Protein AF-0000000080297383 (afdb_homodimer)

Nearest PDB structures (foldseek):
  6weu-assembly1_AbA  TM=7.890E-01  e=1.190E-01  Homo sapiens
  6wet-assembly1_AaA  TM=6.024E-01  e=5.264E-02  Homo sapiens
  6weu-assembly2_BbB  TM=6.174E-01  e=9.857E-02  Homo sapiens
  6wet-assembly2_BaB  TM=4.798E-01  e=9.258E-02  Homo sapiens
  2otg-assembly1_A  TM=3.253E-01  e=1.558E+00  Placopecten magellanicus

Structure (mmCIF, N/CA/C/O backbone):
data_AF-0000000080297383-model_v1
#
loop_
_entity.id
_entity.type
_entity.pdbx_description
1 polymer 'ATPase membrane sector associated protein'
#
loop_
_atom_site.group_PDB
_atom_site.id
_atom_site.type_symbol
_atom_site.label_atom_id
_atom_site.label_alt_id
_atom_site.label_comp_id
_atom_site.label_asym_id
_atom_site.label_entity_id
_atom_site.label_seq_id
_atom_site.pdbx_PDB_ins_code
_atom_site.Cartn_x
_atom_site.Cartn_y
_atom_site.Cartn_z
_atom_site.occupancy
_atom_site.B_iso_or_equiv
_atom_site.auth_seq_id
_atom_site.auth_comp_id
_atom_site.auth_asym_id
_atom_site.auth_atom_id
_atom_site.pdbx_PDB_model_num
ATOM 1 N N . MET A 1 1 ? -43.438 30.156 -37.156 1 32.41 1 MET A N 1
ATOM 2 C CA . MET A 1 1 ? -42.219 29.359 -36.938 1 32.41 1 MET A CA 1
ATOM 3 C C . MET A 1 1 ? -41.5 29.781 -35.688 1 32.41 1 MET A C 1
ATOM 5 O O . MET A 1 1 ? -40.625 30.656 -35.719 1 32.41 1 MET A O 1
ATOM 9 N N . LEU A 1 2 ? -42.188 30.109 -34.625 1 42.78 2 LEU A N 1
ATOM 10 C CA . LEU A 1 2 ? -41.688 30.438 -33.281 1 42.78 2 LEU A CA 1
ATOM 11 C C . LEU A 1 2 ? -40.906 29.266 -32.719 1 42.78 2 LEU A C 1
ATOM 13 O O . LEU A 1 2 ? -41.438 28.203 -32.406 1 42.78 2 LEU A O 1
ATOM 17 N N . GLY A 1 3 ? -39.594 28.984 -33.156 1 38.22 3 GLY A N 1
ATOM 18 C CA . GLY A 1 3 ? -38.625 28.016 -32.656 1 38.22 3 GLY A CA 1
ATOM 19 C C . GLY A 1 3 ? -38.5 28.016 -31.156 1 38.22 3 GLY A C 1
ATOM 20 O O . GLY A 1 3 ? -38.406 29.062 -30.531 1 38.22 3 GLY A O 1
ATOM 21 N N . ASN A 1 4 ? -39.062 26.953 -30.406 1 46.25 4 ASN A N 1
ATOM 22 C CA . ASN A 1 4 ? -38.906 26.609 -29 1 46.25 4 ASN A CA 1
ATOM 23 C C . ASN A 1 4 ? -37.438 26.672 -28.562 1 46.25 4 ASN A C 1
ATOM 25 O O . ASN A 1 4 ? -36.594 25.906 -29.047 1 46.25 4 ASN A O 1
ATOM 29 N N . LEU A 1 5 ? -36.906 27.797 -28.219 1 41.12 5 LEU A N 1
ATOM 30 C CA . LEU A 1 5 ? -35.656 27.938 -27.5 1 41.12 5 LEU A CA 1
ATOM 31 C C . LEU A 1 5 ? -35.656 27.078 -26.234 1 41.12 5 LEU A C 1
ATOM 33 O O . LEU A 1 5 ? -36.375 27.375 -25.281 1 41.12 5 LEU A O 1
ATOM 37 N N . VAL A 1 6 ? -35.594 25.781 -26.297 1 45.5 6 VAL A N 1
ATOM 38 C CA . VAL A 1 6 ? -35.281 24.953 -25.125 1 45.5 6 VAL A CA 1
ATOM 39 C C . VAL A 1 6 ? -34.094 25.547 -24.391 1 45.5 6 VAL A C 1
ATOM 41 O O . VAL A 1 6 ? -33 25.609 -24.953 1 45.5 6 VAL A O 1
ATOM 44 N N . LEU A 1 7 ? -34.281 26.484 -23.531 1 41.5 7 LEU A N 1
ATOM 45 C CA . LEU A 1 7 ? -33.281 26.922 -22.562 1 41.5 7 LEU A CA 1
ATOM 46 C C . LEU A 1 7 ? -32.75 25.734 -21.781 1 41.5 7 LEU A C 1
ATOM 48 O O . LEU A 1 7 ? -33.5 25.094 -21.016 1 41.5 7 LEU A O 1
ATOM 52 N N . PHE A 1 8 ? -31.922 24.938 -22.375 1 44.31 8 PHE A N 1
ATOM 53 C CA . PHE A 1 8 ? -31.109 24.031 -21.578 1 44.31 8 PHE A CA 1
ATOM 54 C C . PHE A 1 8 ? -30.5 24.734 -20.375 1 44.31 8 PHE A C 1
ATOM 56 O O . PHE A 1 8 ? -29.609 25.578 -20.531 1 44.31 8 PHE A O 1
ATOM 63 N N . LEU A 1 9 ? -31.297 24.953 -19.344 1 41.25 9 LEU A N 1
ATOM 64 C CA . LEU A 1 9 ? -30.719 25.297 -18.047 1 41.25 9 LEU A CA 1
ATOM 65 C C . LEU A 1 9 ? -29.578 24.359 -17.688 1 41.25 9 LEU A C 1
ATOM 67 O O . LEU A 1 9 ? -29.797 23.172 -17.438 1 41.25 9 LEU A O 1
ATOM 71 N N . ILE A 1 10 ? -28.469 24.531 -18.281 1 43.69 10 ILE A N 1
ATOM 72 C CA . ILE A 1 10 ? -27.25 23.938 -17.75 1 43.69 10 ILE A CA 1
ATOM 73 C C . ILE A 1 10 ? -27.203 24.125 -16.234 1 43.69 10 ILE A C 1
ATOM 75 O O . ILE A 1 10 ? -27.156 25.25 -15.734 1 43.69 10 ILE A O 1
ATOM 79 N N . TRP A 1 11 ? -27.938 23.312 -15.438 1 42.53 11 TRP A N 1
ATOM 80 C CA . TRP A 1 11 ? -27.641 23.219 -14.016 1 42.53 11 TRP A CA 1
ATOM 81 C C . TRP A 1 11 ? -26.141 23.188 -13.766 1 42.53 11 TRP A C 1
ATOM 83 O O . TRP A 1 11 ? -25.484 22.188 -14.062 1 42.53 11 TRP A O 1
ATOM 93 N N . ILE A 1 12 ? -25.484 24.266 -14.008 1 42.78 12 ILE A N 1
ATOM 94 C CA . ILE A 1 12 ? -24.156 24.375 -13.422 1 42.78 12 ILE A CA 1
ATOM 95 C C . ILE A 1 12 ? -24.203 24 -11.938 1 42.78 12 ILE A C 1
ATOM 97 O O . ILE A 1 12 ? -24.75 24.766 -11.133 1 42.78 12 ILE A O 1
ATOM 101 N N . THR A 1 13 ? -24.5 22.812 -11.547 1 41.59 13 THR A N 1
ATOM 102 C CA . THR A 1 13 ? -24.156 22.484 -10.164 1 41.59 13 THR A CA 1
ATOM 103 C C . THR A 1 13 ? -22.812 23.109 -9.773 1 41.59 13 THR A C 1
ATOM 105 O O . THR A 1 13 ? -21.781 22.719 -10.305 1 41.59 13 THR A O 1
ATOM 108 N N . THR A 1 14 ? -22.766 24.328 -9.617 1 44.47 14 THR A N 1
ATOM 109 C CA . THR A 1 14 ? -21.594 24.922 -8.984 1 44.47 14 THR A CA 1
ATOM 110 C C . THR A 1 14 ? -21.109 24.078 -7.816 1 44.47 14 THR A C 1
ATOM 112 O O . THR A 1 14 ? -21.812 23.922 -6.816 1 44.47 14 THR A O 1
ATOM 115 N N . THR A 1 15 ? -20.688 22.922 -8 1 50.75 15 THR A N 1
ATOM 116 C CA . THR A 1 15 ? -20.016 22.234 -6.891 1 50.75 15 THR A CA 1
ATOM 117 C C . THR A 1 15 ? -19.172 23.219 -6.082 1 50.75 15 THR A C 1
ATOM 119 O O . THR A 1 15 ? -18.234 23.812 -6.605 1 50.75 15 THR A O 1
ATOM 122 N N . ASN A 1 16 ? -19.828 23.906 -5.207 1 56.91 16 ASN A N 1
ATOM 123 C CA . ASN A 1 16 ? -19.234 24.891 -4.324 1 56.91 16 ASN A CA 1
ATOM 124 C C . ASN A 1 16 ? -17.969 24.359 -3.656 1 56.91 16 ASN A C 1
ATOM 126 O O . ASN A 1 16 ? -18.016 23.328 -2.982 1 56.91 16 ASN A O 1
ATOM 130 N N . ALA A 1 17 ? -16.844 24.641 -4.133 1 67.81 17 ALA A N 1
ATOM 131 C CA . ALA A 1 17 ? -15.539 24.375 -3.555 1 67.81 17 ALA A CA 1
ATOM 132 C C . ALA A 1 17 ? -15.492 24.797 -2.088 1 67.81 17 ALA A C 1
ATOM 134 O O . ALA A 1 17 ? -15.891 25.922 -1.741 1 67.81 17 ALA A O 1
ATOM 135 N N . PHE A 1 18 ? -15.32 23.766 -1.169 1 85.25 18 PHE A N 1
ATOM 136 C CA . PHE A 1 18 ? -15.195 23.984 0.266 1 85.25 18 PHE A CA 1
ATOM 137 C C . PHE A 1 18 ? -13.75 24.281 0.646 1 85.25 18 PHE A C 1
ATOM 139 O O . PHE A 1 18 ? -13.477 24.719 1.767 1 85.25 18 PHE A O 1
ATOM 146 N N . GLY A 1 19 ? -12.891 24.062 -0.398 1 94.31 19 GLY A N 1
ATOM 147 C CA . GLY A 1 19 ? -11.492 24.328 -0.09 1 94.31 19 GLY A CA 1
ATOM 148 C C . GLY A 1 19 ? -10.539 23.844 -1.177 1 94.31 19 GLY A C 1
ATOM 149 O O . GLY A 1 19 ? -10.953 23.656 -2.324 1 94.31 19 GLY A O 1
ATOM 150 N N . GLU A 1 20 ? -9.32 23.906 -0.839 1 95.69 20 GLU A N 1
ATOM 151 C CA . GLU A 1 20 ? -8.281 23.469 -1.774 1 95.69 20 GLU A CA 1
ATOM 152 C C . GLU A 1 20 ? -7.332 22.469 -1.126 1 95.69 20 GLU A C 1
ATOM 154 O O . GLU A 1 20 ? -7.047 22.562 0.069 1 95.69 20 GLU A O 1
ATOM 159 N N . PHE A 1 21 ? -6.996 21.516 -1.92 1 97.19 21 PHE A N 1
ATOM 160 C CA . PHE A 1 21 ? -5.98 20.516 -1.601 1 97.19 21 PHE A CA 1
ATOM 161 C C . PHE A 1 21 ? -4.75 20.703 -2.484 1 97.19 21 PHE A C 1
ATOM 163 O O . PHE A 1 21 ? -4.836 20.562 -3.707 1 97.19 21 PHE A O 1
ATOM 170 N N . VAL A 1 22 ? -3.619 20.984 -1.828 1 98 22 VAL A N 1
ATOM 171 C CA . VAL A 1 22 ? -2.453 21.375 -2.607 1 98 22 VAL A CA 1
ATOM 172 C C . VAL A 1 22 ? -1.284 20.438 -2.307 1 98 22 VAL A C 1
ATOM 174 O O . VAL A 1 22 ? -0.984 20.172 -1.142 1 98 22 VAL A O 1
ATOM 177 N N . ILE A 1 23 ? -0.689 19.906 -3.395 1 98.19 23 ILE A N 1
ATOM 178 C CA . ILE A 1 23 ? 0.544 19.141 -3.264 1 98.19 23 ILE A CA 1
ATOM 179 C C . ILE A 1 23 ? 1.744 20.094 -3.266 1 98.19 23 ILE A C 1
ATOM 181 O O . ILE A 1 23 ? 2.098 20.656 -4.305 1 98.19 23 ILE A O 1
ATOM 185 N N . LEU A 1 24 ? 2.367 20.266 -2.127 1 97.38 24 LEU A N 1
ATOM 186 C CA . LEU A 1 24 ? 3.514 21.156 -2.029 1 97.38 24 LEU A CA 1
ATOM 187 C C . LEU A 1 24 ? 4.797 20.453 -2.457 1 97.38 24 LEU A C 1
ATOM 189 O O . LEU A 1 24 ? 5.645 21.047 -3.125 1 97.38 24 LEU A O 1
ATOM 193 N N . ASN A 1 25 ? 4.902 19.25 -2.086 1 96.62 25 ASN A N 1
ATOM 194 C CA . ASN A 1 25 ? 6.012 18.391 -2.49 1 96.62 25 ASN A CA 1
ATOM 195 C C . ASN A 1 25 ? 5.59 16.922 -2.564 1 96.62 25 ASN A C 1
ATOM 197 O O . ASN A 1 25 ? 4.785 16.469 -1.75 1 96.62 25 ASN A O 1
ATOM 201 N N . SER A 1 26 ? 6.047 16.25 -3.518 1 96.38 26 SER A N 1
ATOM 202 C CA . SER A 1 26 ? 5.805 14.82 -3.68 1 96.38 26 SER A CA 1
ATOM 203 C C . SER A 1 26 ? 7.059 14.094 -4.152 1 96.38 26 SER A C 1
ATOM 205 O O . SER A 1 26 ? 7.738 14.555 -5.07 1 96.38 26 SER A O 1
ATOM 207 N N . PRO A 1 27 ? 7.414 13.016 -3.527 1 95.5 27 PRO A N 1
ATOM 208 C CA . PRO A 1 27 ? 8.547 12.234 -4.031 1 95.5 27 PRO A CA 1
ATOM 209 C C . PRO A 1 27 ? 8.273 11.625 -5.406 1 95.5 27 PRO A C 1
ATOM 211 O O . PRO A 1 27 ? 7.141 11.641 -5.883 1 95.5 27 PRO A O 1
ATOM 214 N N . LYS A 1 28 ? 9.312 11.109 -5.992 1 94.06 28 LYS A N 1
ATOM 215 C CA . LYS A 1 28 ? 9.219 10.547 -7.336 1 94.06 28 LYS A CA 1
ATOM 216 C C . LYS A 1 28 ? 8.359 9.289 -7.344 1 94.06 28 LYS A C 1
ATOM 218 O O . LYS A 1 28 ? 7.852 8.883 -8.391 1 94.06 28 LYS A O 1
ATOM 223 N N . SER A 1 29 ? 8.203 8.641 -6.215 1 94.81 29 SER A N 1
ATOM 224 C CA . SER A 1 29 ? 7.453 7.395 -6.102 1 94.81 29 SER A CA 1
ATOM 225 C C . SER A 1 29 ? 5.953 7.633 -6.234 1 94.81 29 SER A C 1
ATOM 227 O O . SER A 1 29 ? 5.191 6.699 -6.477 1 94.81 29 SER A O 1
ATOM 229 N N . LEU A 1 30 ? 5.562 8.844 -6.043 1 97.5 30 LEU A N 1
ATOM 230 C CA . LEU A 1 30 ? 4.152 9.203 -6.129 1 97.5 30 LEU A CA 1
ATOM 231 C C . LEU A 1 30 ? 3.902 10.148 -7.297 1 97.5 30 LEU A C 1
ATOM 233 O O . LEU A 1 30 ? 4.762 10.977 -7.629 1 97.5 30 LEU A O 1
ATOM 237 N N . ASN A 1 31 ? 2.773 9.977 -7.891 1 97.38 31 ASN A N 1
ATOM 238 C CA . ASN A 1 31 ? 2.361 10.859 -8.977 1 97.38 31 ASN A CA 1
ATOM 239 C C . ASN A 1 31 ? 0.923 11.336 -8.805 1 97.38 31 ASN A C 1
ATOM 241 O O . ASN A 1 31 ? 0.005 10.516 -8.688 1 97.38 31 ASN A O 1
ATOM 245 N N . PHE A 1 32 ? 0.791 12.648 -8.703 1 97.81 32 PHE A N 1
ATOM 246 C CA . PHE A 1 32 ? -0.527 13.266 -8.609 1 97.81 32 PHE A CA 1
ATOM 247 C C . PHE A 1 32 ? -0.941 13.859 -9.953 1 97.81 32 PHE A C 1
ATOM 249 O O . PHE A 1 32 ? -0.311 14.797 -10.438 1 97.81 32 PHE A O 1
ATOM 256 N N . THR A 1 33 ? -1.979 13.258 -10.469 1 96.38 33 THR A N 1
ATOM 257 C CA . THR A 1 33 ? -2.389 13.641 -11.82 1 96.38 33 THR A CA 1
ATOM 258 C C . THR A 1 33 ? -3.879 13.961 -11.859 1 96.38 33 THR A C 1
ATOM 260 O O . THR A 1 33 ? -4.574 13.836 -10.852 1 96.38 33 THR A O 1
ATOM 263 N N . GLY A 1 34 ? -4.305 14.523 -12.977 1 95.56 34 GLY A N 1
ATOM 264 C CA . GLY A 1 34 ? -5.723 14.789 -13.133 1 95.56 34 GLY A CA 1
ATOM 265 C C . GLY A 1 34 ? -6.168 16.078 -12.461 1 95.56 34 GLY A C 1
ATOM 266 O O . GLY A 1 34 ? -5.336 16.859 -12.008 1 95.56 34 GLY A O 1
ATOM 267 N N . ALA A 1 35 ? -7.508 16.312 -12.484 1 94.94 35 ALA A N 1
ATOM 268 C CA . ALA A 1 35 ? -8.062 17.531 -11.93 1 94.94 35 ALA A CA 1
ATOM 269 C C . ALA A 1 35 ? -9.344 17.266 -11.148 1 94.94 35 ALA A C 1
ATOM 271 O O . ALA A 1 35 ? -10.023 18.203 -10.711 1 94.94 35 ALA A O 1
ATOM 272 N N . GLU A 1 36 ? -9.578 15.984 -10.969 1 95.88 36 GLU A N 1
ATOM 273 C CA . GLU A 1 36 ? -10.789 15.633 -10.242 1 95.88 36 GLU A CA 1
ATOM 274 C C . GLU A 1 36 ? -10.734 16.125 -8.797 1 95.88 36 GLU A C 1
ATOM 276 O O . GLU A 1 36 ? -9.695 16 -8.141 1 95.88 36 GLU A O 1
ATOM 281 N N . PRO A 1 37 ? -11.82 16.672 -8.328 1 96.5 37 PRO A N 1
ATOM 282 C CA . PRO A 1 37 ? -11.844 17.094 -6.926 1 96.5 37 PRO A CA 1
ATOM 283 C C . PRO A 1 37 ? -11.672 15.938 -5.949 1 96.5 37 PRO A C 1
ATOM 285 O O . PRO A 1 37 ? -11.953 14.789 -6.301 1 96.5 37 PRO A O 1
ATOM 288 N N . ILE A 1 38 ? -11.141 16.234 -4.84 1 96.75 38 ILE A N 1
ATOM 289 C CA . ILE A 1 38 ? -10.984 15.227 -3.797 1 96.75 38 ILE A CA 1
ATOM 290 C C . ILE A 1 38 ? -12.031 15.445 -2.707 1 96.75 38 ILE A C 1
ATOM 292 O O . ILE A 1 38 ? -12.305 16.594 -2.324 1 96.75 38 ILE A O 1
ATOM 296 N N . SER A 1 39 ? -12.617 14.352 -2.277 1 95.38 39 SER A N 1
ATOM 297 C CA . SER A 1 39 ? -13.531 14.414 -1.142 1 95.38 39 SER A CA 1
ATOM 298 C C . SER A 1 39 ? -12.773 14.469 0.18 1 95.38 39 SER A C 1
ATOM 300 O O . SER A 1 39 ? -11.766 13.781 0.351 1 95.38 39 SER A O 1
ATOM 302 N N . SER A 1 40 ? -13.297 15.258 1.137 1 95.5 40 SER A N 1
ATOM 303 C CA . SER A 1 40 ? -12.672 15.352 2.453 1 95.5 40 SER A CA 1
ATOM 304 C C . SER A 1 40 ? -12.648 14 3.154 1 95.5 40 SER A C 1
ATOM 306 O O . SER A 1 40 ? -11.766 13.734 3.975 1 95.5 40 SER A O 1
ATOM 308 N N . GLU A 1 41 ? -13.516 13.125 2.801 1 93.56 41 GLU A N 1
ATOM 309 C CA . GLU A 1 41 ? -13.586 11.789 3.387 1 93.56 41 GLU A CA 1
ATOM 310 C C . GLU A 1 41 ? -12.453 10.906 2.875 1 93.56 41 GLU A C 1
ATOM 312 O O . GLU A 1 41 ? -12.031 9.969 3.559 1 93.56 41 GLU A O 1
ATOM 317 N N . ASP A 1 42 ? -11.922 11.227 1.706 1 94.94 42 ASP A N 1
ATOM 318 C CA . ASP A 1 42 ? -10.914 10.391 1.057 1 94.94 42 ASP A CA 1
ATOM 319 C C . ASP A 1 42 ? -9.5 10.836 1.419 1 94.94 42 ASP A C 1
ATOM 321 O O . ASP A 1 42 ? -8.531 10.125 1.144 1 94.94 42 ASP A O 1
ATOM 325 N N . LEU A 1 43 ? -9.391 11.953 2.104 1 95.62 43 LEU A N 1
ATOM 326 C CA . LEU A 1 43 ? -8.086 12.539 2.383 1 95.62 43 LEU A CA 1
ATOM 327 C C . LEU A 1 43 ? -7.238 11.602 3.229 1 95.62 43 LEU A C 1
ATOM 329 O O . LEU A 1 43 ? -6.043 11.43 2.967 1 95.62 43 LEU A O 1
ATOM 333 N N . GLY A 1 44 ? -7.871 11.062 4.219 1 95.56 44 GLY A N 1
ATOM 334 C CA . GLY A 1 44 ? -7.141 10.141 5.078 1 95.56 44 GLY A CA 1
ATOM 335 C C . GLY A 1 44 ? -6.578 8.945 4.336 1 95.56 44 GLY A C 1
ATOM 336 O O . GLY A 1 44 ? -5.426 8.57 4.543 1 95.56 44 GLY A O 1
ATOM 337 N N . ASP A 1 45 ? -7.375 8.398 3.434 1 94.62 45 ASP A N 1
ATOM 338 C CA . ASP A 1 45 ? -6.957 7.234 2.654 1 94.62 45 ASP A CA 1
ATOM 339 C C . ASP A 1 45 ? -5.809 7.59 1.714 1 94.62 45 ASP A C 1
ATOM 341 O O . ASP A 1 45 ? -4.914 6.773 1.481 1 94.62 45 ASP A O 1
ATOM 345 N N . VAL A 1 46 ? -5.871 8.781 1.188 1 96.5 46 VAL A N 1
ATOM 346 C CA . VAL A 1 46 ? -4.805 9.242 0.305 1 96.5 46 VAL A CA 1
ATOM 347 C C . VAL A 1 46 ? -3.486 9.297 1.072 1 96.5 46 VAL A C 1
ATOM 349 O O . VAL A 1 46 ? -2.459 8.812 0.585 1 96.5 46 VAL A O 1
ATOM 352 N N . ILE A 1 47 ? -3.541 9.789 2.27 1 96.56 47 ILE A N 1
ATOM 353 C CA . ILE A 1 47 ? -2.344 9.898 3.098 1 96.56 47 ILE A CA 1
ATOM 354 C C . ILE A 1 47 ? -1.871 8.5 3.504 1 96.56 47 ILE A C 1
ATOM 356 O O . ILE A 1 47 ? -0.686 8.18 3.389 1 96.56 47 ILE A O 1
ATOM 360 N N . TYR A 1 48 ? -2.781 7.703 3.857 1 93.38 48 TYR A N 1
ATOM 361 C CA . TYR A 1 48 ? -2.457 6.355 4.312 1 93.38 48 TYR A CA 1
ATOM 362 C C . TYR A 1 48 ? -1.85 5.531 3.186 1 93.38 48 TYR A C 1
ATOM 364 O O . TYR A 1 48 ? -0.854 4.832 3.387 1 93.38 48 TYR A O 1
ATOM 372 N N . ALA A 1 49 ? -2.418 5.605 2.02 1 93.19 49 ALA A N 1
ATOM 373 C CA . ALA A 1 49 ? -1.903 4.902 0.846 1 93.19 49 ALA A CA 1
ATOM 374 C C . ALA A 1 49 ? -0.52 5.422 0.462 1 93.19 49 ALA A C 1
ATOM 376 O O . ALA A 1 49 ? 0.353 4.645 0.066 1 93.19 49 ALA A O 1
ATOM 377 N N . SER A 1 50 ? -0.29 6.688 0.615 1 95.75 50 SER A N 1
ATOM 378 C CA . SER A 1 50 ? 0.982 7.305 0.25 1 95.75 50 SER A CA 1
ATOM 379 C C . SER A 1 50 ? 2.113 6.809 1.146 1 95.75 50 SER A C 1
ATOM 381 O O . SER A 1 50 ? 3.279 6.828 0.749 1 95.75 50 SER A O 1
ATOM 383 N N . LEU A 1 51 ? 1.712 6.367 2.303 1 93.62 51 LEU A N 1
ATOM 384 C CA . LEU A 1 51 ? 2.689 5.848 3.252 1 93.62 51 LEU A CA 1
ATOM 385 C C . LEU A 1 51 ? 2.881 4.344 3.068 1 93.62 51 LEU 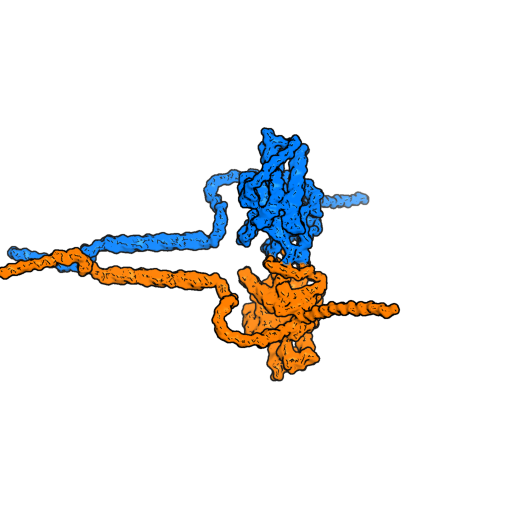A C 1
ATOM 387 O O . LEU A 1 51 ? 3.658 3.721 3.793 1 93.62 51 LEU A O 1
ATOM 391 N N . GLY A 1 52 ? 2.107 3.75 2.152 1 88.44 52 GLY A N 1
ATOM 392 C CA . GLY A 1 52 ? 2.281 2.346 1.821 1 88.44 52 GLY A CA 1
ATOM 393 C C . GLY A 1 52 ? 1.411 1.425 2.654 1 88.44 52 GLY A C 1
ATOM 394 O O . GLY A 1 52 ? 1.697 0.232 2.775 1 88.44 52 GLY A O 1
ATOM 395 N N . ASN A 1 53 ? 0.43 1.983 3.189 1 85.94 53 ASN A N 1
ATOM 396 C CA . ASN A 1 53 ? -0.429 1.177 4.051 1 85.94 53 ASN A CA 1
ATOM 397 C C . ASN A 1 53 ? -1.653 0.664 3.295 1 85.94 53 ASN A C 1
ATOM 399 O O . ASN A 1 53 ? -2.078 1.27 2.311 1 85.94 53 ASN A O 1
ATOM 403 N N . GLY A 1 54 ? -2.123 -0.447 3.777 1 79.44 54 GLY A N 1
ATOM 404 C CA . GLY A 1 54 ? -3.332 -1.011 3.197 1 79.44 54 GLY A CA 1
ATOM 405 C C . GLY A 1 54 ? -4.586 -0.239 3.564 1 79.44 54 GLY A C 1
ATOM 406 O O . GLY A 1 54 ? -4.695 0.289 4.672 1 79.44 54 GLY A O 1
ATOM 407 N N . LEU A 1 55 ? -5.441 -0.226 2.543 1 83.56 55 LEU A N 1
ATOM 408 C CA . LEU A 1 55 ? -6.676 0.521 2.748 1 83.56 55 LEU A CA 1
ATOM 409 C C . LEU A 1 55 ? -7.844 -0.423 3.02 1 83.56 55 LEU A C 1
ATOM 411 O O . LEU A 1 55 ? -7.883 -1.534 2.488 1 83.56 55 LEU A O 1
ATOM 415 N N . SER A 1 56 ? -8.68 -0.041 3.963 1 70.38 56 SER A N 1
ATOM 416 C CA . SER A 1 56 ? -9.891 -0.804 4.242 1 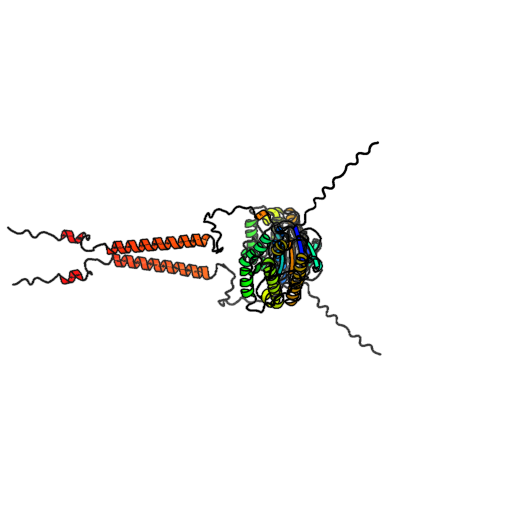70.38 56 SER A CA 1
ATOM 417 C C . SER A 1 56 ? -11.125 -0.095 3.701 1 70.38 56 SER A C 1
ATOM 419 O O . SER A 1 56 ? -12.219 -0.672 3.672 1 70.38 56 SER A O 1
ATOM 421 N N . GLY A 1 57 ? -10.922 1.055 3.135 1 68.56 57 GLY A N 1
ATOM 422 C CA . GLY A 1 57 ? -12.086 1.868 2.803 1 68.56 57 GLY A CA 1
ATOM 423 C C . GLY A 1 57 ? -12.43 1.837 1.325 1 68.56 57 GLY A C 1
ATOM 424 O O . GLY A 1 57 ? -11.891 1.022 0.573 1 68.56 57 GLY A O 1
ATOM 425 N N . ASP A 1 58 ? -13.477 2.59 0.982 1 79.12 58 ASP A N 1
ATOM 426 C CA . ASP A 1 58 ? -14.031 2.646 -0.367 1 79.12 58 ASP A CA 1
ATOM 427 C C . ASP A 1 58 ? -13.625 3.939 -1.073 1 79.12 58 ASP A C 1
ATOM 429 O O . ASP A 1 58 ? -14.32 4.406 -1.974 1 79.12 58 ASP A O 1
ATOM 433 N N . ALA A 1 59 ? -12.492 4.438 -0.557 1 86.06 59 ALA A N 1
ATOM 434 C CA . ALA A 1 59 ? -12.047 5.68 -1.183 1 86.06 59 ALA A CA 1
ATOM 435 C C . ALA A 1 59 ? -11.844 5.496 -2.684 1 86.06 59 ALA A C 1
ATOM 437 O O . ALA A 1 59 ? -11.422 4.426 -3.133 1 86.06 59 ALA A O 1
ATOM 438 N N . LYS A 1 60 ? -12.344 6.535 -3.414 1 85.38 60 LYS A N 1
ATOM 439 C CA . LYS A 1 60 ? -12.164 6.543 -4.863 1 85.38 60 LYS A CA 1
ATOM 440 C C . LYS A 1 60 ? -11.609 7.887 -5.34 1 85.38 60 LYS A C 1
ATOM 442 O O . LYS A 1 60 ? -12.258 8.922 -5.176 1 85.38 60 LYS A O 1
ATOM 447 N N . TRP A 1 61 ? -10.406 8.094 -5.523 1 94.12 61 TRP A N 1
ATOM 448 C CA . TRP A 1 61 ? -9.789 9.297 -6.078 1 94.12 61 TRP A CA 1
ATOM 449 C C . TRP A 1 61 ? -8.727 8.938 -7.113 1 94.12 61 TRP A C 1
ATOM 451 O O . TRP A 1 61 ? -7.68 8.391 -6.77 1 94.12 61 TRP A O 1
ATOM 461 N N . PRO A 1 62 ? -8.984 9.195 -8.328 1 94.25 62 PRO A N 1
ATOM 462 C CA . PRO A 1 62 ? -8.148 8.664 -9.414 1 94.25 62 PRO A CA 1
ATOM 463 C C . PRO A 1 62 ? -6.859 9.461 -9.602 1 94.25 62 PRO A C 1
ATOM 465 O O . PRO A 1 62 ? -6.051 9.125 -10.477 1 94.25 62 PRO A O 1
ATOM 468 N N . CYS A 1 63 ? -6.613 10.445 -8.773 1 97.19 63 CYS A N 1
ATOM 469 C CA . CYS A 1 63 ? -5.531 11.375 -9.094 1 97.19 63 CYS A CA 1
ATOM 470 C C . CYS A 1 63 ? -4.234 10.953 -8.414 1 97.19 63 CYS A C 1
ATOM 472 O O . CYS A 1 63 ? -3.184 11.562 -8.641 1 97.19 63 CYS A O 1
ATOM 474 N N . LEU A 1 64 ? -4.242 9.898 -7.602 1 97.44 64 LEU A N 1
ATOM 475 C CA . LEU A 1 64 ? -3.027 9.398 -6.973 1 97.44 64 LEU A CA 1
ATOM 476 C C . LEU A 1 64 ? -2.562 8.102 -7.637 1 97.44 64 LEU A C 1
ATOM 478 O O . LEU A 1 64 ? -3.309 7.125 -7.691 1 97.44 64 LEU A O 1
ATOM 482 N N . ASN A 1 65 ? -1.349 8.109 -8.125 1 97 65 ASN A N 1
ATOM 483 C CA . ASN A 1 65 ? -0.661 6.922 -8.625 1 97 65 ASN A CA 1
ATOM 484 C C . ASN A 1 65 ? 0.625 6.652 -7.848 1 97 65 ASN A C 1
ATOM 486 O O . ASN A 1 65 ? 1.365 7.582 -7.523 1 97 65 ASN A O 1
ATOM 490 N N . ILE A 1 66 ? 0.827 5.43 -7.578 1 96.38 66 ILE A N 1
ATOM 491 C CA . ILE A 1 66 ? 2.09 5.031 -6.969 1 96.38 66 ILE A CA 1
ATOM 492 C C . ILE A 1 66 ? 3.014 4.441 -8.031 1 96.38 66 ILE A C 1
ATOM 494 O O . ILE A 1 66 ? 2.789 3.326 -8.508 1 96.38 66 ILE A O 1
ATOM 498 N N . LEU A 1 67 ? 4.043 5.168 -8.352 1 95.88 67 LEU A N 1
ATOM 499 C CA . LEU A 1 67 ? 4.945 4.789 -9.43 1 95.88 67 LEU A CA 1
ATOM 500 C C . LEU A 1 67 ? 5.988 3.791 -8.938 1 95.88 67 LEU A C 1
ATOM 502 O O . LEU A 1 67 ? 6.488 2.975 -9.719 1 95.88 67 LEU A O 1
ATOM 506 N N . ASP A 1 68 ? 6.312 3.928 -7.723 1 93.81 68 ASP A N 1
ATOM 507 C CA . ASP A 1 68 ? 7.281 3.031 -7.102 1 93.81 68 ASP A CA 1
ATOM 508 C C . ASP A 1 68 ? 6.84 2.629 -5.695 1 93.81 68 ASP A C 1
ATOM 510 O O . ASP A 1 68 ? 7.156 3.312 -4.723 1 93.81 68 ASP A O 1
ATOM 514 N N . PRO A 1 69 ? 6.156 1.539 -5.605 1 93.69 69 PRO A N 1
ATOM 515 C CA . PRO A 1 69 ? 5.637 1.118 -4.301 1 93.69 69 PRO A CA 1
ATOM 516 C C . PRO A 1 69 ? 6.738 0.667 -3.346 1 93.69 69 PRO A C 1
ATOM 518 O O . PRO A 1 69 ? 6.48 0.448 -2.158 1 93.69 69 PRO A O 1
ATOM 521 N N . PHE A 1 70 ? 7.984 0.572 -3.787 1 91.75 70 PHE A N 1
ATOM 522 C CA . PHE A 1 70 ? 9.078 0.048 -2.975 1 91.75 70 PHE A CA 1
ATOM 523 C C . PHE A 1 70 ? 9.859 1.183 -2.318 1 91.75 70 PHE A C 1
ATOM 525 O O . PHE A 1 70 ? 10.711 0.942 -1.466 1 91.75 70 PHE A O 1
ATOM 532 N N . ASN A 1 71 ? 9.641 2.383 -2.764 1 90.69 71 ASN A N 1
ATOM 533 C CA . ASN A 1 71 ? 10.328 3.555 -2.236 1 90.69 71 ASN A CA 1
ATOM 534 C C . ASN A 1 71 ? 9.359 4.684 -1.912 1 90.69 71 ASN A C 1
ATOM 536 O O . ASN A 1 71 ? 9.523 5.805 -2.393 1 90.69 71 ASN A O 1
ATOM 540 N N . LEU A 1 72 ? 8.438 4.344 -1.006 1 93 72 LEU A N 1
ATOM 541 C CA . LEU A 1 72 ? 7.418 5.309 -0.615 1 93 72 LEU A CA 1
ATOM 542 C C . LEU A 1 72 ? 7.941 6.246 0.467 1 93 72 LEU A C 1
ATOM 544 O O . LEU A 1 72 ? 8.953 5.961 1.106 1 93 72 LEU A O 1
ATOM 548 N N . PRO A 1 73 ? 7.289 7.426 0.601 1 94.44 73 PRO A N 1
ATOM 549 C CA . PRO A 1 73 ? 7.766 8.367 1.62 1 94.44 73 PRO A CA 1
ATOM 550 C C . PRO A 1 73 ? 7.641 7.809 3.037 1 94.44 73 PRO A C 1
ATOM 552 O O . PRO A 1 73 ? 6.664 7.125 3.352 1 94.44 73 PRO A O 1
ATOM 555 N N . GLU A 1 74 ? 8.609 8.195 3.82 1 92.38 74 GLU A N 1
ATOM 556 C CA . GLU A 1 74 ? 8.602 7.77 5.219 1 92.38 74 GLU A CA 1
ATOM 557 C C . GLU A 1 74 ? 7.82 8.75 6.086 1 92.38 74 GLU A C 1
ATOM 559 O O . GLU A 1 74 ? 7.395 8.406 7.191 1 92.38 74 GLU A O 1
ATOM 564 N N . ASN A 1 75 ? 7.703 9.93 5.57 1 95.88 75 ASN A N 1
ATOM 565 C CA . ASN A 1 75 ? 7.004 10.969 6.309 1 95.88 75 ASN A CA 1
ATOM 566 C C . ASN A 1 75 ? 5.969 11.68 5.438 1 95.88 75 ASN A C 1
ATOM 568 O O . ASN A 1 75 ? 6.184 11.859 4.234 1 95.88 75 ASN A O 1
ATOM 572 N N . VAL A 1 76 ? 4.926 12.039 6.09 1 98.06 76 VAL A N 1
ATOM 573 C CA . VAL A 1 76 ? 3.949 12.93 5.473 1 98.06 76 VAL A CA 1
ATOM 574 C C . VAL A 1 76 ? 3.707 14.141 6.375 1 98.06 76 VAL A C 1
ATOM 576 O O . VAL A 1 76 ? 3.508 13.984 7.582 1 98.06 76 VAL A O 1
ATOM 579 N N . VAL A 1 77 ? 3.797 15.305 5.797 1 98.25 77 VAL A N 1
ATOM 580 C CA . VAL A 1 77 ? 3.527 16.547 6.5 1 98.25 77 VAL A CA 1
ATOM 581 C C . VAL A 1 77 ? 2.283 17.219 5.918 1 98.25 77 VAL A C 1
ATOM 583 O O . VAL A 1 77 ? 2.176 17.391 4.699 1 98.25 77 VAL A O 1
ATOM 586 N N . THR A 1 78 ? 1.35 17.562 6.742 1 98.69 78 THR A N 1
ATOM 587 C CA . THR A 1 78 ? 0.196 18.344 6.312 1 98.69 78 THR A CA 1
ATOM 588 C C . THR A 1 78 ? 0.172 19.703 7.012 1 98.69 78 THR A C 1
ATOM 590 O O . THR A 1 78 ? 0.458 19.797 8.211 1 98.69 78 THR A O 1
ATOM 593 N N . ILE A 1 79 ? -0.028 20.719 6.27 1 98.44 79 ILE A N 1
ATOM 594 C CA . ILE A 1 79 ? -0.257 22.047 6.809 1 98.44 79 ILE A CA 1
ATOM 595 C C . ILE A 1 79 ? -1.62 22.562 6.352 1 98.44 79 ILE A C 1
ATOM 597 O O . ILE A 1 79 ? -1.89 22.656 5.148 1 98.44 79 ILE A O 1
ATOM 601 N N . ARG A 1 80 ? -2.459 22.844 7.328 1 98 80 ARG A N 1
ATOM 602 C CA . ARG A 1 80 ? -3.857 23.141 7.039 1 98 80 ARG A CA 1
ATOM 603 C C . ARG A 1 80 ? -4.246 24.516 7.59 1 98 80 ARG A C 1
ATOM 605 O O . ARG A 1 80 ? -3.857 24.875 8.703 1 98 80 ARG A O 1
ATOM 612 N N . LEU A 1 81 ? -4.973 25.25 6.781 1 97.56 81 LEU A N 1
ATOM 613 C CA . LEU A 1 81 ? -5.562 26.516 7.195 1 97.56 81 LEU A CA 1
ATOM 614 C C . LEU A 1 81 ? -7.086 26.453 7.129 1 97.56 81 LEU A C 1
ATOM 616 O O . LEU A 1 81 ? -7.656 26.188 6.07 1 97.56 81 LEU A O 1
ATOM 620 N N . ASP A 1 82 ? -7.707 26.781 8.227 1 95.94 82 ASP A N 1
ATOM 621 C CA . ASP A 1 82 ? -9.164 26.828 8.289 1 95.94 82 ASP A CA 1
ATOM 622 C C . ASP A 1 82 ? -9.664 28.266 8.227 1 95.94 82 ASP A C 1
ATOM 624 O O . ASP A 1 82 ? -9.047 29.172 8.789 1 95.94 82 ASP A O 1
ATOM 628 N N . GLY A 1 83 ? -10.828 28.453 7.52 1 95 83 GLY A N 1
ATOM 629 C CA . GLY A 1 83 ? -11.484 29.75 7.602 1 95 83 GLY A CA 1
ATOM 630 C C . GLY A 1 83 ? -11.719 30.375 6.246 1 95 83 GLY A C 1
ATOM 631 O O . GLY A 1 83 ? -12.516 31.312 6.125 1 95 83 GLY A O 1
ATOM 632 N N . VAL A 1 84 ? -11.023 29.891 5.266 1 93.31 84 VAL A N 1
ATOM 633 C CA . VAL A 1 84 ? -11.188 30.453 3.926 1 93.31 84 VAL A CA 1
ATOM 634 C C . VAL A 1 84 ? -11.273 29.312 2.904 1 93.31 84 VAL A C 1
ATOM 636 O O . VAL A 1 84 ? -10.859 28.188 3.182 1 93.31 84 VAL A O 1
ATOM 639 N N . THR A 1 85 ? -11.742 29.594 1.726 1 89.69 85 THR A N 1
ATOM 640 C CA . THR A 1 85 ? -11.891 28.578 0.682 1 89.69 85 THR A CA 1
ATOM 641 C C . THR A 1 85 ? -10.672 28.562 -0.235 1 89.69 85 THR A C 1
ATOM 643 O O . THR A 1 85 ? -10.422 27.578 -0.933 1 89.69 85 THR A O 1
ATOM 646 N N . ASN A 1 86 ? -10.039 29.672 -0.283 1 87.44 86 ASN A N 1
ATOM 647 C CA . ASN A 1 86 ? -8.875 29.797 -1.15 1 87.44 86 ASN A CA 1
ATOM 648 C C . ASN A 1 86 ? -7.73 30.531 -0.458 1 87.44 86 ASN A C 1
ATOM 650 O O . ASN A 1 86 ? -7.969 31.375 0.408 1 87.44 86 ASN A O 1
ATOM 654 N N . SER A 1 87 ? -6.598 30.078 -0.785 1 83.81 87 SER A N 1
ATOM 655 C CA . SER A 1 87 ? -5.395 30.719 -0.281 1 83.81 87 SER A CA 1
ATOM 656 C C . SER A 1 87 ? -4.336 30.844 -1.371 1 83.81 87 SER A C 1
ATOM 658 O O . SER A 1 87 ? -4.578 30.484 -2.525 1 83.81 87 SER A O 1
ATOM 660 N N . LYS A 1 88 ? -3.275 31.453 -1.029 1 89.19 88 LYS A N 1
ATOM 661 C CA . LYS A 1 88 ? -2.166 31.625 -1.959 1 89.19 88 LYS A CA 1
ATOM 662 C C . LYS A 1 88 ? -1.29 30.375 -2.02 1 89.19 88 LYS A C 1
ATOM 664 O O . LYS A 1 88 ? -0.222 30.391 -2.635 1 89.19 88 LYS A O 1
ATOM 669 N N . LEU A 1 89 ? -1.855 29.359 -1.479 1 91.69 89 LEU A N 1
ATOM 670 C CA . LEU A 1 89 ? -1.087 28.125 -1.426 1 91.69 89 LEU A CA 1
ATOM 671 C C . LEU A 1 89 ? -0.942 27.516 -2.816 1 91.69 89 LEU A C 1
ATOM 673 O O . LEU A 1 89 ? 0.086 26.906 -3.129 1 91.69 89 LEU A O 1
ATOM 677 N N . SER A 1 90 ? -1.959 27.625 -3.582 1 88.94 90 SER A N 1
ATOM 678 C CA . SER A 1 90 ? -1.975 27.047 -4.918 1 88.94 90 SER A CA 1
ATOM 679 C C . SER A 1 90 ? -0.857 27.625 -5.785 1 88.94 90 SER A C 1
ATOM 681 O O . SER A 1 90 ? -0.378 26.953 -6.707 1 88.94 90 SER A O 1
ATOM 683 N N . ALA A 1 91 ? -0.43 28.766 -5.406 1 89 91 ALA A N 1
ATOM 684 C CA . ALA A 1 91 ? 0.61 29.438 -6.184 1 89 91 ALA A CA 1
ATOM 685 C C . ALA A 1 91 ? 1.984 28.844 -5.891 1 89 91 ALA A C 1
ATOM 687 O O . ALA A 1 91 ? 2.9 28.953 -6.707 1 89 91 ALA A O 1
ATOM 688 N N . ILE A 1 92 ? 2.096 28.203 -4.82 1 89.19 92 ILE A N 1
ATOM 689 C CA . ILE A 1 92 ? 3.416 27.719 -4.438 1 89.19 92 ILE A CA 1
ATOM 690 C C . ILE A 1 92 ? 3.479 26.203 -4.609 1 89.19 92 ILE A C 1
ATOM 692 O O . ILE A 1 92 ? 4.566 25.625 -4.617 1 89.19 92 ILE A O 1
ATOM 696 N N . GLY A 1 93 ? 2.357 25.641 -4.746 1 91.56 93 GLY A N 1
ATOM 697 C CA . GLY A 1 93 ? 2.318 24.188 -4.855 1 91.56 93 GLY A CA 1
ATOM 698 C C . GLY A 1 93 ? 2.586 23.688 -6.262 1 91.56 93 GLY A C 1
ATOM 699 O O . GLY A 1 93 ? 2.559 24.453 -7.219 1 91.56 93 GLY A O 1
ATOM 700 N N . LYS A 1 94 ? 2.896 22.391 -6.309 1 93.5 94 LYS A N 1
ATOM 701 C CA . LYS A 1 94 ? 3.133 21.734 -7.59 1 93.5 94 LYS A CA 1
ATOM 702 C C . LYS A 1 94 ? 1.816 21.422 -8.305 1 93.5 94 LYS A C 1
ATOM 704 O O . LYS A 1 94 ? 1.741 21.484 -9.531 1 93.5 94 LYS A O 1
ATOM 709 N N . LYS A 1 95 ? 0.826 21.094 -7.547 1 95.94 95 LYS A N 1
ATOM 710 C CA . LYS A 1 95 ? -0.5 20.766 -8.055 1 95.94 95 LYS A CA 1
ATOM 711 C C . LYS A 1 95 ? -1.583 21.094 -7.035 1 95.94 95 LYS A C 1
ATOM 713 O O . LYS A 1 95 ? -1.364 20.969 -5.828 1 95.94 95 LYS A O 1
ATOM 718 N N . SER A 1 96 ? -2.742 21.531 -7.543 1 96.38 96 SER A N 1
ATOM 719 C CA . SER A 1 96 ? -3.85 21.875 -6.66 1 96.38 96 SER A CA 1
ATOM 720 C C . SER A 1 96 ? -5.145 21.203 -7.105 1 96.38 96 SER A C 1
ATOM 722 O O . SER A 1 96 ? -5.391 21.047 -8.305 1 96.38 96 SER A O 1
ATOM 724 N N . TYR A 1 97 ? -5.895 20.781 -6.148 1 96.75 97 TYR A N 1
ATOM 725 C CA . TYR A 1 97 ? -7.184 20.141 -6.391 1 96.75 97 TYR A CA 1
ATOM 726 C C . TYR A 1 97 ? -8.289 20.828 -5.602 1 96.75 97 TYR A C 1
ATOM 728 O O . TYR A 1 97 ? -8.031 21.406 -4.535 1 96.75 97 TYR A O 1
ATOM 736 N N . GLN A 1 98 ? -9.453 20.781 -6.188 1 96.06 98 GLN A N 1
ATOM 737 C CA . GLN A 1 98 ? -10.617 21.234 -5.426 1 96.06 98 GLN A CA 1
ATOM 738 C C . GLN A 1 98 ? -10.969 20.25 -4.316 1 96.06 98 GLN A C 1
ATOM 740 O O . GLN A 1 98 ? -10.922 19.031 -4.52 1 96.06 98 GLN A O 1
ATOM 745 N N . LEU A 1 99 ? -11.242 20.797 -3.148 1 96.19 99 LEU A N 1
ATOM 746 C CA . LEU A 1 99 ? -11.617 19.984 -1.993 1 96.19 99 LEU A CA 1
ATOM 747 C C . LEU A 1 99 ? -13.117 20.062 -1.741 1 96.19 99 LEU A C 1
ATOM 749 O O . LEU A 1 99 ? -13.688 21.156 -1.665 1 96.19 99 LEU A O 1
ATOM 753 N N . GLU A 1 100 ? -13.742 18.891 -1.589 1 94.31 100 GLU A N 1
ATOM 754 C CA . GLU A 1 100 ? -15.18 18.828 -1.36 1 94.31 100 GLU A CA 1
ATOM 755 C C . GLU A 1 100 ? -15.492 18.203 -0 1 94.31 100 GLU A C 1
ATOM 757 O O . GLU A 1 100 ? -14.75 17.344 0.482 1 94.31 100 GLU A O 1
ATOM 762 N N . GLY A 1 101 ? -16.531 18.703 0.594 1 91.88 101 GLY A N 1
ATOM 763 C CA . GLY A 1 101 ? -16.984 18.141 1.854 1 91.88 101 GLY A CA 1
ATOM 764 C C . GLY A 1 101 ? -16.375 18.812 3.066 1 91.88 101 GLY A C 1
ATOM 765 O O . GLY A 1 101 ? -15.562 19.734 2.93 1 91.88 101 GLY A O 1
ATOM 766 N N . HIS A 1 102 ? -16.781 18.344 4.359 1 90.69 102 HIS A N 1
ATOM 767 C CA . HIS A 1 102 ? -16.406 19.047 5.586 1 90.69 102 HIS A CA 1
ATOM 768 C C . HIS A 1 102 ? -15.766 18.109 6.59 1 90.69 102 HIS A C 1
ATOM 770 O O . HIS A 1 102 ? -15.711 18.406 7.785 1 90.69 102 HIS A O 1
ATOM 776 N N . ARG A 1 103 ? -15.156 17.047 6.102 1 93.19 103 ARG A N 1
ATOM 777 C CA . ARG A 1 103 ? -14.68 16.031 7.043 1 93.19 103 ARG A CA 1
ATOM 778 C C . ARG A 1 103 ? -13.156 15.984 7.066 1 93.19 103 ARG A C 1
ATOM 780 O O . ARG A 1 103 ? -12.562 14.93 7.297 1 93.19 103 ARG A O 1
ATOM 787 N N . VAL A 1 104 ? -12.531 17.078 6.832 1 96.12 104 VAL A N 1
ATOM 788 C CA . VAL A 1 104 ? -11.07 17.125 6.75 1 96.12 104 VAL A CA 1
ATOM 789 C C . VAL A 1 104 ? -10.469 16.75 8.102 1 96.12 104 VAL A C 1
ATOM 791 O O . VAL A 1 104 ? -9.602 15.867 8.18 1 96.12 104 VAL A O 1
ATOM 794 N N . GLU A 1 105 ? -10.977 17.344 9.125 1 94.75 105 GLU A N 1
ATOM 795 C CA . GLU A 1 105 ? -10.438 17.094 10.461 1 94.75 105 GLU A CA 1
ATOM 796 C C . GLU A 1 105 ? -10.625 15.625 10.867 1 94.75 105 GLU A C 1
ATOM 798 O O . GLU A 1 105 ? -9.703 14.992 11.375 1 94.75 105 GLU A O 1
ATOM 803 N N . ASP A 1 106 ? -11.75 15.133 10.586 1 95.25 106 ASP A N 1
ATOM 804 C CA . ASP A 1 106 ? -12.047 13.742 10.898 1 95.25 106 ASP A CA 1
ATOM 805 C C . ASP A 1 106 ? -11.102 12.797 10.164 1 95.25 106 ASP A C 1
ATOM 807 O O . ASP A 1 106 ? -10.594 11.836 10.742 1 95.25 106 ASP A O 1
ATOM 811 N N . SER A 1 107 ? -10.883 13.117 8.945 1 95.31 107 SER A N 1
ATOM 812 C CA . SER A 1 107 ? -10.0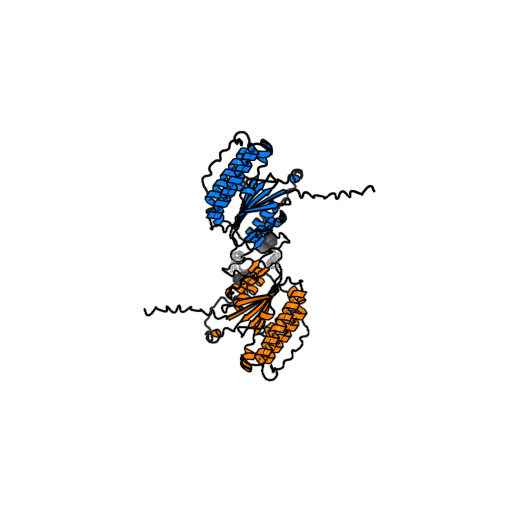39 12.281 8.109 1 95.31 107 SER A CA 1
ATOM 813 C C . SER A 1 107 ? -8.586 12.297 8.586 1 95.31 107 SER A C 1
ATOM 815 O O . SER A 1 107 ? -7.941 11.258 8.68 1 95.31 107 SER A O 1
ATOM 817 N N . LEU A 1 108 ? -8.109 13.445 8.93 1 97.12 108 LEU A N 1
ATOM 818 C CA . LEU A 1 108 ? -6.734 13.57 9.391 1 97.12 108 LEU A CA 1
ATOM 819 C C . LEU A 1 108 ? -6.562 12.93 10.766 1 97.12 108 LEU A C 1
ATOM 821 O O . LEU A 1 108 ? -5.547 12.281 11.031 1 97.12 108 LEU A O 1
ATOM 825 N N . ASN A 1 109 ? -7.559 13.109 11.594 1 95.88 109 ASN A N 1
ATOM 826 C CA . ASN A 1 109 ? -7.523 12.461 12.898 1 95.88 109 ASN A CA 1
ATOM 827 C C . ASN A 1 109 ? -7.547 10.938 12.773 1 95.88 109 ASN A C 1
ATOM 829 O O . ASN A 1 109 ? -6.887 10.234 13.539 1 95.88 109 ASN A O 1
ATOM 833 N N . ALA A 1 110 ? -8.305 10.5 11.844 1 94.62 110 ALA A N 1
ATOM 834 C CA . ALA A 1 110 ? -8.375 9.055 11.609 1 94.62 110 ALA A CA 1
ATOM 835 C C . ALA A 1 110 ? -7.008 8.508 11.211 1 94.62 110 ALA A C 1
ATOM 837 O O . ALA A 1 110 ? -6.625 7.41 11.633 1 94.62 110 ALA A O 1
ATOM 838 N N . VAL A 1 111 ? -6.273 9.242 10.398 1 96.19 111 VAL A N 1
ATOM 839 C CA . VAL A 1 111 ? -4.926 8.836 10.008 1 96.19 111 VAL A CA 1
ATOM 840 C C . VAL A 1 111 ? -4.039 8.742 11.25 1 96.19 111 VAL A C 1
ATOM 842 O O . VAL A 1 111 ? -3.344 7.742 11.445 1 96.19 111 VAL A O 1
ATOM 845 N N . ALA A 1 112 ? -4.109 9.734 12.062 1 96.5 112 ALA A N 1
ATOM 846 C CA . ALA A 1 112 ? -3.305 9.773 13.281 1 96.5 112 ALA A CA 1
ATOM 847 C C . ALA A 1 112 ? -3.633 8.602 14.195 1 96.5 112 ALA A C 1
ATOM 849 O O . ALA A 1 112 ? -2.73 7.922 14.695 1 96.5 112 ALA A O 1
ATOM 850 N N . ASP A 1 113 ? -4.898 8.359 14.328 1 95.81 113 ASP A N 1
ATOM 851 C CA . ASP A 1 113 ? -5.355 7.273 15.188 1 95.81 113 ASP A CA 1
ATOM 852 C C . ASP A 1 113 ? -4.859 5.922 14.68 1 95.81 113 ASP A C 1
ATOM 854 O O . ASP A 1 113 ? -4.383 5.094 15.469 1 95.81 113 ASP A O 1
ATOM 858 N N . GLN A 1 114 ? -4.957 5.742 13.422 1 93.38 114 GLN A N 1
ATOM 859 C CA . GLN A 1 114 ? -4.562 4.473 12.828 1 93.38 114 GLN A CA 1
ATOM 860 C C . GLN A 1 114 ? -3.055 4.258 12.938 1 93.38 114 GLN A C 1
ATOM 862 O O . GLN A 1 114 ? -2.6 3.154 13.25 1 93.38 114 GLN A O 1
ATOM 867 N N . LEU A 1 115 ? -2.311 5.266 12.672 1 95.31 115 LEU A N 1
ATOM 868 C CA . LEU A 1 115 ? -0.86 5.16 12.781 1 95.31 115 LEU A CA 1
ATOM 869 C C . LEU A 1 115 ? -0.438 4.891 14.219 1 95.31 115 LEU A C 1
ATOM 871 O O . LEU A 1 115 ? 0.463 4.086 14.469 1 95.31 115 LEU A O 1
ATOM 875 N N . GLU A 1 116 ? -1.106 5.508 15.125 1 94.69 116 GLU A N 1
ATOM 876 C CA . GLU A 1 116 ? -0.819 5.254 16.531 1 94.69 116 GLU A CA 1
ATOM 877 C C . GLU A 1 116 ? -1.148 3.812 16.906 1 94.69 116 GLU A C 1
ATOM 879 O O . GLU A 1 116 ? -0.397 3.172 17.641 1 94.69 116 GLU A O 1
ATOM 884 N N . ALA A 1 117 ? -2.26 3.357 16.422 1 92.31 117 ALA A N 1
ATOM 885 C CA . ALA A 1 117 ? -2.646 1.969 16.656 1 92.31 117 ALA A CA 1
ATOM 886 C C . ALA A 1 117 ? -1.595 1.005 16.109 1 92.31 117 ALA A C 1
ATOM 888 O O . ALA A 1 117 ? -1.377 -0.068 16.688 1 92.31 117 ALA A O 1
ATOM 889 N N . ASP A 1 118 ? -0.906 1.396 15.07 1 88.31 118 ASP A N 1
ATOM 890 C CA . ASP A 1 118 ? 0.142 0.588 14.453 1 88.31 118 ASP A CA 1
ATOM 891 C C . ASP A 1 118 ? 1.501 0.875 15.094 1 88.31 118 ASP A C 1
ATOM 893 O O . ASP A 1 118 ? 2.537 0.466 14.562 1 88.31 118 ASP A O 1
ATOM 897 N N . ASN A 1 119 ? 1.506 1.669 16.109 1 92.25 119 ASN A N 1
ATOM 898 C CA . ASN A 1 119 ? 2.695 2.041 16.875 1 92.25 119 ASN A CA 1
ATOM 899 C C . ASN A 1 119 ? 3.652 2.885 16.031 1 92.25 119 ASN A C 1
ATOM 901 O O . ASN A 1 119 ? 4.871 2.734 16.141 1 92.25 119 ASN A O 1
ATOM 905 N N . GLU A 1 120 ? 3.092 3.621 15.102 1 93.44 120 GLU A N 1
ATOM 906 C CA . GLU A 1 120 ? 3.852 4.605 14.336 1 93.44 120 GLU A CA 1
ATOM 907 C C . GLU A 1 120 ? 3.713 6 14.945 1 93.44 120 GLU A C 1
ATOM 909 O O . GLU A 1 120 ? 2.605 6.434 15.273 1 93.44 120 GLU A O 1
ATOM 914 N N . PRO A 1 121 ? 4.746 6.703 15.133 1 95.38 121 PRO A N 1
ATOM 915 C CA . PRO A 1 121 ? 4.684 8 15.82 1 95.38 121 PRO A CA 1
ATOM 916 C C . PRO A 1 121 ? 3.996 9.078 14.984 1 95.38 121 PRO A C 1
ATOM 918 O O . PRO A 1 121 ? 4.254 9.188 13.781 1 95.38 121 PRO A O 1
ATOM 921 N N . VAL A 1 122 ? 3.168 9.82 15.703 1 97.31 122 VAL A N 1
ATOM 922 C CA . VAL A 1 122 ? 2.428 10.898 15.055 1 97.31 122 VAL A CA 1
ATOM 923 C C . VAL A 1 122 ? 2.586 12.188 15.859 1 97.31 122 VAL A C 1
ATOM 925 O O . VAL A 1 122 ? 2.631 12.156 17.094 1 97.31 122 VAL A O 1
ATOM 928 N N . CYS A 1 123 ? 2.711 13.266 15.148 1 97.19 123 CYS A N 1
ATOM 929 C CA . CYS A 1 123 ? 2.762 14.594 15.758 1 97.19 123 CYS A CA 1
ATOM 930 C C . CYS A 1 123 ? 1.649 15.484 15.211 1 97.19 123 CYS A C 1
ATOM 932 O O . CYS A 1 123 ? 1.639 15.82 14.031 1 97.19 123 CYS A O 1
ATOM 934 N N . VAL A 1 124 ? 0.751 15.836 16.125 1 96.88 124 VAL A N 1
ATOM 935 C CA . VAL A 1 124 ? -0.37 16.688 15.742 1 96.88 124 VAL A CA 1
ATOM 936 C C . VAL A 1 124 ? -0.271 18.031 16.453 1 96.88 124 VAL A C 1
ATOM 938 O O . VAL A 1 124 ? -0.249 18.094 17.688 1 96.88 124 VAL A O 1
ATOM 941 N N . MET A 1 125 ? -0.211 19.062 15.68 1 97.19 125 MET A N 1
ATOM 942 C CA . MET A 1 125 ? -0.155 20.422 16.203 1 97.19 125 MET A CA 1
ATOM 943 C C . MET A 1 125 ? -1.328 21.25 15.695 1 97.19 125 MET A C 1
ATOM 945 O O . MET A 1 125 ? -1.236 21.875 14.633 1 97.19 125 MET A O 1
ATOM 949 N N . ASN A 1 126 ? -2.311 21.281 16.453 1 96.81 126 ASN A N 1
ATOM 950 C CA . ASN A 1 126 ? -3.488 22.094 16.156 1 96.81 126 ASN A CA 1
ATOM 951 C C . ASN A 1 126 ? -3.484 23.406 16.938 1 96.81 126 ASN A C 1
ATOM 953 O O . ASN A 1 126 ? -3.754 23.406 18.141 1 96.81 126 ASN A O 1
ATOM 957 N N . PHE A 1 127 ? -3.33 24.516 16.297 1 97.31 127 PHE A N 1
ATOM 958 C CA . PHE A 1 127 ? -3.133 25.797 16.969 1 97.31 127 PHE A CA 1
ATOM 959 C C . PHE A 1 127 ? -4.469 26.453 17.281 1 97.31 127 PHE A C 1
ATOM 961 O O . PHE A 1 127 ? -4.512 27.547 17.859 1 97.31 127 PHE A O 1
ATOM 968 N N . GLU A 1 128 ? -5.523 25.797 16.906 1 91.94 128 GLU A N 1
ATOM 969 C CA . GLU A 1 128 ? -6.801 26.234 17.469 1 91.94 128 GLU A CA 1
ATOM 970 C C . GLU A 1 128 ? -6.879 25.953 18.953 1 91.94 128 GLU A C 1
ATOM 972 O O . GLU A 1 128 ? -7.613 26.625 19.688 1 91.94 128 GLU A O 1
ATOM 977 N N . ASN A 1 129 ? -6.258 24.906 19.312 1 92.75 129 ASN A N 1
ATOM 978 C CA . ASN A 1 129 ? -5.941 24.656 20.703 1 92.75 129 ASN A CA 1
ATOM 979 C C . ASN A 1 129 ? -4.48 24.969 21.016 1 92.75 129 ASN A C 1
ATOM 981 O O . ASN A 1 129 ? -3.645 24.062 21.062 1 92.75 129 ASN A O 1
ATOM 985 N N . PHE A 1 130 ? -4.207 26.156 21.328 1 93.56 130 PHE A N 1
ATOM 986 C CA . PHE A 1 130 ? -2.857 26.703 21.359 1 93.56 130 PHE A CA 1
ATOM 987 C C . PHE A 1 130 ? -2.027 26.047 22.453 1 93.56 130 PHE A C 1
ATOM 989 O O . PHE A 1 130 ? -0.875 25.672 22.234 1 93.56 130 PHE A O 1
ATOM 996 N N . GLU A 1 131 ? -2.586 25.875 23.625 1 93.81 131 GLU A N 1
ATOM 997 C CA . GLU A 1 131 ? -1.856 25.297 24.75 1 93.81 131 GLU A CA 1
ATOM 998 C C . GLU A 1 131 ? -1.405 23.875 24.438 1 93.81 131 GLU A C 1
ATOM 1000 O O . GLU A 1 131 ? -0.247 23.516 24.672 1 93.81 131 GLU A O 1
ATOM 1005 N N . GLU A 1 132 ? -2.289 23.156 23.906 1 94.88 132 GLU A N 1
ATOM 1006 C CA . GLU A 1 132 ? -1.959 21.781 23.547 1 94.88 132 GLU A CA 1
ATOM 1007 C C . GLU A 1 132 ? -0.906 21.734 22.453 1 94.88 132 GLU A C 1
ATOM 1009 O O . GLU A 1 132 ? -0.001 20.891 22.484 1 94.88 132 GLU A O 1
ATOM 1014 N N . ALA A 1 133 ? -1.018 22.594 21.469 1 95.94 133 ALA A N 1
ATOM 1015 C CA . ALA A 1 133 ? -0.068 22.656 20.359 1 95.94 133 ALA A CA 1
ATOM 1016 C C . ALA A 1 133 ? 1.341 22.953 20.859 1 95.94 133 ALA A C 1
ATOM 1018 O O . ALA A 1 133 ? 2.312 22.344 20.422 1 95.94 133 ALA A O 1
ATOM 1019 N N . ILE A 1 134 ? 1.406 23.844 21.844 1 94.81 134 ILE A N 1
ATOM 1020 C CA . ILE A 1 134 ? 2.701 24.234 22.391 1 94.81 134 ILE A CA 1
ATOM 1021 C C . ILE A 1 134 ? 3.297 23.078 23.188 1 94.81 134 ILE A C 1
ATOM 1023 O O . ILE A 1 134 ? 4.5 22.828 23.125 1 94.81 134 ILE A O 1
ATOM 1027 N N . GLU A 1 135 ? 2.461 22.438 23.906 1 95.19 135 GLU A N 1
ATOM 1028 C CA . GLU A 1 135 ? 2.922 21.281 24.672 1 95.19 135 GLU A CA 1
ATOM 1029 C C . GLU A 1 135 ? 3.51 20.219 23.734 1 95.19 135 GLU A C 1
ATOM 1031 O O . GLU A 1 135 ? 4.59 19.688 24 1 95.19 135 GLU A O 1
ATOM 1036 N N . ASN A 1 136 ? 2.807 19.938 22.656 1 95.06 136 ASN A N 1
ATOM 1037 C CA . ASN A 1 136 ? 3.289 18.969 21.688 1 95.06 136 ASN A CA 1
ATOM 1038 C C . ASN A 1 136 ? 4.574 19.438 21.016 1 95.06 136 ASN A C 1
ATOM 1040 O O . ASN A 1 136 ? 5.496 18.641 20.797 1 95.06 136 ASN A O 1
ATOM 1044 N N . PHE A 1 137 ? 4.605 20.688 20.719 1 96.44 137 PHE A N 1
ATOM 1045 C CA . PHE A 1 137 ? 5.805 21.281 20.141 1 96.44 137 PHE A CA 1
ATOM 1046 C C . PHE A 1 137 ? 7.012 21.062 21.047 1 96.44 137 PHE A C 1
ATOM 1048 O O . PHE A 1 137 ? 8.055 20.594 20.594 1 96.44 137 PHE A O 1
ATOM 1055 N N . ASN A 1 138 ? 6.805 21.297 22.266 1 95.56 138 ASN A N 1
ATOM 1056 C CA . ASN A 1 138 ? 7.895 21.156 23.219 1 95.56 138 ASN A CA 1
ATOM 1057 C C . ASN A 1 138 ? 8.297 19.688 23.391 1 95.56 138 ASN A C 1
ATOM 1059 O O . ASN A 1 138 ? 9.477 19.375 23.562 1 95.56 138 ASN A O 1
ATOM 1063 N N . ALA A 1 139 ? 7.383 18.859 23.297 1 94.75 139 ALA A N 1
ATOM 1064 C CA . ALA A 1 139 ? 7.641 17.438 23.438 1 94.75 139 ALA A CA 1
ATOM 1065 C C . ALA A 1 139 ? 8.469 16.906 22.266 1 94.75 139 ALA A C 1
ATOM 1067 O O . ALA A 1 139 ? 9.328 16.031 22.453 1 94.75 139 ALA A O 1
ATOM 1068 N N . PHE A 1 140 ? 8.281 17.422 21.078 1 95 140 PHE A N 1
ATOM 1069 C CA . PHE A 1 140 ? 8.914 16.859 19.875 1 95 140 PHE A CA 1
ATOM 1070 C C . PHE A 1 140 ? 10.172 17.641 19.516 1 95 140 PHE A C 1
ATOM 1072 O O . PHE A 1 140 ? 11.156 17.047 19.062 1 95 140 PHE A O 1
ATOM 1079 N N . VAL A 1 141 ? 10.125 18.906 19.672 1 94.5 141 VAL A N 1
ATOM 1080 C CA . VAL A 1 141 ? 11.227 19.75 19.219 1 94.5 141 VAL A CA 1
ATOM 1081 C C . VAL A 1 141 ? 12.156 20.062 20.375 1 94.5 141 VAL A C 1
ATOM 1083 O O . VAL A 1 141 ? 13.375 20.188 20.203 1 94.5 141 VAL A O 1
ATOM 1086 N N . GLY A 1 142 ? 11.57 20.156 21.609 1 91 142 GLY A N 1
ATOM 1087 C CA . GLY A 1 142 ? 12.328 20.578 22.781 1 91 142 GLY A CA 1
ATOM 1088 C C . GLY A 1 142 ? 12.25 22.078 23.016 1 91 142 GLY A C 1
ATOM 1089 O O . GLY A 1 142 ? 11.336 22.75 22.531 1 91 142 GLY A O 1
ATOM 1090 N N . ASN A 1 143 ? 13.164 22.516 23.891 1 89.44 143 ASN A N 1
ATOM 1091 C CA . ASN A 1 143 ? 13.172 23.922 24.266 1 89.44 143 ASN A CA 1
ATOM 1092 C C . ASN A 1 143 ? 14.008 24.75 23.281 1 89.44 143 ASN A C 1
ATOM 1094 O O . ASN A 1 143 ? 15.219 24.859 23.438 1 89.44 143 ASN A O 1
ATOM 1098 N N . VAL A 1 144 ? 13.32 25.25 22.266 1 93.88 144 VAL A N 1
ATOM 1099 C CA . VAL A 1 144 ? 14.008 26.062 21.266 1 93.88 144 VAL A CA 1
ATOM 1100 C C . VAL A 1 144 ? 13.453 27.484 21.281 1 93.88 144 VAL A C 1
ATOM 1102 O O . VAL A 1 144 ? 12.359 27.719 21.797 1 93.88 144 VAL A O 1
ATOM 1105 N N . GLU A 1 145 ? 14.203 28.359 20.766 1 92.56 145 GLU A N 1
ATOM 1106 C CA . GLU A 1 145 ? 13.766 29.75 20.688 1 92.56 145 GLU A CA 1
ATOM 1107 C C . GLU A 1 145 ? 12.727 29.938 19.594 1 92.56 145 GLU A C 1
ATOM 1109 O O . GLU A 1 145 ? 12.883 29.422 18.484 1 92.56 145 GLU A O 1
ATOM 1114 N N . VAL A 1 146 ? 11.641 30.609 19.938 1 96.12 146 VAL A N 1
ATOM 1115 C CA . VAL A 1 146 ? 10.586 30.953 18.984 1 96.12 146 VAL A CA 1
ATOM 1116 C C . VAL A 1 146 ? 10.555 32.469 18.781 1 96.12 146 VAL A C 1
ATOM 1118 O O . VAL A 1 146 ? 10.102 33.219 19.656 1 96.12 146 VAL A O 1
ATOM 1121 N N . ASP A 1 147 ? 10.984 32.875 17.609 1 95.5 147 ASP A N 1
ATOM 1122 C CA . ASP A 1 147 ? 11.047 34.312 17.312 1 95.5 147 ASP A CA 1
ATOM 1123 C C . ASP A 1 147 ? 9.664 34.875 17 1 95.5 147 ASP A C 1
ATOM 1125 O O . ASP A 1 147 ? 8.883 34.219 16.281 1 95.5 147 ASP A O 1
ATOM 1129 N N . SER A 1 148 ? 9.445 36 17.578 1 94.12 148 SER A N 1
ATOM 1130 C CA . SER A 1 148 ? 8.18 36.656 17.266 1 94.12 148 SER A CA 1
ATOM 1131 C C . SER A 1 148 ? 8.125 37.062 15.797 1 94.12 148 SER A C 1
ATOM 1133 O O . SER A 1 148 ? 9.164 37.25 15.156 1 94.12 148 SER A O 1
ATOM 1135 N N . VAL A 1 149 ? 6.91 37.156 15.336 1 96.56 149 VAL A N 1
ATOM 1136 C CA . VAL A 1 149 ? 6.68 37.562 13.953 1 96.56 149 VAL A CA 1
ATOM 1137 C C . VAL A 1 149 ? 6.074 38.969 13.914 1 96.56 149 VAL A C 1
ATOM 1139 O O . VAL A 1 149 ? 5.184 39.281 14.711 1 96.56 149 VAL A O 1
ATOM 1142 N N . SER A 1 150 ? 6.613 39.75 12.977 1 95.12 150 SER A N 1
ATOM 1143 C CA . SER A 1 150 ? 6.102 41.125 12.852 1 95.12 150 SER A CA 1
ATOM 1144 C C . SER A 1 150 ? 4.961 41.188 11.836 1 95.12 150 SER A C 1
ATOM 1146 O O . SER A 1 150 ? 4.855 40.344 10.953 1 95.12 150 SER A O 1
ATOM 1148 N N . SER A 1 151 ? 4.098 42.125 12.07 1 96.62 151 SER A N 1
ATOM 1149 C CA . SER A 1 151 ? 2.971 42.344 11.172 1 96.62 151 SER A CA 1
ATOM 1150 C C . SER A 1 151 ? 2.715 43.844 10.953 1 96.62 151 SER A C 1
ATOM 1152 O O . SER A 1 151 ? 3.189 44.656 11.727 1 96.62 151 SER A O 1
ATOM 1154 N N . ILE A 1 152 ? 2.105 44.156 9.867 1 96.75 152 ILE A N 1
ATOM 1155 C CA . ILE A 1 152 ? 1.782 45.531 9.539 1 96.75 152 ILE A CA 1
ATOM 1156 C C . ILE A 1 152 ? 0.332 45.812 9.914 1 96.75 152 ILE A C 1
ATOM 1158 O O . ILE A 1 152 ? 0.048 46.812 10.586 1 96.75 152 ILE A O 1
ATOM 1162 N N . TYR A 1 153 ? -0.557 44.906 9.594 1 97.19 153 TYR A N 1
ATOM 1163 C CA . TYR A 1 153 ? -1.98 45.188 9.727 1 97.19 153 TYR A CA 1
ATOM 1164 C C . TYR A 1 153 ? -2.604 44.375 10.852 1 97.19 153 TYR A C 1
ATOM 1166 O O . TYR A 1 153 ? -3.676 44.719 11.359 1 97.19 153 TYR A O 1
ATOM 1174 N N . LEU A 1 154 ? -1.991 43.25 11.203 1 97.62 154 LEU A N 1
ATOM 1175 C CA . LEU A 1 154 ? -2.424 42.531 12.398 1 97.62 154 LEU A CA 1
ATOM 1176 C C . LEU A 1 154 ? -1.921 43.219 13.664 1 97.62 154 LEU A C 1
ATOM 1178 O O . LEU A 1 154 ? -0.735 43.531 13.773 1 97.62 154 LEU A O 1
ATOM 1182 N N . LYS A 1 155 ? -2.787 43.438 14.578 1 96.12 155 LYS A N 1
ATOM 1183 C CA . LYS A 1 155 ? -2.461 44.188 15.789 1 96.12 155 LYS A CA 1
ATOM 1184 C C . LYS A 1 155 ? -2.621 43.312 17.031 1 96.12 155 LYS A C 1
ATOM 1186 O O . LYS A 1 155 ? -3.668 43.312 17.688 1 96.12 155 LYS A O 1
ATOM 1191 N N . PRO A 1 156 ? -1.588 42.656 17.422 1 94.56 156 PRO A N 1
ATOM 1192 C CA . PRO A 1 156 ? -1.672 41.719 18.547 1 94.56 156 PRO A CA 1
ATOM 1193 C C . PRO A 1 156 ? -2.035 42.406 19.859 1 94.56 156 PRO A C 1
ATOM 1195 O O . PRO A 1 156 ? -2.584 41.781 20.766 1 94.56 156 PRO A O 1
ATOM 1198 N N . GLN A 1 157 ? -1.775 43.688 20.016 1 93.69 157 GLN A N 1
ATOM 1199 C CA . GLN A 1 157 ? -2.057 44.438 21.25 1 93.69 157 GLN A CA 1
ATOM 1200 C C . GLN A 1 157 ? -3.543 44.75 21.359 1 93.69 157 GLN A C 1
ATOM 1202 O O . GLN A 1 157 ? -4.055 44.969 22.469 1 93.69 157 GLN A O 1
ATOM 1207 N N . LEU A 1 158 ? -4.211 44.781 20.234 1 93.69 158 LEU A N 1
ATOM 1208 C CA . LEU A 1 158 ? -5.605 45.219 20.203 1 93.69 158 LEU A CA 1
ATOM 1209 C C . LEU A 1 158 ? -6.543 44.031 20.094 1 93.69 158 LEU A C 1
ATOM 1211 O O . LEU A 1 158 ? -7.66 44.062 20.625 1 93.69 158 LEU A O 1
ATOM 1215 N N . HIS A 1 159 ? -6.141 43 19.359 1 93.69 159 HIS A N 1
ATOM 1216 C CA . HIS A 1 159 ? -7 41.844 19.078 1 93.69 159 HIS A CA 1
ATOM 1217 C C . HIS A 1 159 ? -6.332 40.531 19.5 1 93.69 159 HIS A C 1
ATOM 1219 O O . HIS A 1 159 ? -5.293 40.156 18.953 1 93.69 159 HIS A O 1
ATOM 1225 N N . ILE A 1 160 ? -6.988 39.781 20.312 1 92.06 160 ILE A N 1
ATOM 1226 C CA . ILE A 1 160 ? -6.465 38.5 20.812 1 92.06 160 ILE A CA 1
ATOM 1227 C C . ILE A 1 160 ? -6.301 37.531 19.656 1 92.06 160 ILE A C 1
ATOM 1229 O O . ILE A 1 160 ? -5.355 36.719 19.641 1 92.06 160 ILE A O 1
ATOM 1233 N N . GLY A 1 161 ? -7.215 37.594 18.734 1 93.88 161 GLY A N 1
ATOM 1234 C CA . GLY A 1 161 ? -7.117 36.75 17.547 1 93.88 161 GLY A CA 1
ATOM 1235 C C . GLY A 1 161 ? -5.848 36.969 16.75 1 93.88 161 GLY A C 1
ATOM 1236 O O . GLY A 1 161 ? -5.234 36.031 16.266 1 93.88 161 GLY A O 1
ATOM 1237 N N . ASP A 1 162 ? -5.461 38.25 16.641 1 97.25 162 ASP A N 1
ATOM 1238 C CA . ASP A 1 162 ? -4.219 38.594 15.961 1 97.25 162 ASP A CA 1
ATOM 1239 C C . ASP A 1 162 ? -3.01 38.031 16.703 1 97.25 162 ASP A C 1
ATOM 1241 O O . ASP A 1 162 ? -2.086 37.5 16.094 1 97.25 162 ASP A O 1
ATOM 1245 N N . LYS A 1 163 ? -3.061 38.219 17.969 1 96.31 163 LYS A N 1
ATOM 1246 C CA . LYS A 1 163 ? -1.96 37.719 18.797 1 96.31 163 LYS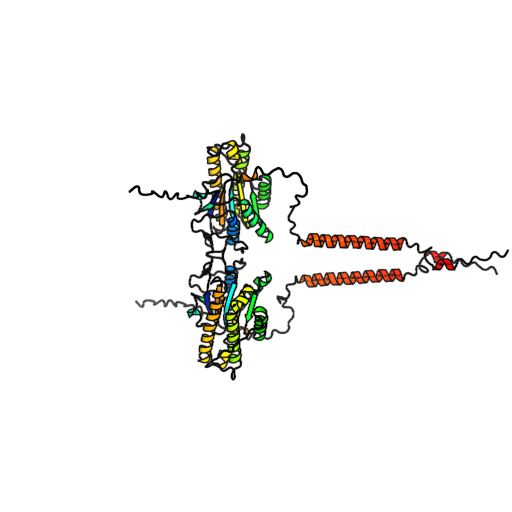 A CA 1
ATOM 1247 C C . LYS A 1 163 ? -1.772 36.219 18.656 1 96.31 163 LYS A C 1
ATOM 1249 O O . LYS A 1 163 ? -0.651 35.75 18.469 1 96.31 163 LYS A O 1
ATOM 1254 N N . GLN A 1 164 ? -2.826 35.5 18.734 1 95.25 164 GLN A N 1
ATOM 1255 C CA . GLN A 1 164 ? -2.775 34.062 18.625 1 95.25 164 GLN A CA 1
ATOM 1256 C C . GLN A 1 164 ? -2.301 33.625 17.234 1 95.25 164 GLN A C 1
ATOM 1258 O O . GLN A 1 164 ? -1.507 32.688 17.109 1 95.25 164 GLN A O 1
ATOM 1263 N N . TYR A 1 165 ? -2.83 34.25 16.25 1 97.69 165 TYR A N 1
ATOM 1264 C CA . TYR A 1 165 ? -2.443 33.906 14.891 1 97.69 165 TYR A CA 1
ATOM 1265 C C . TYR A 1 165 ? -0.95 34.125 14.68 1 97.69 165 TYR A C 1
ATOM 1267 O O . TYR A 1 165 ? -0.257 33.25 14.156 1 97.69 165 TYR A O 1
ATOM 1275 N N . LEU A 1 166 ? -0.451 35.281 15.125 1 98.19 166 LEU A N 1
ATOM 1276 C CA . LEU A 1 166 ? 0.962 35.594 14.969 1 98.19 166 LEU A CA 1
ATOM 1277 C C . LEU A 1 166 ? 1.833 34.625 15.766 1 98.19 166 LEU A C 1
ATOM 1279 O O . LEU A 1 166 ? 2.906 34.219 15.312 1 98.19 166 LEU A O 1
ATOM 1283 N N . SER A 1 167 ? 1.364 34.281 16.906 1 97.38 167 SER A N 1
ATOM 1284 C CA . SER A 1 167 ? 2.088 33.281 17.703 1 97.38 167 SER A CA 1
ATOM 1285 C C . SER A 1 167 ? 2.129 31.938 17 1 97.38 167 SER A C 1
ATOM 1287 O O . SER A 1 167 ? 3.164 31.266 17 1 97.38 167 SER A O 1
ATOM 1289 N N . SER A 1 168 ? 1.024 31.531 16.469 1 98 168 SER A N 1
ATOM 1290 C CA . SER A 1 168 ? 0.978 30.281 15.719 1 98 168 SER A CA 1
ATOM 1291 C C . SER A 1 168 ? 1.986 30.281 14.57 1 98 168 SER A C 1
ATOM 1293 O O . SER A 1 168 ? 2.729 29.312 14.391 1 98 168 SER A O 1
ATOM 1295 N N . ILE A 1 169 ? 2.021 31.359 13.859 1 98.5 169 ILE A N 1
ATOM 1296 C CA . ILE A 1 169 ? 2.953 31.5 12.75 1 98.5 169 ILE A CA 1
ATOM 1297 C C . ILE A 1 169 ? 4.387 31.391 13.258 1 98.5 169 ILE A C 1
ATOM 1299 O O . ILE A 1 169 ? 5.23 30.734 12.633 1 98.5 169 ILE A O 1
ATOM 1303 N N . ALA A 1 170 ? 4.629 32 14.359 1 98.31 170 ALA A N 1
ATOM 1304 C CA . ALA A 1 170 ? 5.961 31.953 14.961 1 98.31 170 ALA A CA 1
ATOM 1305 C C . ALA A 1 170 ? 6.371 30.516 15.281 1 98.31 170 ALA A C 1
ATOM 1307 O O . ALA A 1 170 ? 7.496 30.109 14.992 1 98.31 170 ALA A O 1
ATOM 1308 N N . TYR A 1 171 ? 5.484 29.766 15.852 1 98 171 TYR A N 1
ATOM 1309 C CA . TYR A 1 171 ? 5.777 28.391 16.203 1 98 171 TYR A CA 1
ATOM 1310 C C . TYR A 1 171 ? 5.969 27.531 14.961 1 98 171 TYR A C 1
ATOM 1312 O O . TYR A 1 171 ? 6.836 26.656 14.93 1 98 171 TYR A O 1
ATOM 1320 N N . ILE A 1 172 ? 5.184 27.734 13.961 1 98.38 172 ILE A N 1
ATOM 1321 C CA . ILE A 1 172 ? 5.324 26.969 12.727 1 98.38 172 ILE A CA 1
ATOM 1322 C C . ILE A 1 172 ? 6.656 27.312 12.062 1 98.38 172 ILE A C 1
ATOM 1324 O O . ILE A 1 172 ? 7.316 26.422 11.5 1 98.38 172 ILE A O 1
ATOM 1328 N N . ASN A 1 173 ? 7.043 28.594 12.156 1 98.12 173 ASN A N 1
ATOM 1329 C CA . ASN A 1 173 ? 8.375 28.969 11.688 1 98.12 173 ASN A CA 1
ATOM 1330 C C . ASN A 1 173 ? 9.461 28.188 12.414 1 98.12 173 ASN A C 1
ATOM 1332 O O . ASN A 1 173 ? 10.398 27.688 11.781 1 98.12 173 ASN A O 1
ATOM 1336 N N . ALA A 1 174 ? 9.328 28.125 13.648 1 97.69 174 ALA A N 1
ATOM 1337 C CA . ALA A 1 174 ? 10.289 27.375 14.445 1 97.69 174 ALA A CA 1
ATOM 1338 C C . ALA A 1 174 ? 10.281 25.891 14.07 1 97.69 174 ALA A C 1
ATOM 1340 O O . ALA A 1 174 ? 11.328 25.25 14.047 1 97.69 174 ALA A O 1
ATOM 1341 N N . MET A 1 175 ? 9.148 25.328 13.766 1 97.62 175 MET A N 1
ATOM 1342 C CA . MET A 1 175 ? 9.039 23.953 13.297 1 97.62 175 MET A CA 1
ATOM 1343 C C . MET A 1 175 ? 9.797 23.75 11.992 1 97.62 175 MET A C 1
ATOM 1345 O O . MET A 1 175 ? 10.516 22.766 11.82 1 97.62 175 MET A O 1
ATOM 1349 N N . ALA A 1 176 ? 9.562 24.703 11.117 1 97.44 176 ALA A N 1
ATOM 1350 C CA . ALA A 1 176 ? 10.211 24.625 9.812 1 97.44 176 ALA A CA 1
ATOM 1351 C C . ALA A 1 176 ? 11.727 24.562 9.953 1 97.44 176 ALA A C 1
ATOM 1353 O O . ALA A 1 176 ? 12.391 23.781 9.266 1 97.44 176 ALA A O 1
ATOM 1354 N N . VAL A 1 177 ? 12.258 25.344 10.867 1 95.94 177 VAL A N 1
ATOM 1355 C CA . VAL A 1 177 ? 13.695 25.422 11.102 1 95.94 177 VAL A CA 1
ATOM 1356 C C . VAL A 1 177 ? 14.18 24.109 11.727 1 95.94 177 VAL A C 1
ATOM 1358 O O . VAL A 1 177 ? 15.297 23.656 11.453 1 95.94 177 VAL A O 1
ATOM 1361 N N . ASN A 1 178 ? 13.352 23.469 12.5 1 96.5 178 ASN A N 1
ATOM 1362 C CA . ASN A 1 178 ? 13.719 22.25 13.203 1 96.5 178 ASN A CA 1
ATOM 1363 C C . ASN A 1 178 ? 13.031 21.031 12.594 1 96.5 178 ASN A C 1
ATOM 1365 O O . ASN A 1 178 ? 12.688 20.078 13.312 1 96.5 178 ASN A O 1
ATOM 1369 N N . MET A 1 179 ? 12.812 21.031 11.344 1 96.75 179 MET A N 1
ATOM 1370 C CA . MET A 1 179 ? 12.016 20 10.672 1 96.75 179 MET A CA 1
ATOM 1371 C C . MET A 1 179 ? 12.719 18.656 10.734 1 96.75 179 MET A C 1
ATOM 1373 O O . MET A 1 179 ? 12.062 17.609 10.867 1 96.75 179 MET A O 1
ATOM 1377 N N . ASP A 1 180 ? 13.992 18.703 10.68 1 94.44 180 ASP A N 1
ATOM 1378 C CA . ASP A 1 180 ? 14.758 17.453 10.75 1 94.44 180 ASP A CA 1
ATOM 1379 C C . ASP A 1 180 ? 14.492 16.719 12.062 1 94.44 180 ASP A C 1
ATOM 1381 O O . ASP A 1 180 ? 14.25 15.508 12.062 1 94.44 180 ASP A O 1
ATOM 1385 N N . THR A 1 181 ? 14.523 17.5 13.117 1 94.62 181 THR A N 1
ATOM 1386 C CA . THR A 1 181 ? 14.266 16.938 14.43 1 94.62 181 THR A CA 1
ATOM 1387 C C . THR A 1 181 ? 12.859 16.359 14.508 1 94.62 181 THR A C 1
ATOM 1389 O O . THR A 1 181 ? 12.656 15.273 15.055 1 94.62 181 THR A O 1
ATOM 1392 N N . LEU A 1 182 ? 11.914 17.016 13.953 1 96 182 LEU A N 1
ATOM 1393 C CA . LEU A 1 182 ? 10.516 16.609 13.977 1 96 182 LEU A CA 1
ATOM 1394 C C . LEU A 1 182 ? 10.305 15.336 13.148 1 96 182 LEU A C 1
ATOM 1396 O O . LEU A 1 182 ? 9.719 14.367 13.633 1 96 182 LEU A O 1
ATOM 1400 N N . LEU A 1 183 ? 10.844 15.328 11.945 1 95.94 183 LEU A N 1
ATOM 1401 C CA . LEU A 1 183 ? 10.57 14.242 11.008 1 95.94 183 LEU A CA 1
ATOM 1402 C C . LEU A 1 183 ? 11.336 12.984 11.383 1 95.94 183 LEU A C 1
ATOM 1404 O O . LEU A 1 183 ? 10.977 11.883 10.969 1 95.94 183 LEU A O 1
ATOM 1408 N N . LYS A 1 184 ? 12.359 13.141 12.203 1 94.69 184 LYS A N 1
ATOM 1409 C CA . LYS A 1 184 ? 13.031 11.969 12.758 1 94.69 184 LYS A CA 1
ATOM 1410 C C . LYS A 1 184 ? 12.156 11.273 13.797 1 94.69 184 LYS A C 1
ATOM 1412 O O . LYS A 1 184 ? 12.297 10.07 14.031 1 94.69 184 LYS A O 1
ATOM 1417 N N . LYS A 1 185 ? 11.227 12.023 14.352 1 95.12 185 LYS A N 1
ATOM 1418 C CA . LYS A 1 185 ? 10.477 11.516 15.5 1 95.12 185 LYS A CA 1
ATOM 1419 C C . LYS A 1 185 ? 9.047 11.148 15.109 1 95.12 185 LYS A C 1
ATOM 1421 O O . LYS A 1 185 ? 8.32 10.539 15.891 1 95.12 185 LYS A O 1
ATOM 1426 N N . CYS A 1 186 ? 8.656 11.57 13.883 1 94.81 186 CYS A N 1
ATOM 1427 C CA . CYS A 1 186 ? 7.27 11.25 13.555 1 94.81 186 CYS A CA 1
ATOM 1428 C C . CYS A 1 186 ? 7.133 10.859 12.086 1 94.81 186 CYS A C 1
ATOM 1430 O O . CYS A 1 186 ? 7.855 11.375 11.234 1 94.81 186 CYS A O 1
ATOM 1432 N N . LYS A 1 187 ? 6.219 9.945 11.883 1 95.56 187 LYS A N 1
ATOM 1433 C CA . LYS A 1 187 ? 5.867 9.484 10.539 1 95.56 187 LYS A CA 1
ATOM 1434 C C . LYS A 1 187 ? 4.848 10.414 9.891 1 95.56 187 LYS A C 1
ATOM 1436 O O . LYS A 1 187 ? 4.863 10.609 8.672 1 95.56 187 LYS A O 1
ATOM 1441 N N . PHE A 1 188 ? 3.988 10.953 10.695 1 97.88 188 PHE A N 1
ATOM 1442 C CA . PHE A 1 188 ? 2.934 11.852 10.25 1 97.88 188 PHE A CA 1
ATOM 1443 C C . PHE A 1 188 ? 2.914 13.125 11.078 1 97.88 188 PHE A C 1
ATOM 1445 O O . PHE A 1 188 ? 2.713 13.078 12.297 1 97.88 188 PHE A O 1
ATOM 1452 N N . LEU A 1 189 ? 3.174 14.25 10.453 1 98.06 189 LEU A N 1
ATOM 1453 C CA . LEU A 1 189 ? 3.123 15.57 11.07 1 98.06 189 LEU A CA 1
ATOM 1454 C C . LEU A 1 189 ? 1.94 16.375 10.547 1 98.06 189 LEU A C 1
ATOM 1456 O O . LEU A 1 189 ? 1.89 16.703 9.359 1 98.06 189 LEU A O 1
ATOM 1460 N N . SER A 1 190 ? 1.019 16.672 11.422 1 98.44 190 SER A N 1
ATOM 1461 C CA . SER A 1 190 ? -0.159 17.453 11.047 1 98.44 190 SER A CA 1
ATOM 1462 C C . SER A 1 190 ? -0.166 18.812 11.734 1 98.44 190 SER A C 1
ATOM 1464 O O . SER A 1 190 ? -0.241 18.891 12.961 1 98.44 190 SER A O 1
ATOM 1466 N N . ILE A 1 191 ? -0.072 19.859 10.961 1 98.38 191 ILE A N 1
ATOM 1467 C CA . ILE A 1 191 ? -0.096 21.234 11.453 1 98.38 191 ILE A CA 1
ATOM 1468 C C . ILE A 1 191 ? -1.39 21.922 11.016 1 98.38 191 ILE A C 1
ATOM 1470 O O . ILE A 1 191 ? -1.777 21.828 9.844 1 98.38 191 ILE A O 1
ATOM 1474 N N . SER A 1 192 ? -2.059 22.578 11.945 1 97.88 192 SER A N 1
ATOM 1475 C CA . SER A 1 192 ? -3.271 23.281 11.539 1 97.88 192 SER A CA 1
ATOM 1476 C C . SER A 1 192 ? -3.43 24.609 12.289 1 97.88 192 SER A C 1
ATOM 1478 O O . SER A 1 192 ? -3.012 24.719 13.445 1 97.88 192 SER A O 1
ATOM 1480 N N . LEU A 1 193 ? -3.908 25.562 11.625 1 96.88 193 LEU A N 1
ATOM 1481 C CA . LEU A 1 193 ? -4.273 26.844 12.219 1 96.88 193 LEU A CA 1
ATOM 1482 C C . LEU A 1 193 ? -5.508 27.422 11.547 1 96.88 193 LEU A C 1
ATOM 1484 O O . LEU A 1 193 ? -5.984 26.875 10.547 1 96.88 193 LEU A O 1
ATOM 1488 N N . SER A 1 194 ? -6.082 28.484 12.117 1 96.56 194 SER A N 1
ATOM 1489 C CA . SER A 1 194 ? -7.316 29.078 11.617 1 96.56 194 SER A CA 1
ATOM 1490 C C . SER A 1 194 ? -7.195 30.594 11.531 1 96.56 194 SER A C 1
ATOM 1492 O O . SER A 1 194 ? -6.52 31.219 12.344 1 96.56 194 SER A O 1
ATOM 1494 N N . VAL A 1 195 ? -7.879 31.141 10.531 1 96.25 195 VAL A N 1
ATOM 1495 C CA . VAL A 1 195 ? -7.895 32.594 10.383 1 96.25 195 VAL A CA 1
ATOM 1496 C C . VAL A 1 195 ? -9.25 33.156 10.805 1 96.25 195 VAL A C 1
ATOM 1498 O O . VAL A 1 195 ? -9.531 34.344 10.617 1 96.25 195 VAL A O 1
ATOM 1501 N N . ASP A 1 196 ? -10.055 32.312 11.398 1 94.81 196 ASP A N 1
ATOM 1502 C CA . ASP A 1 196 ? -11.406 32.719 11.789 1 94.81 196 ASP A CA 1
ATOM 1503 C C . ASP A 1 196 ? -11.359 33.875 12.758 1 94.81 196 ASP A C 1
ATOM 1505 O O . ASP A 1 196 ? -12.148 34.844 12.641 1 94.81 196 ASP A O 1
ATOM 1509 N N . SER A 1 197 ? -10.484 33.844 13.742 1 93.75 197 SER A N 1
ATOM 1510 C CA . SER A 1 197 ? -10.383 34.875 14.742 1 93.75 197 SER A CA 1
ATOM 1511 C C . SER A 1 197 ? -9.953 36.219 14.117 1 93.75 197 SER A C 1
ATOM 1513 O O . SER A 1 197 ? -10.398 37.281 14.547 1 93.75 197 SER A O 1
ATOM 1515 N N . VAL A 1 198 ? -9.062 36.156 13.133 1 96.31 198 VAL A N 1
ATOM 1516 C CA . VAL A 1 198 ? -8.641 37.344 12.414 1 96.31 198 VAL A CA 1
ATOM 1517 C C . VAL A 1 198 ? -9.82 37.938 11.625 1 96.31 198 VAL A C 1
ATOM 1519 O O . VAL A 1 198 ? -10.055 39.125 11.641 1 96.31 198 VAL A O 1
ATOM 1522 N N . ALA A 1 199 ? -10.539 37.062 10.977 1 94.69 199 ALA A N 1
ATOM 1523 C CA . ALA A 1 199 ? -11.703 37.469 10.203 1 94.69 199 ALA A CA 1
ATOM 1524 C C . ALA A 1 199 ? -12.742 38.156 11.102 1 94.69 199 ALA A C 1
ATOM 1526 O O . ALA A 1 199 ? -13.391 39.125 10.695 1 94.69 199 ALA A O 1
ATOM 1527 N N . LYS A 1 200 ? -12.938 37.562 12.258 1 92.88 200 LYS A N 1
ATOM 1528 C CA . LYS A 1 200 ? -13.898 38.125 13.203 1 92.88 200 LYS A CA 1
ATOM 1529 C C . LYS A 1 200 ? -13.492 39.531 13.641 1 92.88 200 LYS A C 1
ATOM 1531 O O . LYS A 1 200 ? -14.344 40.406 13.82 1 92.88 200 LYS A O 1
ATOM 1536 N N . GLY A 1 201 ? -12.266 39.781 13.773 1 92.12 201 GLY A N 1
ATOM 1537 C CA . GLY A 1 201 ? -11.766 41.062 14.266 1 92.12 201 GLY A CA 1
ATOM 1538 C C . GLY A 1 201 ? -11.656 42.125 13.172 1 92.12 201 GLY A C 1
ATOM 1539 O O . GLY A 1 201 ? -11.859 43.312 13.422 1 92.12 201 GLY A O 1
ATOM 1540 N N . HIS A 1 202 ? -11.312 41.719 11.953 1 95.81 202 HIS A N 1
ATOM 1541 C CA . HIS A 1 202 ? -10.961 42.688 10.922 1 95.81 202 HIS A CA 1
ATOM 1542 C C . HIS A 1 202 ? -11.891 42.594 9.719 1 95.81 202 HIS A C 1
ATOM 1544 O O . HIS A 1 202 ? -11.945 43.5 8.883 1 95.81 202 HIS A O 1
ATOM 1550 N N . GLY A 1 203 ? -12.641 41.5 9.594 1 93.56 203 GLY A N 1
ATOM 1551 C CA . GLY A 1 203 ? -13.445 41.219 8.414 1 93.56 203 GLY A CA 1
ATOM 1552 C C . GLY A 1 203 ? -12.75 40.312 7.418 1 93.56 203 GLY A C 1
ATOM 1553 O O . GLY A 1 203 ? -11.523 40.312 7.309 1 93.56 203 GLY A O 1
ATOM 1554 N N . GLU A 1 204 ? -13.43 39.625 6.617 1 91.12 204 GLU A N 1
ATOM 1555 C CA . GLU A 1 204 ? -12.93 38.594 5.711 1 91.12 204 GLU A CA 1
ATOM 1556 C C . GLU A 1 204 ? -12.195 39.219 4.523 1 91.12 204 GLU A C 1
ATOM 1558 O O . GLU A 1 204 ? -11.32 38.594 3.928 1 91.12 204 GLU A O 1
ATOM 1563 N N . LYS A 1 205 ? -12.539 40.469 4.172 1 92.56 205 LYS A N 1
ATOM 1564 C CA . LYS A 1 205 ? -11.945 41.125 3.01 1 92.56 205 LYS A CA 1
ATOM 1565 C C . LYS A 1 205 ? -11.008 42.25 3.436 1 92.56 205 LYS A C 1
ATOM 1567 O O . LYS A 1 205 ? -10.695 43.125 2.641 1 92.56 205 LYS A O 1
ATOM 1572 N N . SER A 1 206 ? -10.508 42.219 4.633 1 95.12 206 SER A N 1
ATOM 1573 C CA . SER A 1 206 ? -9.664 43.25 5.188 1 95.12 206 SER A CA 1
ATOM 1574 C C . SER A 1 206 ? -8.211 43.094 4.75 1 95.12 206 SER A C 1
ATOM 1576 O O . SER A 1 206 ? -7.816 42.031 4.285 1 95.12 206 SER A O 1
ATOM 1578 N N . VAL A 1 207 ? -7.477 44.156 4.824 1 96.56 207 VAL A N 1
ATOM 1579 C CA . VAL A 1 207 ? -6.047 44.125 4.539 1 96.56 207 VAL A CA 1
ATOM 1580 C C . VAL A 1 207 ? -5.336 43.25 5.555 1 96.56 207 VAL A C 1
ATOM 1582 O O . VAL A 1 207 ? -4.344 42.594 5.23 1 96.56 207 VAL A O 1
ATOM 1585 N N . ALA A 1 208 ? -5.887 43.188 6.785 1 97.06 208 ALA A N 1
ATOM 1586 C CA . ALA A 1 208 ? -5.348 42.281 7.809 1 97.06 208 ALA A CA 1
ATOM 1587 C C . ALA A 1 208 ? -5.477 40.812 7.383 1 97.06 208 ALA A C 1
ATOM 1589 O O . ALA A 1 208 ? -4.559 40.031 7.59 1 97.06 208 ALA A O 1
ATOM 1590 N N . MET A 1 209 ? -6.613 40.5 6.785 1 96.38 209 MET A N 1
ATOM 1591 C CA . MET A 1 209 ? -6.836 39.156 6.297 1 96.38 209 MET A CA 1
ATOM 1592 C C . MET A 1 209 ? -5.871 38.812 5.168 1 96.38 209 MET A C 1
ATOM 1594 O O . MET A 1 209 ? -5.32 37.719 5.121 1 96.38 209 MET A O 1
ATOM 1598 N N . ILE A 1 210 ? -5.645 39.688 4.289 1 96.38 210 ILE A N 1
ATOM 1599 C CA . ILE A 1 210 ? -4.703 39.5 3.191 1 96.38 210 ILE A CA 1
ATOM 1600 C C . ILE A 1 210 ? -3.307 39.219 3.75 1 96.38 210 ILE A C 1
ATOM 1602 O O . ILE A 1 210 ? -2.613 38.312 3.301 1 96.38 210 ILE A O 1
ATOM 1606 N N . GLU A 1 211 ? -2.906 40.031 4.719 1 97.69 211 GLU A N 1
ATOM 1607 C CA . GLU A 1 211 ? -1.613 39.844 5.367 1 97.69 211 GLU A CA 1
ATOM 1608 C C . GLU A 1 211 ? -1.522 38.469 6.023 1 97.69 211 GLU A C 1
ATOM 1610 O O . GLU A 1 211 ? -0.499 37.812 5.91 1 97.69 211 GLU A O 1
ATOM 1615 N N . ALA A 1 212 ? -2.58 38.062 6.703 1 97.62 212 ALA A N 1
ATOM 1616 C CA . ALA A 1 212 ? -2.613 36.75 7.359 1 97.62 212 ALA A CA 1
ATOM 1617 C C . ALA A 1 212 ? -2.438 35.625 6.344 1 97.62 212 ALA A C 1
ATOM 1619 O O . ALA A 1 212 ? -1.685 34.688 6.582 1 97.62 212 ALA A O 1
ATOM 1620 N N . LEU A 1 213 ? -3.145 35.719 5.246 1 96.69 213 LEU A N 1
ATOM 1621 C CA . LEU A 1 213 ? -3.062 34.688 4.207 1 96.69 213 LEU A CA 1
ATOM 1622 C C . LEU A 1 213 ? -1.674 34.688 3.576 1 96.69 213 LEU A C 1
ATOM 1624 O O . LEU A 1 213 ? -1.15 33.594 3.256 1 96.69 213 LEU A O 1
ATOM 1628 N N . ASP A 1 214 ? -1.06 35.844 3.447 1 96.75 214 ASP A N 1
ATOM 1629 C CA . ASP A 1 214 ? 0.31 35.938 2.949 1 96.75 214 ASP A CA 1
ATOM 1630 C C . ASP A 1 214 ? 1.287 35.281 3.916 1 96.75 214 ASP A C 1
ATOM 1632 O O . ASP A 1 214 ? 2.205 34.562 3.492 1 96.75 214 ASP A O 1
ATOM 1636 N N . MET A 1 215 ? 1.083 35.531 5.156 1 97.44 215 MET A N 1
ATOM 1637 C CA . MET A 1 215 ? 1.928 34.938 6.18 1 97.44 215 MET A CA 1
ATOM 1638 C C . MET A 1 215 ? 1.809 33.406 6.148 1 97.44 215 MET A C 1
ATOM 1640 O O . MET A 1 215 ? 2.807 32.688 6.289 1 97.44 215 MET A O 1
ATOM 1644 N N . PHE A 1 216 ? 0.591 32.906 5.918 1 97.62 216 PHE A N 1
ATOM 1645 C CA . PHE A 1 216 ? 0.376 31.484 5.855 1 97.62 216 PHE A CA 1
ATOM 1646 C C . PHE A 1 216 ? 1.115 30.875 4.668 1 97.62 216 PHE A C 1
ATOM 1648 O O . PHE A 1 216 ? 1.766 29.828 4.801 1 97.62 216 PHE A O 1
ATOM 1655 N N . ALA A 1 217 ? 0.926 31.469 3.531 1 97.38 217 ALA A N 1
ATOM 1656 C CA . ALA A 1 217 ? 1.618 30.969 2.344 1 97.38 217 ALA A CA 1
ATOM 1657 C C . ALA A 1 217 ? 3.129 30.953 2.562 1 97.38 217 ALA A C 1
ATOM 1659 O O . ALA A 1 217 ? 3.799 29.984 2.17 1 97.38 217 ALA A O 1
ATOM 1660 N N . THR A 1 218 ? 3.633 31.969 3.215 1 97.12 218 THR A N 1
ATOM 1661 C CA . THR A 1 218 ? 5.062 32.094 3.475 1 97.12 218 THR A CA 1
ATOM 1662 C C . THR A 1 218 ? 5.527 30.984 4.422 1 97.12 218 THR A C 1
ATOM 1664 O O . THR A 1 218 ? 6.555 30.344 4.18 1 97.12 218 THR A O 1
ATOM 1667 N N . VAL A 1 219 ? 4.781 30.75 5.445 1 97.56 219 VAL A N 1
ATOM 1668 C CA . VAL A 1 219 ? 5.207 29.75 6.418 1 97.56 219 VAL A CA 1
ATOM 1669 C C . VAL A 1 219 ? 5.055 28.359 5.824 1 97.56 219 VAL A C 1
ATOM 1671 O O . VAL A 1 219 ? 5.859 27.453 6.105 1 97.56 219 VAL A O 1
ATOM 1674 N N . ALA A 1 220 ? 4.012 28.125 5.051 1 98.12 220 ALA A N 1
ATOM 1675 C CA . ALA A 1 220 ? 3.861 26.859 4.348 1 98.12 220 ALA A CA 1
ATOM 1676 C C . ALA A 1 220 ? 5.07 26.578 3.457 1 98.12 220 ALA A C 1
ATOM 1678 O O . ALA A 1 220 ? 5.543 25.438 3.387 1 98.12 220 ALA A O 1
ATOM 1679 N N . LYS A 1 221 ? 5.531 27.609 2.783 1 97.56 221 LYS A N 1
ATOM 1680 C CA . LYS A 1 221 ? 6.73 27.484 1.963 1 97.56 221 LYS A CA 1
ATOM 1681 C C . LYS A 1 221 ? 7.938 27.094 2.812 1 97.56 221 LYS A C 1
ATOM 1683 O O . LYS A 1 221 ? 8.734 26.234 2.414 1 97.56 221 LYS A O 1
ATOM 1688 N N . LYS A 1 222 ? 8.062 27.688 3.957 1 97.62 222 LYS A N 1
ATOM 1689 C CA . LYS A 1 222 ? 9.164 27.375 4.859 1 97.62 222 LYS A CA 1
ATOM 1690 C C . LYS A 1 222 ? 9.078 25.922 5.352 1 97.62 222 LYS A C 1
ATOM 1692 O O . LYS A 1 222 ? 10.094 25.234 5.453 1 97.62 222 LYS A O 1
ATOM 1697 N N . VAL A 1 223 ? 7.91 25.5 5.664 1 97.69 223 VAL A N 1
ATOM 1698 C CA . VAL A 1 223 ? 7.68 24.109 6.066 1 97.69 223 VAL A CA 1
ATOM 1699 C C . VAL A 1 223 ? 8.117 23.172 4.953 1 97.69 223 VAL A C 1
ATOM 1701 O O . VAL A 1 223 ? 8.805 22.172 5.203 1 97.69 223 VAL A O 1
ATOM 1704 N N . ASN A 1 224 ? 7.688 23.5 3.752 1 96.75 224 ASN A N 1
ATOM 1705 C CA . ASN A 1 224 ? 8.055 22.688 2.594 1 96.75 224 ASN A CA 1
ATOM 1706 C C . ASN A 1 224 ? 9.57 22.625 2.41 1 96.75 224 ASN A C 1
ATOM 1708 O O . ASN A 1 224 ? 10.133 21.547 2.18 1 96.75 224 ASN A O 1
ATOM 1712 N N . ILE A 1 225 ? 10.227 23.766 2.535 1 96.19 225 ILE A N 1
ATOM 1713 C CA . ILE A 1 225 ? 11.672 23.844 2.396 1 96.19 225 ILE A CA 1
ATOM 1714 C C . ILE A 1 225 ? 12.344 23.016 3.494 1 96.19 225 ILE A C 1
ATOM 1716 O O . ILE A 1 225 ? 13.281 22.266 3.229 1 96.19 225 ILE A O 1
ATOM 1720 N N . GLY A 1 226 ? 11.844 23.156 4.707 1 96.19 226 GLY A N 1
ATOM 1721 C CA . GLY A 1 226 ? 12.367 22.344 5.801 1 96.19 226 GLY A CA 1
ATOM 1722 C C . GLY A 1 226 ? 12.227 20.859 5.559 1 96.19 226 GLY A C 1
ATOM 1723 O O . GLY A 1 226 ? 13.148 20.094 5.836 1 96.19 226 GLY A O 1
ATOM 1724 N N . ALA A 1 227 ? 11.062 20.438 5.039 1 96.19 227 ALA A N 1
ATOM 1725 C CA . ALA A 1 227 ? 10.797 19.016 4.758 1 96.19 227 ALA A CA 1
ATOM 1726 C C . ALA A 1 227 ? 11.695 18.5 3.635 1 96.19 227 ALA A C 1
ATOM 1728 O O . ALA A 1 227 ? 12.164 17.375 3.682 1 96.19 227 ALA A O 1
ATOM 1729 N N . GLU A 1 228 ? 11.898 19.328 2.65 1 93 228 GLU A N 1
ATOM 1730 C CA . GLU A 1 228 ? 12.734 18.953 1.517 1 93 228 GLU A CA 1
ATOM 1731 C C . GLU A 1 228 ? 14.18 18.734 1.949 1 93 228 GLU A C 1
ATOM 1733 O O . GLU A 1 228 ? 14.867 17.844 1.427 1 93 228 GLU A O 1
ATOM 1738 N N . LYS A 1 229 ? 14.633 19.453 2.893 1 91.25 229 LYS A N 1
ATOM 1739 C CA . LYS A 1 229 ? 16 19.359 3.379 1 91.25 229 LYS A CA 1
ATOM 1740 C C . LYS A 1 229 ? 16.234 18.062 4.125 1 91.25 229 LYS A C 1
ATOM 1742 O O . LYS A 1 229 ? 17.328 17.484 4.07 1 91.25 229 LYS A O 1
ATOM 1747 N N . TYR A 1 230 ? 15.43 17.531 4.941 1 87.38 230 TYR A N 1
ATOM 1748 C CA . TYR A 1 230 ? 15.562 16.328 5.754 1 87.38 230 TYR A CA 1
ATOM 1749 C C . TYR A 1 230 ? 15.758 15.094 4.883 1 87.38 230 TYR A C 1
ATOM 1751 O O . TYR A 1 230 ? 16.625 14.266 5.16 1 87.38 230 TYR A O 1
ATOM 1759 N N . ARG A 1 231 ? 15.328 14.734 3.727 1 81.88 231 ARG A N 1
ATOM 1760 C CA . ARG A 1 231 ? 15.43 13.516 2.928 1 81.88 231 ARG A CA 1
ATOM 1761 C C . ARG A 1 231 ? 15.375 13.836 1.438 1 81.88 231 ARG A C 1
ATOM 1763 O O . ARG A 1 231 ? 14.75 13.094 0.667 1 81.88 231 ARG A O 1
ATOM 1770 N N . ASN A 1 232 ? 16.031 14.859 1.21 1 77.5 232 ASN A N 1
ATOM 1771 C CA . ASN A 1 232 ? 16.219 15.203 -0.196 1 77.5 232 ASN A CA 1
ATOM 1772 C C . ASN A 1 232 ? 14.922 15.023 -0.991 1 77.5 232 ASN A C 1
ATOM 1774 O O . ASN A 1 232 ? 14.906 14.336 -2.014 1 77.5 232 ASN A O 1
ATOM 1778 N N . LYS A 1 233 ? 13.82 15.492 -0.609 1 74 233 LYS A N 1
ATOM 1779 C CA . LYS A 1 233 ? 12.547 15.648 -1.315 1 74 233 LYS A CA 1
ATOM 1780 C C . LYS A 1 233 ? 11.75 14.352 -1.309 1 74 233 LYS A C 1
ATOM 1782 O O . LYS A 1 233 ? 10.867 14.156 -2.146 1 74 233 LYS A O 1
ATOM 1787 N N . GLU A 1 234 ? 12.062 13.508 -0.349 1 89.81 234 GLU A N 1
ATOM 1788 C CA . GLU A 1 234 ? 11.344 12.234 -0.287 1 89.81 234 GLU A CA 1
ATOM 1789 C C . GLU A 1 234 ? 10.18 12.305 0.692 1 89.81 234 GLU A C 1
ATOM 1791 O O . GLU A 1 234 ? 9.547 11.289 0.988 1 89.81 234 GLU A O 1
ATOM 1796 N N . THR A 1 235 ? 9.938 13.547 1.087 1 95.62 235 THR A N 1
ATOM 1797 C CA . THR A 1 235 ? 8.82 13.773 1.992 1 95.62 235 THR A CA 1
ATOM 1798 C C . THR A 1 235 ? 7.59 14.266 1.226 1 95.62 235 THR A C 1
ATOM 1800 O O . THR A 1 235 ? 7.707 15.078 0.31 1 95.62 235 THR A O 1
ATOM 1803 N N . LEU A 1 236 ? 6.469 13.664 1.548 1 98 236 LEU A N 1
ATOM 1804 C CA . LEU A 1 236 ? 5.211 14.172 1.001 1 98 236 LEU A CA 1
ATOM 1805 C C . LEU A 1 236 ? 4.68 15.328 1.842 1 98 236 LEU A C 1
ATOM 1807 O O . LEU A 1 236 ? 4.492 15.188 3.053 1 98 236 LEU A O 1
ATOM 1811 N N . VAL A 1 237 ? 4.551 16.516 1.228 1 98.38 237 VAL A N 1
ATOM 1812 C CA . VAL A 1 237 ? 4.047 17.703 1.917 1 98.38 237 VAL A CA 1
ATOM 1813 C C . VAL A 1 237 ? 2.74 18.156 1.273 1 98.38 237 VAL A C 1
ATOM 1815 O O . VAL A 1 237 ? 2.695 18.422 0.072 1 98.38 237 VAL A O 1
ATOM 1818 N N . LEU A 1 238 ? 1.724 18.25 2.146 1 98.56 238 LEU A N 1
ATOM 1819 C CA . LEU A 1 238 ? 0.383 18.562 1.662 1 98.56 238 LEU A CA 1
ATOM 1820 C C . LEU A 1 238 ? -0.151 19.828 2.307 1 98.56 238 LEU A C 1
ATOM 1822 O O . LEU A 1 238 ? 0.015 20.047 3.512 1 98.56 238 LEU A O 1
ATOM 1826 N N . GLY A 1 239 ? -0.702 20.672 1.461 1 98.31 239 GLY A N 1
ATOM 1827 C CA . GLY A 1 239 ? -1.42 21.844 1.934 1 98.31 239 GLY A CA 1
ATOM 1828 C C . GLY A 1 239 ? -2.926 21.719 1.806 1 98.31 239 GLY A C 1
ATOM 1829 O O . GLY A 1 239 ? -3.43 21.25 0.783 1 98.31 239 GLY A O 1
ATOM 1830 N N . ILE A 1 240 ? -3.615 22.125 2.891 1 97.94 240 ILE A N 1
ATOM 1831 C CA . ILE A 1 240 ? -5.074 22.047 2.891 1 97.94 240 ILE A CA 1
ATOM 1832 C C . ILE A 1 240 ? -5.656 23.391 3.344 1 97.94 240 ILE A C 1
ATOM 1834 O O . ILE A 1 240 ? -5.223 23.953 4.352 1 97.94 240 ILE A O 1
ATOM 1838 N N . VAL A 1 241 ? -6.543 23.891 2.549 1 97 241 VAL A N 1
ATOM 1839 C CA . VAL A 1 241 ? -7.277 25.094 2.904 1 97 241 VAL A CA 1
ATOM 1840 C C . VAL A 1 241 ? -8.781 24.844 2.811 1 97 241 VAL A C 1
ATOM 1842 O O . VAL A 1 241 ? -9.258 24.312 1.807 1 97 241 VAL A O 1
ATOM 1845 N N . LYS A 1 242 ? -9.43 25.234 3.861 1 95.06 242 LYS A N 1
ATOM 1846 C CA . LYS A 1 242 ? -10.867 24.984 3.834 1 95.06 242 LYS A CA 1
ATOM 1847 C C . LYS A 1 242 ? -11.609 26.031 4.672 1 95.06 242 LYS A C 1
ATOM 1849 O O . LYS A 1 242 ? -11.047 26.609 5.598 1 95.06 242 LYS A O 1
ATOM 1854 N N . LYS A 1 243 ? -12.875 26.141 4.348 1 91.94 243 LYS A N 1
ATOM 1855 C CA . LYS A 1 243 ? -13.766 26.938 5.18 1 91.94 243 LYS A CA 1
ATOM 1856 C C . LYS A 1 243 ? -14.195 26.172 6.434 1 91.94 243 LYS A C 1
ATOM 1858 O O . LYS A 1 243 ? -14.352 24.953 6.398 1 91.94 243 LYS A O 1
ATOM 1863 N N . THR A 1 244 ? -14.273 26.938 7.512 1 86.44 244 THR A N 1
ATOM 1864 C CA . THR A 1 244 ? -14.719 26.328 8.758 1 86.44 244 THR A CA 1
ATOM 1865 C C . THR A 1 244 ? -16.203 25.953 8.68 1 86.44 244 THR A C 1
ATOM 1867 O O . THR A 1 244 ? -17 26.703 8.109 1 86.44 244 THR A O 1
ATOM 1870 N N . ASP A 1 245 ? -16.547 24.75 8.969 1 71.81 245 ASP A N 1
ATOM 1871 C CA . ASP A 1 245 ? -17.938 24.312 8.977 1 71.81 245 ASP A CA 1
ATOM 1872 C C . ASP A 1 245 ? -18.703 24.922 10.156 1 71.81 245 ASP A C 1
ATOM 1874 O O . ASP A 1 245 ? -18.312 24.734 11.312 1 71.81 245 ASP A O 1
ATOM 1878 N N . ASN A 1 246 ? -19.422 26.078 9.961 1 56.34 246 ASN A N 1
ATOM 1879 C CA . ASN A 1 246 ? -20.234 26.672 11.016 1 56.34 246 ASN A CA 1
ATOM 1880 C C . ASN A 1 246 ? -21.359 25.75 11.453 1 56.34 246 ASN A C 1
ATOM 1882 O O . ASN A 1 246 ? -22.156 26.094 12.336 1 56.34 246 ASN A O 1
ATOM 1886 N N . THR A 1 247 ? -21.719 24.844 10.758 1 46.31 247 THR A N 1
ATOM 1887 C CA . THR A 1 247 ? -22.922 24.125 11.164 1 46.31 247 THR A CA 1
ATOM 1888 C C . THR A 1 247 ? -22.766 23.547 12.562 1 46.31 247 THR A C 1
ATOM 1890 O O . THR A 1 247 ? -23.703 23 13.125 1 46.31 247 THR A O 1
ATOM 1893 N N . ARG A 1 248 ? -21.656 23.531 13.07 1 43.75 248 ARG A N 1
ATOM 1894 C CA . ARG A 1 248 ? -21.672 22.922 14.391 1 43.75 248 ARG A CA 1
ATOM 1895 C C . ARG A 1 248 ? -21.969 23.953 15.469 1 43.75 248 ARG A C 1
ATOM 1897 O O . ARG A 1 248 ? -21.844 23.672 16.672 1 43.75 248 ARG A O 1
ATOM 1904 N N . ALA A 1 249 ? -22.234 25.422 15.203 1 39.47 249 ALA A N 1
ATOM 1905 C CA . ALA A 1 249 ? -22.5 26.219 16.391 1 39.47 249 ALA A CA 1
ATOM 1906 C C . ALA A 1 249 ? -23.734 25.719 17.141 1 39.47 249 ALA A C 1
ATOM 1908 O O . ALA A 1 249 ? -23.828 25.859 18.359 1 39.47 249 ALA A O 1
ATOM 1909 N N . LYS A 1 250 ? -24.938 25.625 16.438 1 33.06 250 LYS A N 1
ATOM 1910 C CA . LYS A 1 250 ? -26.141 25.484 17.25 1 33.06 250 LYS A CA 1
ATOM 1911 C C . LYS A 1 250 ? -26.172 24.125 17.969 1 33.06 250 LYS A C 1
ATOM 1913 O O . LYS A 1 250 ? -27.203 23.719 18.5 1 33.06 250 LYS A O 1
ATOM 1918 N N . ARG A 1 251 ? -25.453 23.328 17.688 1 32.91 251 ARG A N 1
ATOM 1919 C CA . ARG A 1 251 ? -25.766 22.156 18.5 1 32.91 251 ARG A CA 1
ATOM 1920 C C . ARG A 1 251 ? -25.547 22.453 19.984 1 32.91 251 ARG A C 1
ATOM 1922 O O . ARG A 1 251 ? -24.5 22.953 20.375 1 32.91 251 ARG A O 1
ATOM 1929 N N . GLN A 1 252 ? -26.766 22.484 20.719 1 30.17 252 GLN A N 1
ATOM 1930 C CA . GLN A 1 252 ? -27.141 22.625 22.125 1 30.17 252 GLN A CA 1
ATOM 1931 C C . GLN A 1 252 ? -26.016 22.141 23.031 1 30.17 252 GLN A C 1
ATOM 1933 O O . GLN A 1 252 ? -25.297 21.188 22.703 1 30.17 252 GLN A O 1
ATOM 1938 N N . ALA A 1 253 ? -25.719 22.969 24.016 1 30.3 253 ALA A N 1
ATOM 1939 C CA . ALA A 1 253 ? -25.094 22.562 25.281 1 30.3 253 ALA A CA 1
ATOM 1940 C C . ALA A 1 253 ? -25.547 21.172 25.703 1 30.3 253 ALA A C 1
ATOM 1942 O O . ALA A 1 253 ? -26.734 20.953 25.922 1 30.3 253 ALA A O 1
ATOM 1943 N N . PRO A 1 254 ? -25.094 20.109 25.188 1 28.91 254 PRO A N 1
ATOM 1944 C CA . PRO A 1 254 ? -25.594 18.953 25.922 1 28.91 254 PRO A CA 1
ATOM 1945 C C . PRO A 1 254 ? -25.656 19.203 27.438 1 28.91 254 PRO A C 1
ATOM 1947 O O . PRO A 1 254 ? -24.859 19.969 27.969 1 28.91 254 PRO A O 1
ATOM 1950 N N . THR A 1 255 ? -26.812 19.266 27.984 1 27.97 255 THR A N 1
ATOM 1951 C CA . THR A 1 255 ? -26.984 18.938 29.406 1 27.97 255 THR A CA 1
ATOM 1952 C C . THR A 1 255 ? -25.922 17.953 29.859 1 27.97 255 THR A C 1
ATOM 1954 O O . THR A 1 255 ? -25.516 17.062 29.109 1 27.97 255 THR A O 1
ATOM 1957 N N . GLU A 1 256 ? -25.25 18.375 30.969 1 28.73 256 GLU A N 1
ATOM 1958 C CA . GLU A 1 256 ? -24.25 17.688 31.781 1 28.73 256 GLU A CA 1
ATOM 1959 C C . GLU A 1 256 ? -24.516 16.172 31.797 1 28.73 256 GLU A C 1
ATOM 1961 O O . GLU A 1 256 ? -24.578 15.57 32.875 1 28.73 256 GLU A O 1
ATOM 1966 N N . ASP A 1 257 ? -25.5 15.688 31.047 1 27 257 ASP A N 1
ATOM 1967 C CA . ASP A 1 257 ? -25.484 14.312 31.531 1 27 257 ASP A CA 1
ATOM 1968 C C . ASP A 1 257 ? -24.078 13.719 31.453 1 27 257 ASP A C 1
ATOM 1970 O O . ASP A 1 257 ? -23.359 13.945 30.484 1 27 257 ASP A O 1
ATOM 1974 N N . ASP A 1 258 ? -23.5 13.359 32.625 1 24.56 258 ASP A N 1
ATOM 1975 C CA . ASP A 1 258 ? -22.25 12.883 33.188 1 24.56 258 ASP A CA 1
ATOM 1976 C C . ASP A 1 258 ? -21.531 11.938 32.219 1 24.56 258 ASP A C 1
ATOM 1978 O O . ASP A 1 258 ? -20.328 11.727 32.344 1 24.56 258 ASP A O 1
ATOM 1982 N N . LYS A 1 259 ? -22.312 11.07 31.531 1 25.92 259 LYS A N 1
ATOM 1983 C CA . LYS A 1 259 ? -21.547 9.852 31.312 1 25.92 259 LYS A CA 1
ATOM 1984 C C . LYS A 1 259 ? -20.531 10.039 30.172 1 25.92 259 LYS A C 1
ATOM 1986 O O . LYS A 1 259 ? -20.656 9.414 29.109 1 25.92 259 LYS A O 1
ATOM 1991 N N . ASN A 1 260 ? -20.297 11.211 29.719 1 24.25 260 ASN A N 1
ATOM 1992 C CA . ASN A 1 260 ? -19.5 11.234 28.5 1 24.25 260 ASN A CA 1
ATOM 1993 C C . ASN A 1 260 ? -18.172 10.492 28.672 1 24.25 260 ASN A C 1
ATOM 1995 O O . ASN A 1 260 ? -17.203 11.07 29.172 1 24.25 260 ASN A O 1
ATOM 1999 N N . LYS A 1 261 ? -18.281 9.289 28.938 1 25.55 261 LYS A N 1
ATOM 2000 C CA . LYS A 1 261 ? -17.25 8.289 29.188 1 25.55 261 LYS A CA 1
ATOM 2001 C C . LYS A 1 261 ? -16.188 8.297 28.094 1 25.55 261 LYS A C 1
ATOM 2003 O O . LYS A 1 261 ? -15.305 7.434 28.078 1 25.55 261 LYS A O 1
ATOM 2008 N N . TYR A 1 262 ? -16.359 8.969 26.953 1 25.7 262 TYR A N 1
ATOM 2009 C CA . TYR A 1 262 ? -15.43 8.547 25.922 1 25.7 262 TYR A CA 1
ATOM 2010 C C . TYR A 1 262 ? -14.016 9.008 26.234 1 25.7 262 TYR A C 1
ATOM 2012 O O . TYR A 1 262 ? -13.672 10.172 26.031 1 25.7 262 TYR A O 1
ATOM 2020 N N . ASN A 1 263 ? -13.477 8.883 27.375 1 25.72 263 ASN A N 1
ATOM 2021 C CA . ASN A 1 263 ? -12.172 8.773 28.031 1 25.72 263 ASN A CA 1
ATOM 2022 C C . ASN A 1 263 ? -11.109 8.258 27.062 1 25.72 263 ASN A C 1
ATOM 2024 O O . ASN A 1 263 ? -11.438 7.723 26 1 25.72 263 ASN A O 1
ATOM 2028 N N . LEU A 1 264 ? -9.781 8.211 27.484 1 27.16 264 LEU A N 1
ATOM 2029 C CA . LEU A 1 264 ? -8.422 7.734 27.234 1 27.16 264 LEU A CA 1
ATOM 2030 C C . LEU A 1 264 ? -8.445 6.32 26.672 1 27.16 264 LEU A C 1
ATOM 2032 O O . LEU A 1 264 ? -8.828 5.371 27.359 1 27.16 264 LEU A O 1
ATOM 2036 N N . ALA A 1 265 ? -8.656 6.227 25.484 1 29.03 265 ALA A N 1
ATOM 2037 C CA . ALA A 1 265 ? -8.969 4.969 24.812 1 29.03 265 ALA A CA 1
ATOM 2038 C C . ALA A 1 265 ? -7.957 3.887 25.172 1 29.03 265 ALA A C 1
ATOM 2040 O O . ALA A 1 265 ? -6.805 3.928 24.734 1 29.03 265 ALA A O 1
ATOM 2041 N N . GLU A 1 266 ? -7.73 3.678 26.391 1 30.03 266 GLU A N 1
ATOM 2042 C CA . GLU A 1 266 ? -7.004 2.512 26.891 1 30.03 266 GLU A CA 1
ATOM 2043 C C . GLU A 1 266 ? -7.375 1.258 26.109 1 30.03 266 GLU A C 1
ATOM 2045 O O . GLU A 1 266 ? -8.477 0.724 26.25 1 30.03 266 GLU A O 1
ATOM 2050 N N . TYR A 1 267 ? -7.219 1.35 24.938 1 31.86 267 TYR A N 1
ATOM 2051 C CA . TYR A 1 267 ? -7.461 0.2 24.062 1 31.86 267 TYR A CA 1
ATOM 2052 C C . TYR A 1 267 ? -6.953 -1.084 24.719 1 31.86 267 TYR A C 1
ATOM 2054 O O . TYR A 1 267 ? -5.789 -1.452 24.547 1 31.86 267 TYR A O 1
ATOM 2062 N N . TYR A 1 268 ? -6.988 -1.141 25.953 1 31.06 268 TYR A N 1
ATOM 2063 C CA . TYR A 1 268 ? -6.906 -2.443 26.609 1 31.06 268 TYR A CA 1
ATOM 2064 C C . TYR A 1 268 ? -7.844 -3.445 25.938 1 31.06 268 TYR A C 1
ATOM 2066 O O . TYR A 1 268 ? -8.852 -3.062 25.344 1 31.06 268 TYR A O 1
ATOM 2074 N N . SER A 1 269 ? -7.395 -4.5 25.344 1 35.31 269 SER A N 1
ATOM 2075 C CA . SER A 1 269 ? -8.305 -5.531 24.859 1 35.31 269 SER A CA 1
ATOM 2076 C C . SER A 1 269 ? -9.648 -5.461 25.578 1 35.31 269 SER A C 1
ATOM 2078 O O . SER A 1 269 ? -9.703 -5.18 26.781 1 35.31 269 SER A O 1
ATOM 2080 N N . GLU A 1 270 ? -10.586 -4.832 24.953 1 38.91 270 GLU A N 1
ATOM 2081 C CA . GLU A 1 270 ? -11.945 -4.617 25.438 1 38.91 270 GLU A CA 1
ATOM 2082 C C . GLU A 1 270 ? -12.328 -5.645 26.5 1 38.91 270 GLU A C 1
ATOM 2084 O O . GLU A 1 270 ? -13.078 -5.332 27.422 1 38.91 270 GLU A O 1
ATOM 2089 N N . ASP A 1 271 ? -11.867 -6.711 26.25 1 39.94 271 ASP A N 1
ATOM 2090 C CA . ASP A 1 271 ? -12.117 -7.816 27.172 1 39.94 271 ASP A CA 1
ATOM 2091 C C . ASP A 1 271 ? -11.234 -7.703 28.406 1 39.94 271 ASP A C 1
ATOM 2093 O O . ASP A 1 271 ? -11.344 -8.516 29.328 1 39.94 271 ASP A O 1
ATOM 2097 N N . TYR A 1 272 ? -10.32 -6.715 28.281 1 44.41 272 TYR A N 1
ATOM 2098 C CA . TYR A 1 272 ? -9.406 -6.527 29.391 1 44.41 272 TYR A CA 1
ATOM 2099 C C . TYR A 1 272 ? -10.141 -5.965 30.609 1 44.41 272 TYR A C 1
ATOM 2101 O O . TYR A 1 272 ? -9.977 -6.465 31.719 1 44.41 272 TYR A O 1
ATOM 2109 N N . PRO A 1 273 ? -10.828 -4.891 30.281 1 46.38 273 PRO A N 1
ATOM 2110 C CA . PRO A 1 273 ? -11.594 -4.465 31.453 1 46.38 273 PRO A CA 1
ATOM 2111 C C . PRO A 1 273 ? -12.594 -5.52 31.922 1 46.38 273 PRO A C 1
ATOM 2113 O O . PRO A 1 273 ? -12.797 -5.699 33.125 1 46.38 273 PRO A O 1
ATOM 2116 N N . VAL A 1 274 ? -13.188 -6.184 30.984 1 51.31 274 VAL A N 1
ATOM 2117 C CA . VAL A 1 274 ? -14.07 -7.309 31.281 1 51.31 274 VAL A CA 1
ATOM 2118 C C . VAL A 1 274 ? -13.258 -8.453 31.891 1 51.31 274 VAL A C 1
ATOM 2120 O O . VAL A 1 274 ? -13.664 -9.039 32.906 1 51.31 274 VAL A O 1
ATOM 2123 N N . ILE A 1 275 ? -12.102 -8.727 31.266 1 50.91 275 ILE A N 1
ATOM 2124 C CA . ILE A 1 275 ? -11.188 -9.742 31.781 1 50.91 275 ILE A CA 1
ATOM 2125 C C . ILE A 1 275 ? -10.586 -9.273 33.094 1 50.91 275 ILE A C 1
ATOM 2127 O O . ILE A 1 275 ? -10.484 -10.047 34.062 1 50.91 275 ILE A O 1
ATOM 2131 N N . PHE A 1 276 ? -10.227 -8.055 33.188 1 58.53 276 PHE A N 1
ATOM 2132 C CA . PHE A 1 276 ? -9.75 -7.465 34.438 1 58.53 276 PHE A CA 1
ATOM 2133 C C . PHE A 1 276 ? -10.859 -7.445 35.5 1 58.53 276 PHE A C 1
ATOM 2135 O O . PHE A 1 276 ? -10.641 -7.816 36.656 1 58.53 276 PHE A O 1
ATOM 2142 N N . ASN A 1 277 ? -11.977 -6.98 35.094 1 62.03 277 ASN A N 1
ATOM 2143 C CA . ASN A 1 277 ? -13.141 -6.973 35.969 1 62.03 277 ASN A CA 1
ATOM 2144 C C . ASN A 1 277 ? -13.523 -8.383 36.406 1 62.03 277 ASN A C 1
ATOM 2146 O O . ASN A 1 277 ? -13.859 -8.617 37.562 1 62.03 277 ASN A O 1
ATOM 2150 N N . ILE A 1 278 ? -13.398 -9.305 35.5 1 62.12 278 ILE A N 1
ATOM 2151 C CA . ILE A 1 278 ? -13.664 -10.703 35.812 1 62.12 278 ILE A CA 1
ATOM 2152 C C . ILE A 1 278 ? -12.586 -11.234 36.75 1 62.12 278 ILE A C 1
ATOM 2154 O O . ILE A 1 278 ? -12.898 -11.883 37.75 1 62.12 278 ILE A O 1
ATOM 2158 N N . ILE A 1 279 ? -11.32 -10.883 36.469 1 63.5 279 ILE A N 1
ATOM 2159 C CA . ILE A 1 279 ? -10.219 -11.312 37.312 1 63.5 279 ILE A CA 1
ATOM 2160 C C . ILE A 1 279 ? -10.297 -10.586 38.656 1 63.5 279 ILE A C 1
ATOM 2162 O O . ILE A 1 279 ? -10.117 -11.195 39.719 1 63.5 279 ILE A O 1
ATOM 2166 N N . LEU A 1 280 ? -10.57 -9.375 38.656 1 69.81 280 LEU A N 1
ATOM 2167 C CA . LEU A 1 280 ? -10.703 -8.578 39.875 1 69.81 280 LEU A CA 1
ATOM 2168 C C . LEU A 1 280 ? -11.828 -9.109 40.75 1 69.81 280 LEU A C 1
ATOM 2170 O O . LEU A 1 280 ? -11.625 -9.383 41.938 1 69.81 280 LEU A O 1
ATOM 2174 N N . TRP A 1 281 ? -12.992 -9.359 40.219 1 71.81 281 TRP A N 1
ATOM 2175 C CA . TRP A 1 281 ? -14.133 -9.812 41 1 71.81 281 TRP A CA 1
ATOM 2176 C C . TRP A 1 281 ? -13.961 -11.273 41.406 1 71.81 281 TRP A C 1
ATOM 2178 O O . TRP A 1 281 ? -14.359 -11.656 42.531 1 71.81 281 TRP A O 1
ATOM 2188 N N . LEU A 1 282 ? -13.227 -12.016 40.594 1 72.5 282 LEU A N 1
ATOM 2189 C CA . LEU A 1 282 ? -12.867 -13.383 40.969 1 72.5 282 LEU A CA 1
ATOM 2190 C C . LEU A 1 282 ? -11.891 -13.375 42.125 1 72.5 282 LEU A C 1
ATOM 2192 O O . LEU A 1 282 ? -12.047 -14.156 43.094 1 72.5 282 LEU A O 1
ATOM 2196 N N . MET A 1 283 ? -10.914 -12.445 42.125 1 70.44 283 MET A N 1
ATOM 2197 C CA . MET A 1 283 ? -9.953 -12.305 43.219 1 70.44 283 MET A CA 1
ATOM 2198 C C . MET A 1 283 ? -10.641 -11.781 44.469 1 70.44 283 MET A C 1
ATOM 2200 O O . MET A 1 283 ? -10.359 -12.242 45.594 1 70.44 283 MET A O 1
ATOM 2204 N N . VAL A 1 284 ? -11.516 -10.891 44.375 1 72 284 VAL A N 1
ATOM 2205 C CA . VAL A 1 284 ? -12.266 -10.336 45.5 1 72 284 VAL A CA 1
ATOM 2206 C C . VAL A 1 284 ? -13.164 -11.406 46.094 1 72 284 VAL A C 1
ATOM 2208 O O . VAL A 1 284 ? -13.195 -11.586 47.312 1 72 284 VAL A O 1
ATOM 2211 N N . THR A 1 285 ? -13.891 -12.148 45.25 1 73.88 285 THR A N 1
ATOM 2212 C CA . THR A 1 285 ? -14.734 -13.234 45.75 1 73.88 285 THR A CA 1
ATOM 2213 C C . THR A 1 285 ? -13.898 -14.312 46.438 1 73.88 285 THR A C 1
ATOM 2215 O O . THR A 1 285 ? -14.281 -14.844 47.469 1 73.88 285 THR A O 1
ATOM 2218 N N . PHE A 1 286 ? -12.727 -14.578 45.844 1 73.25 286 PHE A N 1
ATOM 2219 C CA . PHE A 1 286 ? -11.805 -15.547 46.438 1 73.25 286 PHE A CA 1
ATOM 2220 C C . PHE A 1 286 ? -11.25 -15.039 47.75 1 73.25 286 PHE A C 1
ATOM 2222 O O . PHE A 1 286 ? -11.117 -15.797 48.719 1 73.25 286 PHE A O 1
ATOM 2229 N N . GLY A 1 287 ? -10.922 -13.789 47.844 1 72.25 287 GLY A N 1
ATOM 2230 C CA . GLY A 1 287 ? -10.5 -13.164 49.062 1 72.25 287 GLY A CA 1
ATOM 2231 C C . GLY A 1 287 ? -11.539 -13.258 50.188 1 72.25 287 GLY A C 1
ATOM 2232 O O . GLY A 1 287 ? -11.227 -13.625 51.312 1 72.25 287 GLY A O 1
ATOM 2233 N N . PHE A 1 288 ? -12.789 -13.023 49.875 1 74.81 288 PHE A N 1
ATOM 2234 C CA . PHE A 1 288 ? -13.867 -13.094 50.844 1 74.81 288 PHE A CA 1
ATOM 2235 C C . PHE A 1 288 ? -14.141 -14.539 51.25 1 74.81 288 PHE A C 1
ATOM 2237 O O . PHE A 1 288 ? -14.414 -14.82 52.438 1 74.81 288 PHE A O 1
ATOM 2244 N N . SER A 1 289 ? -14.031 -15.398 50.281 1 72.38 289 SER A N 1
ATOM 2245 C CA . SER A 1 289 ? -14.188 -16.812 50.594 1 72.38 289 SER A CA 1
ATOM 2246 C C . SER A 1 289 ? -13.102 -17.281 51.562 1 72.38 289 SER A C 1
ATOM 2248 O O . SER A 1 289 ? -13.383 -18 52.531 1 72.38 289 SER A O 1
ATOM 2250 N N . LEU A 1 290 ? -11.883 -16.797 51.375 1 73.06 290 LEU A N 1
ATOM 2251 C CA . LEU A 1 290 ? -10.766 -17.109 52.25 1 73.06 290 LEU A CA 1
ATOM 2252 C C . LEU A 1 290 ? -10.969 -16.484 53.625 1 73.06 290 LEU A C 1
ATOM 2254 O O . LEU A 1 290 ? -10.711 -17.109 54.656 1 73.06 290 LEU A O 1
ATOM 2258 N N . LEU A 1 291 ? -11.43 -15.352 53.719 1 73.56 291 LEU A N 1
ATOM 2259 C CA . LEU A 1 291 ? -11.703 -14.68 55 1 73.56 291 LEU A CA 1
ATOM 2260 C C . LEU A 1 291 ? -12.836 -15.375 55.75 1 73.56 291 LEU A C 1
ATOM 2262 O O . LEU A 1 291 ? -12.758 -15.555 56.969 1 73.56 291 LEU A O 1
ATOM 2266 N N . ALA A 1 292 ? -13.812 -15.82 55.125 1 73.25 292 ALA A N 1
ATOM 2267 C CA . ALA A 1 292 ? -14.93 -16.531 55.719 1 73.25 292 ALA A CA 1
ATOM 2268 C C . ALA A 1 292 ? -14.469 -17.875 56.312 1 73.25 292 ALA A C 1
ATOM 2270 O O . ALA A 1 292 ? -14.867 -18.266 57.406 1 73.25 292 ALA A O 1
ATOM 2271 N N . ILE A 1 293 ? -13.656 -18.5 55.562 1 69.31 293 ILE A N 1
ATOM 2272 C CA . ILE A 1 293 ? -13.133 -19.781 56.031 1 69.31 293 ILE A CA 1
ATOM 2273 C C . ILE A 1 293 ? -12.266 -19.562 57.25 1 69.31 293 ILE A C 1
ATOM 2275 O O . ILE A 1 293 ? -12.391 -20.297 58.25 1 69.31 293 ILE A O 1
ATOM 2279 N N . CYS A 1 294 ? -11.477 -18.547 57.25 1 68.44 294 CYS A N 1
ATOM 2280 C CA . CYS A 1 294 ? -10.648 -18.219 58.406 1 68.44 294 CYS A CA 1
ATOM 2281 C C . CYS A 1 294 ? -11.508 -17.844 59.625 1 68.44 294 CYS A C 1
ATOM 2283 O O . CYS A 1 294 ? -11.234 -18.297 60.75 1 68.44 294 CYS A O 1
ATOM 2285 N N . TYR A 1 295 ? -12.492 -17.125 59.531 1 66.12 295 TYR A N 1
ATOM 2286 C CA . TYR A 1 295 ? -13.375 -16.734 60.625 1 66.12 295 TYR A CA 1
ATOM 2287 C C . TYR A 1 295 ? -14.172 -17.938 61.125 1 66.12 295 TYR A C 1
ATOM 2289 O O . TYR A 1 295 ? -14.344 -18.094 62.344 1 66.12 295 TYR A O 1
ATOM 2297 N N . ALA A 1 296 ? -14.633 -18.688 60.219 1 66.06 296 ALA A N 1
ATOM 2298 C CA . ALA A 1 296 ? -15.367 -19.891 60.625 1 66.06 296 ALA A CA 1
ATOM 2299 C C . ALA A 1 296 ? -14.484 -20.828 61.438 1 66.06 296 ALA A C 1
ATOM 2301 O O . ALA A 1 296 ? -14.922 -21.359 62.469 1 66.06 296 ALA A O 1
ATOM 2302 N N . ILE A 1 297 ? -13.312 -20.906 61.031 1 63.03 297 ILE A N 1
ATOM 2303 C CA . ILE A 1 297 ? -12.398 -21.766 61.75 1 63.03 297 ILE A CA 1
ATOM 2304 C C . ILE A 1 297 ? -12.016 -21.109 63.094 1 63.03 297 ILE A C 1
ATOM 2306 O O . ILE A 1 297 ? -11.922 -21.781 64.125 1 63.03 297 ILE A O 1
ATOM 2310 N N . GLY A 1 298 ? -11.789 -19.828 63 1 62.41 298 GLY A N 1
ATOM 2311 C CA . GLY A 1 298 ? -11.453 -19.094 64.25 1 62.41 298 GLY A CA 1
ATOM 2312 C C . GLY A 1 298 ? -12.578 -19.078 65.25 1 62.41 298 GLY A C 1
ATOM 2313 O O . GLY A 1 298 ? -12.336 -19.016 66.438 1 62.41 298 GLY A O 1
ATOM 2314 N N . SER A 1 299 ? -13.781 -19.047 64.812 1 55.59 299 SER A N 1
ATOM 2315 C CA . SER A 1 299 ? -14.93 -19 65.75 1 55.59 299 SER A CA 1
ATOM 2316 C C . SER A 1 299 ? -15.328 -20.391 66.188 1 55.59 299 SER A C 1
ATOM 2318 O O . SER A 1 299 ? -16.25 -20.547 67 1 55.59 299 SER A O 1
ATOM 2320 N N . MET A 1 300 ? -14.844 -21.344 65.5 1 49.28 300 MET A N 1
ATOM 2321 C CA . MET A 1 300 ? -15.055 -22.672 66.062 1 49.28 300 MET A CA 1
ATOM 2322 C C . MET A 1 300 ? -14.336 -22.828 67.375 1 49.28 300 MET A C 1
ATOM 2324 O O . MET A 1 300 ? -13.117 -22.641 67.438 1 49.28 300 MET A O 1
ATOM 2328 N N . ASP A 1 301 ? -14.914 -22.281 68.438 1 47.16 301 ASP A N 1
ATOM 2329 C CA . ASP A 1 301 ? -14.484 -22.562 69.812 1 47.16 301 ASP A CA 1
ATOM 2330 C C . ASP A 1 301 ? -14.227 -24.062 70 1 47.16 301 ASP A C 1
ATOM 2332 O O . ASP A 1 301 ? -15.125 -24.875 69.812 1 47.16 301 ASP A O 1
ATOM 2336 N N . PRO A 1 302 ? -13.039 -24.547 69.812 1 46.75 302 PRO A N 1
ATOM 2337 C CA . PRO A 1 302 ? -12.805 -25.984 70 1 46.75 302 PRO A CA 1
ATOM 2338 C C . PRO A 1 302 ? -13.5 -26.547 71.25 1 46.75 302 PRO A C 1
ATOM 2340 O O . PRO A 1 302 ? -13.586 -27.766 71.438 1 46.75 302 PRO A O 1
ATOM 2343 N N . GLY A 1 303 ? -13.672 -25.719 72.375 1 42.09 303 GLY A N 1
ATOM 2344 C CA . GLY A 1 303 ? -14.188 -26.266 73.625 1 42.09 303 GLY A CA 1
ATOM 2345 C C . GLY A 1 303 ? -15.57 -26.875 73.5 1 42.09 303 GLY A C 1
ATOM 2346 O O . GLY A 1 303 ? -15.82 -27.984 73.938 1 42.09 303 GLY A O 1
ATOM 2347 N N . ARG A 1 304 ? -16.5 -25.969 73.25 1 42.94 304 ARG A N 1
ATOM 2348 C CA . ARG A 1 304 ? -17.891 -26.328 73.562 1 42.94 304 ARG A CA 1
ATOM 2349 C C . ARG A 1 304 ? -18.422 -27.266 72.5 1 42.94 304 ARG A C 1
ATOM 2351 O O . ARG A 1 304 ? -19.312 -28.078 72.75 1 42.94 304 ARG A O 1
ATOM 2358 N N . ASP A 1 305 ? -18.172 -26.922 71.25 1 42.47 305 ASP A N 1
ATOM 2359 C CA . ASP A 1 305 ? -18.984 -27.625 70.25 1 42.47 305 ASP A CA 1
ATOM 2360 C C . ASP A 1 305 ? -18.359 -28.969 69.875 1 42.47 305 ASP A C 1
ATOM 2362 O O . ASP A 1 305 ? -18.781 -29.609 68.938 1 42.47 305 ASP A O 1
ATOM 2366 N N . SER A 1 306 ? -17.188 -29.203 70.5 1 38.28 306 SER A N 1
ATOM 2367 C CA . SER A 1 306 ? -16.734 -30.578 70.25 1 38.28 306 SER A CA 1
ATOM 2368 C C . SER A 1 306 ? -17.594 -31.578 71 1 38.28 306 SER A C 1
ATOM 2370 O O . SER A 1 306 ? -17.906 -31.375 72.188 1 38.28 306 SER A O 1
ATOM 2372 N N . ILE A 1 307 ? -18.547 -32.25 70.375 1 40.31 307 ILE A N 1
ATOM 2373 C CA . ILE A 1 307 ? -19.422 -33.281 70.875 1 40.31 307 ILE A CA 1
ATOM 2374 C C . ILE A 1 307 ? -18.734 -34.094 72 1 40.31 307 ILE A C 1
ATOM 2376 O O . ILE A 1 307 ? -19.391 -34.781 72.75 1 40.31 307 ILE A O 1
ATOM 2380 N N . ILE A 1 308 ? -17.406 -34.094 71.875 1 38.06 308 ILE A N 1
ATOM 2381 C CA . ILE A 1 308 ? -16.797 -35.094 72.75 1 38.06 308 ILE A CA 1
ATOM 2382 C C . ILE A 1 308 ? -16.906 -34.688 74.188 1 38.06 308 ILE A C 1
ATOM 2384 O O . ILE A 1 308 ? -16.984 -35.531 75.125 1 38.06 308 ILE A O 1
ATOM 2388 N N . TYR A 1 309 ? -16.891 -33.312 74.5 1 37.81 309 TYR A N 1
ATOM 2389 C CA . TYR A 1 309 ? -16.828 -33 75.938 1 37.81 309 TYR A CA 1
ATOM 2390 C C . TYR A 1 309 ? -18.188 -33.188 76.625 1 37.81 309 TYR A C 1
ATOM 2392 O O . TYR A 1 309 ? -18.297 -33.156 77.812 1 37.81 309 TYR A O 1
ATOM 2400 N N . ARG A 1 310 ? -19.266 -33.344 75.938 1 39.72 310 ARG A N 1
ATOM 2401 C CA . ARG A 1 310 ? -20.547 -33.469 76.625 1 39.72 310 ARG A CA 1
ATOM 2402 C C . ARG A 1 310 ? -20.641 -34.781 77.375 1 39.72 310 ARG A C 1
ATOM 2404 O O . ARG A 1 310 ? -21.531 -34.969 78.188 1 39.72 310 ARG A O 1
ATOM 2411 N N . MET A 1 311 ? -19.938 -35.875 76.812 1 36.94 311 MET A N 1
ATOM 2412 C CA . MET A 1 311 ? -20.297 -37.125 77.438 1 36.94 311 MET A CA 1
ATOM 2413 C C . MET A 1 311 ? -19.672 -37.25 78.812 1 36.94 311 MET A C 1
ATOM 2415 O O . MET A 1 311 ? -19.984 -38.156 79.562 1 36.94 311 MET A O 1
ATOM 2419 N N . THR A 1 312 ? -18.578 -36.5 79 1 36.81 312 THR A N 1
ATOM 2420 C CA . THR A 1 312 ? -17.859 -36.938 80.188 1 36.81 312 THR A CA 1
ATOM 2421 C C . THR A 1 312 ? -18.391 -36.219 81.438 1 36.81 312 THR A C 1
ATOM 2423 O O . THR A 1 312 ? -17.828 -36.375 82.5 1 36.81 312 THR A O 1
ATOM 2426 N N . SER A 1 313 ? -19.391 -35.312 81.312 1 36.81 313 SER A N 1
ATOM 2427 C CA . SER A 1 313 ? -19.812 -34.75 82.562 1 36.81 313 SER A CA 1
ATOM 2428 C C . SER A 1 313 ? -20.703 -35.688 83.375 1 36.81 313 SER A C 1
ATOM 2430 O O . SER A 1 313 ? -21.906 -35.75 83.125 1 36.81 313 SER A O 1
ATOM 2432 N N . THR A 1 314 ? -20.359 -37 83.375 1 36.16 314 THR A N 1
ATOM 2433 C CA . THR A 1 314 ? -21.156 -37.812 84.312 1 36.16 314 THR A CA 1
ATOM 2434 C C . THR A 1 314 ? -21.125 -37.219 85.688 1 36.16 314 THR A C 1
ATOM 2436 O O . THR A 1 314 ? -20.047 -36.906 86.188 1 36.16 314 THR A O 1
ATOM 2439 N N . ARG A 1 315 ? -22.125 -36.625 86.188 1 37.09 315 ARG A N 1
ATOM 2440 C CA . ARG A 1 315 ? -22.469 -36.156 87.5 1 37.09 315 ARG A CA 1
ATOM 2441 C C . ARG A 1 315 ? -22.141 -37.219 88.562 1 37.09 315 ARG A C 1
ATOM 2443 O O . ARG A 1 315 ? -22.578 -38.375 88.438 1 37.09 315 ARG A O 1
ATOM 2450 N N . MET A 1 316 ? -21 -37.156 89.188 1 32.88 316 MET A N 1
ATOM 2451 C CA . MET A 1 316 ? -20.797 -37.938 90.438 1 32.88 316 MET A CA 1
ATOM 2452 C C . MET A 1 316 ? -21.984 -37.781 91.375 1 32.88 316 MET A C 1
ATOM 2454 O O . MET A 1 316 ? -22.406 -36.656 91.688 1 32.88 316 MET A O 1
ATOM 2458 N N . LYS A 1 317 ? -22.844 -38.719 91.438 1 34.94 317 LYS A N 1
ATOM 2459 C CA . LYS A 1 317 ? -23.953 -38.906 92.375 1 34.94 317 LYS A CA 1
ATOM 2460 C C . LYS A 1 317 ? -23.516 -38.625 93.812 1 34.94 317 LYS A C 1
ATOM 2462 O O . LYS A 1 317 ? -22.562 -39.219 94.312 1 34.94 317 LYS A O 1
ATOM 2467 N N . LYS A 1 318 ? -23.75 -37.406 94.188 1 32.12 318 LYS A N 1
ATOM 2468 C CA . LYS A 1 318 ? -23.672 -37.094 95.625 1 32.12 318 LYS A CA 1
ATOM 2469 C C . LYS A 1 318 ? -24.453 -38.125 96.438 1 32.12 318 LYS A C 1
ATOM 2471 O O . LYS A 1 318 ? -25.641 -38.312 96.188 1 32.12 318 LYS A O 1
ATOM 2476 N N . ASP A 1 319 ? -23.953 -39.281 96.875 1 35.84 319 ASP A N 1
ATOM 2477 C CA . ASP A 1 319 ? -24.5 -40.156 97.938 1 35.84 319 ASP A CA 1
ATOM 2478 C C . ASP A 1 319 ? -24.969 -39.344 99.125 1 35.84 319 ASP A C 1
ATOM 2480 O O . ASP A 1 319 ? -24.188 -38.625 99.75 1 35.84 319 ASP A O 1
ATOM 2484 N N . ASN A 1 320 ? -26.094 -38.594 98.938 1 30.91 320 ASN A N 1
ATOM 2485 C CA . ASN A 1 320 ? -26.828 -38.562 100.188 1 30.91 320 ASN A CA 1
ATOM 2486 C C . ASN A 1 320 ? -27.328 -39.969 100.625 1 30.91 320 ASN A C 1
ATOM 2488 O O . ASN A 1 320 ? -27.797 -40.719 99.75 1 30.91 320 ASN A O 1
ATOM 2492 N N . MET B 1 1 ? 51.906 1.837 -38.5 1 31.83 1 MET B N 1
ATOM 2493 C CA . MET B 1 1 ? 50.562 2.303 -38.188 1 31.83 1 MET B CA 1
ATOM 2494 C C . MET B 1 1 ? 49.656 1.137 -37.781 1 31.83 1 MET B C 1
ATOM 2496 O O . MET B 1 1 ? 48.594 0.93 -38.406 1 31.83 1 MET B O 1
ATOM 2500 N N . LEU B 1 2 ? 50.156 0.045 -37.25 1 43.34 2 LEU B N 1
ATOM 2501 C CA . LEU B 1 2 ? 49.438 -1.066 -36.656 1 43.34 2 LEU B CA 1
ATOM 2502 C C . LEU B 1 2 ? 48.469 -0.575 -35.562 1 43.34 2 LEU B C 1
ATOM 2504 O O . LEU B 1 2 ? 48.906 -0.079 -34.531 1 43.34 2 LEU B O 1
ATOM 2508 N N . GLY B 1 3 ? 47.25 0.019 -35.906 1 37.34 3 GLY B N 1
ATOM 2509 C CA . GLY B 1 3 ? 46.156 0.434 -35.062 1 37.34 3 GLY B CA 1
ATOM 2510 C C . GLY B 1 3 ? 45.75 -0.617 -34.031 1 37.34 3 GLY B C 1
ATOM 2511 O O . GLY B 1 3 ? 45.656 -1.804 -34.344 1 37.34 3 GLY B O 1
ATOM 2512 N N . ASN B 1 4 ? 46.062 -0.435 -32.688 1 46.91 4 ASN B N 1
ATOM 2513 C CA . ASN B 1 4 ? 45.625 -1.155 -31.469 1 46.91 4 ASN B CA 1
ATOM 2514 C C . ASN B 1 4 ? 44.125 -1.434 -31.484 1 46.91 4 ASN B C 1
ATOM 2516 O O . ASN B 1 4 ? 43.344 -0.504 -31.438 1 46.91 4 ASN B O 1
ATOM 2520 N N . LEU B 1 5 ? 43.656 -2.396 -32.188 1 41.06 5 LEU B N 1
ATOM 2521 C CA . LEU B 1 5 ? 42.312 -2.908 -32.031 1 41.06 5 LEU B CA 1
ATOM 2522 C C . LEU B 1 5 ? 42.031 -3.238 -30.562 1 41.06 5 LEU B C 1
ATOM 2524 O O . LEU B 1 5 ? 42.594 -4.176 -30.016 1 41.06 5 LEU B O 1
ATOM 2528 N N . VAL B 1 6 ? 41.906 -2.293 -29.656 1 45.25 6 VAL B N 1
ATOM 2529 C CA . VAL B 1 6 ? 41.312 -2.529 -28.344 1 45.25 6 VAL B CA 1
ATOM 2530 C C . VAL B 1 6 ? 40.062 -3.381 -28.484 1 45.25 6 VAL B C 1
ATOM 2532 O O . VAL B 1 6 ? 39.094 -2.955 -29.094 1 45.25 6 VAL B O 1
ATOM 2535 N N . LEU B 1 7 ? 40.188 -4.652 -28.578 1 41.66 7 LEU B N 1
ATOM 2536 C CA . LEU B 1 7 ? 39.062 -5.57 -28.406 1 41.66 7 LEU B CA 1
ATOM 2537 C C . LEU B 1 7 ? 38.312 -5.277 -27.109 1 41.66 7 LEU B C 1
ATOM 2539 O O . LEU B 1 7 ? 38.875 -5.457 -26.016 1 41.66 7 LEU B O 1
ATOM 2543 N N . PHE B 1 8 ? 37.531 -4.254 -27.094 1 44.12 8 PHE B N 1
ATOM 2544 C CA . PHE B 1 8 ? 36.531 -4.133 -26.031 1 44.12 8 PHE B CA 1
ATOM 2545 C C . PHE B 1 8 ? 35.812 -5.453 -25.828 1 44.12 8 PHE B C 1
ATOM 2547 O O . PHE B 1 8 ? 35.031 -5.883 -26.688 1 44.12 8 PHE B O 1
ATOM 2554 N N . LEU B 1 9 ? 36.438 -6.367 -25.141 1 41.28 9 LEU B N 1
ATOM 2555 C CA . LEU B 1 9 ? 35.688 -7.5 -24.609 1 41.28 9 LEU B CA 1
ATOM 2556 C C . LEU B 1 9 ? 34.406 -7.027 -23.906 1 41.28 9 LEU B C 1
ATOM 2558 O O . LEU B 1 9 ? 34.469 -6.387 -22.859 1 41.28 9 LEU B O 1
ATOM 2562 N N . ILE B 1 10 ? 33.438 -6.664 -24.656 1 43.34 10 ILE B N 1
ATOM 2563 C CA . ILE B 1 10 ? 32.125 -6.555 -24.078 1 43.34 10 ILE B CA 1
ATOM 2564 C C . ILE B 1 10 ? 31.828 -7.766 -23.203 1 43.34 10 ILE B C 1
ATOM 2566 O O . ILE B 1 10 ? 31.766 -8.898 -23.688 1 43.34 10 ILE B O 1
ATOM 2570 N N . TRP B 1 11 ? 32.344 -7.801 -21.953 1 42.47 11 TRP B N 1
ATOM 2571 C CA . TRP B 1 11 ? 31.781 -8.734 -20.984 1 42.47 11 TRP B CA 1
ATOM 2572 C C . TRP B 1 11 ? 30.266 -8.789 -21.078 1 42.47 11 TRP B C 1
ATOM 2574 O O . TRP B 1 11 ? 29.578 -7.84 -20.688 1 42.47 11 TRP B O 1
ATOM 2584 N N . ILE B 1 12 ? 29.781 -9.328 -22.141 1 43 12 ILE B N 1
ATOM 2585 C CA . ILE B 1 12 ? 28.375 -9.734 -22.078 1 43 12 ILE B CA 1
ATOM 2586 C C . ILE B 1 12 ? 28.141 -10.547 -20.797 1 43 12 ILE B C 1
ATOM 2588 O O . ILE B 1 12 ? 28.609 -11.68 -20.688 1 43 12 ILE B O 1
ATOM 2592 N N . THR B 1 13 ? 28.266 -10.008 -19.641 1 41.12 13 THR B N 1
ATOM 2593 C CA . THR B 1 13 ? 27.656 -10.75 -18.531 1 41.12 13 THR B CA 1
ATOM 2594 C C . THR B 1 13 ? 26.328 -11.375 -18.953 1 41.12 13 THR B C 1
ATOM 2596 O O . THR B 1 13 ? 25.375 -10.656 -19.25 1 41.12 13 THR B O 1
ATOM 2599 N N . THR B 1 14 ? 26.375 -12.336 -19.734 1 44.09 14 THR B N 1
ATOM 2600 C CA . THR B 1 14 ? 25.172 -13.125 -19.953 1 44.09 14 THR B CA 1
ATOM 2601 C C . THR B 1 14 ? 24.422 -13.336 -18.656 1 44.09 14 THR B C 1
ATOM 2603 O O . THR B 1 14 ? 24.906 -14.016 -17.75 1 44.09 14 THR B O 1
ATOM 2606 N N . THR B 1 15 ? 23.938 -12.375 -18.031 1 50.78 15 THR B N 1
ATOM 2607 C CA . THR B 1 15 ? 23.047 -12.641 -16.906 1 50.78 15 THR B CA 1
ATOM 2608 C C . THR B 1 15 ? 22.156 -13.844 -17.203 1 50.78 15 THR B C 1
ATOM 2610 O O . THR B 1 15 ? 21.359 -13.812 -18.156 1 50.78 15 THR B O 1
ATOM 2613 N N . ASN B 1 16 ? 22.703 -14.992 -16.984 1 57.09 16 ASN B N 1
ATOM 2614 C CA . ASN B 1 16 ? 22.016 -16.266 -17.188 1 57.09 16 ASN B CA 1
ATOM 2615 C C . ASN B 1 16 ? 20.625 -16.266 -16.578 1 57.09 16 ASN B C 1
ATOM 2617 O O . ASN B 1 16 ? 20.453 -16.016 -15.391 1 57.09 16 ASN B O 1
ATOM 2621 N N . ALA B 1 17 ? 19.625 -16.062 -17.312 1 68.25 17 ALA B N 1
ATOM 2622 C CA . ALA B 1 17 ? 18.219 -16.188 -16.969 1 68.25 17 ALA B CA 1
ATOM 2623 C C . ALA B 1 17 ? 17.938 -17.516 -16.281 1 68.25 17 ALA B C 1
ATOM 2625 O O . ALA B 1 17 ? 18.344 -18.562 -16.766 1 68.25 17 ALA B O 1
ATOM 2626 N N . PHE B 1 18 ? 17.516 -17.438 -14.953 1 85.19 18 PHE B N 1
ATOM 2627 C CA . PHE B 1 18 ? 17.156 -18.594 -14.156 1 85.19 18 PHE B CA 1
ATOM 2628 C C . PHE B 1 18 ? 15.688 -18.969 -14.375 1 85.19 18 PHE B C 1
ATOM 2630 O O . PHE B 1 18 ? 15.25 -20.047 -13.977 1 85.19 18 PHE B O 1
ATOM 2637 N N . GLY B 1 19 ? 15.023 -18 -15.086 1 94.31 19 GLY B N 1
ATOM 2638 C CA . GLY B 1 19 ? 13.617 -18.297 -15.312 1 94.31 19 GLY 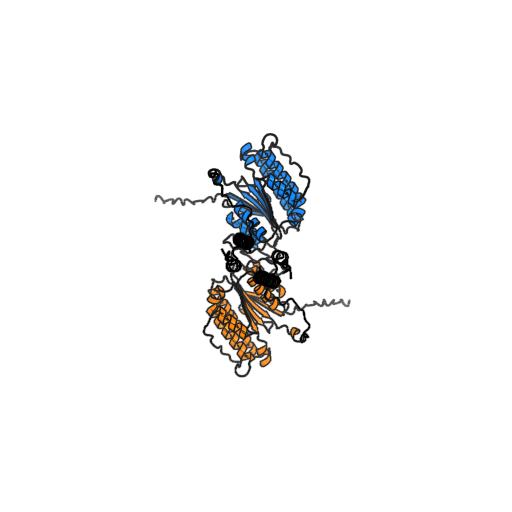B CA 1
ATOM 2639 C C . GLY B 1 19 ? 12.852 -17.125 -15.898 1 94.31 19 GLY B C 1
ATOM 2640 O O . GLY B 1 19 ? 13.445 -16.203 -16.453 1 94.31 19 GLY B O 1
ATOM 2641 N N . GLU B 1 20 ? 11.602 -17.312 -15.93 1 95.69 20 GLU B N 1
ATOM 2642 C CA . GLU B 1 20 ? 10.719 -16.281 -16.453 1 95.69 20 GLU B CA 1
ATOM 2643 C C . GLU B 1 20 ? 9.594 -15.961 -15.477 1 95.69 20 GLU B C 1
ATOM 2645 O O . GLU B 1 20 ? 9.102 -16.844 -14.789 1 95.69 20 GLU B O 1
ATOM 2650 N N . PHE B 1 21 ? 9.328 -14.703 -15.398 1 97.25 21 PHE B N 1
ATOM 2651 C CA . PHE B 1 21 ? 8.195 -14.148 -14.664 1 97.25 21 PHE B CA 1
ATOM 2652 C C . PHE B 1 21 ? 7.168 -13.555 -15.617 1 97.25 21 PHE B C 1
ATOM 2654 O O . PHE B 1 21 ? 7.465 -12.609 -16.344 1 97.25 21 PHE B O 1
ATOM 2661 N N . VAL B 1 22 ? 5.965 -14.133 -15.578 1 98 22 VAL B N 1
ATOM 2662 C CA . VAL B 1 22 ? 4.992 -13.766 -16.609 1 98 22 VAL B CA 1
ATOM 2663 C C . VAL B 1 22 ? 3.721 -13.234 -15.953 1 98 22 VAL B C 1
ATOM 2665 O O . VAL B 1 22 ? 3.191 -13.844 -15.023 1 98 22 VAL B O 1
ATOM 2668 N N . ILE B 1 23 ? 3.299 -12.039 -16.422 1 98.19 23 ILE B N 1
ATOM 2669 C CA . ILE B 1 23 ? 2.006 -11.5 -16.016 1 98.19 23 ILE B CA 1
ATOM 2670 C C . ILE B 1 23 ? 0.905 -12.07 -16.906 1 98.19 23 ILE B C 1
ATOM 2672 O O . ILE B 1 23 ? 0.788 -11.695 -18.078 1 98.19 23 ILE B O 1
ATOM 2676 N N . LEU B 1 24 ? 0.103 -12.945 -16.375 1 97.44 24 LEU B N 1
ATOM 2677 C CA . LEU B 1 24 ? -0.968 -13.555 -17.141 1 97.44 24 LEU B CA 1
ATOM 2678 C C . LEU B 1 24 ? -2.199 -12.656 -17.172 1 97.44 24 LEU B C 1
ATOM 2680 O O . LEU B 1 24 ? -2.859 -12.531 -18.203 1 97.44 24 LEU B O 1
ATOM 2684 N N . ASN B 1 25 ? -2.467 -12.078 -16.094 1 96.69 25 ASN B N 1
ATOM 2685 C CA . ASN B 1 25 ? -3.545 -11.102 -15.961 1 96.69 25 ASN B CA 1
ATOM 2686 C C . ASN B 1 25 ? -3.232 -10.055 -14.891 1 96.69 25 ASN B C 1
ATOM 2688 O O . ASN B 1 25 ? -2.641 -10.375 -13.859 1 96.69 25 ASN B O 1
ATOM 2692 N N . SER B 1 26 ? -3.553 -8.852 -15.156 1 96.38 26 SER B N 1
ATOM 2693 C CA . SER B 1 26 ? -3.396 -7.754 -14.203 1 96.38 26 SER B CA 1
ATOM 2694 C C . SER B 1 26 ? -4.594 -6.816 -14.242 1 96.38 26 SER B C 1
ATOM 2696 O O . SER B 1 26 ? -5.059 -6.438 -15.32 1 96.38 26 SER B O 1
ATOM 2698 N N . PRO B 1 27 ? -5.148 -6.488 -13.117 1 95.56 27 PRO B N 1
ATOM 2699 C CA . PRO B 1 27 ? -6.227 -5.496 -13.109 1 95.56 27 PRO B CA 1
ATOM 2700 C C . PRO B 1 27 ? -5.762 -4.117 -13.57 1 95.56 27 PRO B C 1
ATOM 2702 O O . PRO B 1 27 ? -4.559 -3.881 -13.703 1 95.56 27 PRO B O 1
ATOM 2705 N N . LYS B 1 28 ? -6.707 -3.26 -13.789 1 94.12 28 LYS B N 1
ATOM 2706 C CA . LYS B 1 28 ? -6.414 -1.92 -14.297 1 94.12 28 LYS B CA 1
ATOM 2707 C C . LYS B 1 28 ? -5.668 -1.094 -13.25 1 94.12 28 LYS B C 1
ATOM 2709 O O . LYS B 1 28 ? -5.008 -0.106 -13.586 1 94.12 28 LYS B O 1
ATOM 2714 N N . SER B 1 29 ? -5.773 -1.451 -11.992 1 94.81 29 SER B N 1
ATOM 2715 C CA . SER B 1 29 ? -5.156 -0.712 -10.898 1 94.81 29 SER B CA 1
ATOM 2716 C C . SER B 1 29 ? -3.645 -0.903 -10.883 1 94.81 29 SER B C 1
ATOM 2718 O O . SER B 1 29 ? -2.924 -0.134 -10.242 1 94.81 29 SER B O 1
ATOM 2720 N N . LEU B 1 30 ? -3.205 -1.918 -11.539 1 97.5 30 LEU B N 1
ATOM 2721 C CA . LEU B 1 30 ? -1.777 -2.215 -11.594 1 97.5 30 LEU B CA 1
ATOM 2722 C C . LEU B 1 30 ? -1.247 -2.074 -13.016 1 97.5 30 LEU B C 1
ATOM 2724 O O . LEU B 1 30 ? -1.966 -2.344 -13.977 1 97.5 30 LEU B O 1
ATOM 2728 N N . ASN B 1 31 ? -0.045 -1.617 -13.086 1 97.44 31 ASN B N 1
ATOM 2729 C CA . ASN B 1 31 ? 0.626 -1.493 -14.375 1 97.44 31 ASN B CA 1
ATOM 2730 C C . ASN B 1 31 ? 2.041 -2.064 -14.328 1 97.44 31 ASN B C 1
ATOM 2732 O O . ASN B 1 31 ? 2.855 -1.649 -13.5 1 97.44 31 ASN B O 1
ATOM 2736 N N . PHE B 1 32 ? 2.256 -3.068 -15.172 1 97.81 32 PHE B N 1
ATOM 2737 C CA . PHE B 1 32 ? 3.578 -3.668 -15.305 1 97.81 32 PHE B CA 1
ATOM 2738 C C . PHE B 1 32 ? 4.273 -3.164 -16.562 1 97.81 32 PHE B C 1
ATOM 2740 O O . PHE B 1 32 ? 3.822 -3.428 -17.672 1 97.81 32 PHE B O 1
ATOM 2747 N N . THR B 1 33 ? 5.344 -2.441 -16.297 1 96.44 33 THR B N 1
ATOM 2748 C CA . THR B 1 33 ? 6.02 -1.786 -17.422 1 96.44 33 THR B CA 1
ATOM 2749 C C . THR B 1 33 ? 7.512 -2.098 -17.406 1 96.44 33 THR B C 1
ATOM 2751 O O . THR B 1 33 ? 8 -2.773 -16.5 1 96.44 33 THR B O 1
ATOM 2754 N N . GLY B 1 34 ? 8.172 -1.726 -18.469 1 95.69 34 GLY B N 1
ATOM 2755 C CA . GLY B 1 34 ? 9.617 -1.912 -18.516 1 95.69 34 GLY B CA 1
ATOM 2756 C C . GLY B 1 34 ? 10.023 -3.326 -18.891 1 95.69 34 GLY B C 1
ATOM 2757 O O . GLY B 1 34 ? 9.188 -4.137 -19.281 1 95.69 34 GLY B O 1
ATOM 2758 N N . ALA B 1 35 ? 11.367 -3.588 -18.828 1 95.06 35 ALA B N 1
ATOM 2759 C CA . ALA B 1 35 ? 11.898 -4.891 -19.219 1 95.06 35 ALA B CA 1
ATOM 2760 C C . ALA B 1 35 ? 12.984 -5.352 -18.266 1 95.06 35 ALA B C 1
ATOM 2762 O O . ALA B 1 35 ? 13.641 -6.371 -18.5 1 95.06 35 ALA B O 1
ATOM 2763 N N . GLU B 1 36 ? 13.086 -4.59 -17.188 1 95.88 36 GLU B N 1
ATOM 2764 C CA . GLU B 1 36 ? 14.117 -4.953 -16.219 1 95.88 36 GLU B CA 1
ATOM 2765 C C . GLU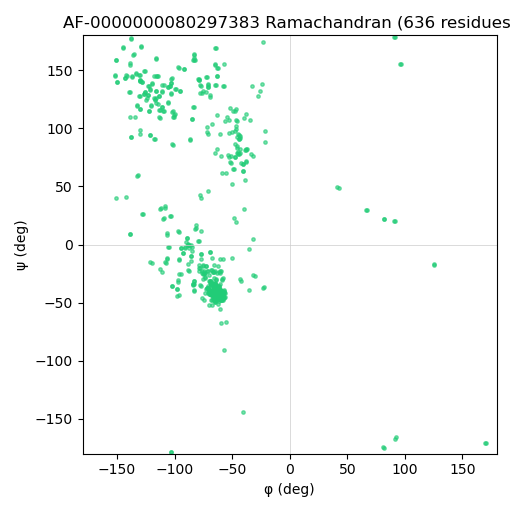 B 1 36 ? 13.836 -6.316 -15.594 1 95.88 36 GLU B C 1
ATOM 2767 O O . GLU B 1 36 ? 12.688 -6.617 -15.25 1 95.88 36 GLU B O 1
ATOM 2772 N N . PRO B 1 37 ? 14.852 -7.113 -15.461 1 96.5 37 PRO B N 1
ATOM 2773 C CA . PRO B 1 37 ? 14.648 -8.406 -14.812 1 96.5 37 PRO B CA 1
ATOM 2774 C C . PRO B 1 37 ? 14.219 -8.273 -13.352 1 96.5 37 PRO B C 1
ATOM 2776 O O . PRO B 1 37 ? 14.469 -7.242 -12.727 1 96.5 37 PRO B O 1
ATOM 2779 N N . ILE B 1 38 ? 13.508 -9.227 -12.891 1 96.75 38 ILE B N 1
ATOM 2780 C CA . ILE B 1 38 ? 13.094 -9.25 -11.492 1 96.75 38 ILE B CA 1
ATOM 2781 C C . ILE B 1 38 ? 13.938 -10.258 -10.719 1 96.75 38 ILE B C 1
ATOM 2783 O O . ILE B 1 38 ? 14.227 -11.344 -11.219 1 96.75 38 ILE B O 1
ATOM 2787 N N . SER B 1 39 ? 14.352 -9.836 -9.547 1 95.38 39 SER B N 1
ATOM 2788 C CA . SER B 1 39 ? 15.047 -10.75 -8.641 1 95.38 39 SER B CA 1
ATOM 2789 C C . SER B 1 39 ? 14.062 -11.664 -7.918 1 95.38 39 SER B C 1
ATOM 2791 O O . SER B 1 39 ? 12.992 -11.227 -7.5 1 95.38 39 SER B O 1
ATOM 2793 N N . SER B 1 40 ? 14.461 -12.938 -7.734 1 95.5 40 SER B N 1
ATOM 2794 C CA . SER B 1 40 ? 13.617 -13.891 -7.02 1 95.5 40 SER B CA 1
ATOM 2795 C C . SER B 1 40 ? 13.352 -13.438 -5.586 1 95.5 40 SER B C 1
ATOM 2797 O O . SER B 1 40 ? 12.32 -13.766 -5.004 1 95.5 40 SER B O 1
ATOM 2799 N N . GLU B 1 41 ? 14.203 -12.648 -5.043 1 93.62 41 GLU B N 1
ATOM 2800 C CA . GLU B 1 41 ? 14.062 -12.125 -3.686 1 93.62 41 GLU B CA 1
ATOM 2801 C C . GLU B 1 41 ? 12.977 -11.062 -3.617 1 93.62 41 GLU B C 1
ATOM 2803 O O . GLU B 1 41 ? 12.367 -10.844 -2.562 1 93.62 41 GLU B O 1
ATOM 2808 N N . ASP B 1 42 ? 12.695 -10.406 -4.738 1 94.94 42 ASP B N 1
ATOM 2809 C CA . ASP B 1 42 ? 11.766 -9.281 -4.77 1 94.94 42 ASP B CA 1
ATOM 2810 C C . ASP B 1 42 ? 10.352 -9.75 -5.098 1 94.94 42 ASP B C 1
ATOM 2812 O O . ASP B 1 42 ? 9.391 -8.984 -4.961 1 94.94 42 ASP B O 1
ATOM 2816 N N . LEU B 1 43 ? 10.203 -11 -5.445 1 95.69 43 LEU B N 1
ATOM 2817 C CA . LEU B 1 43 ? 8.914 -11.516 -5.914 1 95.69 43 LEU B CA 1
ATOM 2818 C C . LEU B 1 43 ? 7.855 -11.391 -4.828 1 95.69 43 LEU B C 1
ATOM 2820 O O . LEU B 1 43 ? 6.719 -11 -5.105 1 95.69 43 LEU B O 1
ATOM 2824 N N . GLY B 1 44 ? 8.25 -11.773 -3.662 1 95.5 44 GLY B N 1
ATOM 2825 C CA . GLY B 1 44 ? 7.305 -11.688 -2.559 1 95.5 44 GLY B CA 1
ATOM 2826 C C . GLY B 1 44 ? 6.797 -10.273 -2.318 1 95.5 44 GLY B C 1
ATOM 2827 O O . GLY B 1 44 ? 5.602 -10.062 -2.119 1 95.5 44 GLY B O 1
ATOM 2828 N N . ASP B 1 45 ? 7.707 -9.312 -2.391 1 94.56 45 ASP B N 1
ATOM 2829 C CA . ASP B 1 45 ? 7.352 -7.914 -2.176 1 94.56 45 ASP B CA 1
ATOM 2830 C C . ASP B 1 45 ? 6.426 -7.406 -3.277 1 94.56 45 ASP B C 1
ATOM 2832 O O . ASP B 1 45 ? 5.531 -6.602 -3.02 1 94.56 45 ASP B O 1
ATOM 2836 N N . VAL B 1 46 ? 6.676 -7.875 -4.469 1 96.56 46 VAL B N 1
ATOM 2837 C CA . VAL B 1 46 ? 5.828 -7.488 -5.594 1 96.56 46 VAL B CA 1
ATOM 2838 C C . VAL B 1 46 ? 4.398 -7.965 -5.344 1 96.56 46 VAL B C 1
ATOM 2840 O O . VAL B 1 46 ? 3.443 -7.203 -5.523 1 96.56 46 VAL B O 1
ATOM 2843 N N . ILE B 1 47 ? 4.266 -9.156 -4.871 1 96.56 47 ILE B N 1
ATOM 2844 C CA . ILE B 1 47 ? 2.949 -9.719 -4.602 1 96.56 47 ILE B CA 1
ATOM 2845 C C . ILE B 1 47 ? 2.307 -8.992 -3.422 1 96.56 47 ILE B C 1
ATOM 2847 O O . ILE B 1 47 ? 1.143 -8.594 -3.492 1 96.56 47 ILE B O 1
ATOM 2851 N N . TYR B 1 48 ? 3.078 -8.758 -2.441 1 93.31 48 TYR B N 1
ATOM 2852 C CA . TYR B 1 48 ? 2.572 -8.109 -1.239 1 93.31 48 TYR B CA 1
ATOM 2853 C C . TYR B 1 48 ? 2.119 -6.684 -1.539 1 93.31 48 TYR B C 1
ATOM 2855 O O . TYR B 1 48 ? 1.049 -6.258 -1.096 1 93.31 48 TYR B O 1
ATOM 2863 N N . ALA B 1 49 ? 2.896 -5.953 -2.281 1 93.19 49 ALA B N 1
ATOM 2864 C CA . ALA B 1 49 ? 2.551 -4.59 -2.68 1 93.19 49 ALA B CA 1
ATOM 2865 C C . ALA B 1 49 ? 1.304 -4.574 -3.559 1 93.19 49 ALA B C 1
ATOM 2867 O O . ALA B 1 49 ? 0.46 -3.686 -3.436 1 93.19 49 ALA B O 1
ATOM 2868 N N . SER B 1 50 ? 1.154 -5.566 -4.395 1 95.75 50 SER B N 1
ATOM 2869 C CA . SER B 1 50 ? 0.02 -5.641 -5.312 1 95.75 50 SER B CA 1
ATOM 2870 C C . SER B 1 50 ? -1.289 -5.84 -4.555 1 95.75 50 SER B C 1
ATOM 2872 O O . SER B 1 50 ? -2.359 -5.477 -5.047 1 95.75 50 SER B O 1
ATOM 2874 N N . LEU B 1 51 ? -1.146 -6.375 -3.389 1 93.62 51 LEU B N 1
ATOM 2875 C CA . LEU B 1 51 ? -2.318 -6.609 -2.553 1 93.62 51 LEU B CA 1
ATOM 2876 C C . LEU B 1 51 ? -2.586 -5.414 -1.645 1 93.62 51 LEU B C 1
ATOM 2878 O O . LEU B 1 51 ? -3.525 -5.434 -0.846 1 93.62 51 LEU B O 1
ATOM 2882 N N . GLY B 1 52 ? -1.712 -4.402 -1.714 1 88.5 52 GLY B N 1
ATOM 2883 C CA . GLY B 1 52 ? -1.929 -3.174 -0.971 1 88.5 52 GLY B CA 1
ATOM 2884 C C . GLY B 1 52 ? -1.301 -3.191 0.41 1 88.5 52 GLY B C 1
ATOM 2885 O O . GLY B 1 52 ? -1.699 -2.424 1.288 1 88.5 52 GLY B O 1
ATOM 2886 N N . ASN B 1 53 ? -0.393 -4.039 0.562 1 86.31 53 ASN B N 1
ATOM 2887 C CA . ASN B 1 53 ? 0.234 -4.156 1.874 1 86.31 53 ASN B CA 1
ATOM 2888 C C . ASN B 1 53 ? 1.532 -3.355 1.947 1 86.31 53 ASN B C 1
ATOM 2890 O O . ASN B 1 53 ? 2.178 -3.117 0.925 1 86.31 53 ASN B O 1
ATOM 2894 N N . GLY B 1 54 ? 1.807 -2.947 3.143 1 79.69 54 GLY B N 1
ATOM 2895 C CA . GLY B 1 54 ? 3.055 -2.238 3.369 1 79.69 54 GLY B CA 1
ATOM 2896 C C . GLY B 1 54 ? 4.273 -3.137 3.301 1 79.69 54 GLY B C 1
ATOM 2897 O O . GLY B 1 54 ? 4.219 -4.301 3.709 1 79.69 54 GLY B O 1
ATOM 2898 N N . LEU B 1 55 ? 5.297 -2.488 2.76 1 83.88 55 LEU B N 1
ATOM 2899 C CA . LEU B 1 55 ? 6.531 -3.254 2.6 1 83.88 55 LEU B CA 1
ATOM 2900 C C . LEU B 1 55 ? 7.551 -2.871 3.666 1 83.88 55 LEU B C 1
ATOM 2902 O O . LEU B 1 55 ? 7.602 -1.716 4.098 1 83.88 55 LEU B O 1
ATOM 2906 N N . SER B 1 56 ? 8.234 -3.863 4.195 1 70.5 56 SER B N 1
ATOM 2907 C CA . SER B 1 56 ? 9.312 -3.613 5.148 1 70.5 56 SER B CA 1
ATOM 2908 C C . SER B 1 56 ? 10.68 -3.82 4.508 1 70.5 56 SER B C 1
ATOM 2910 O O . SER B 1 56 ? 11.703 -3.471 5.094 1 70.5 56 SER B O 1
ATOM 2912 N N . GLY B 1 57 ? 10.672 -4.215 3.277 1 68.62 57 GLY B N 1
ATOM 2913 C CA . GLY B 1 57 ? 11.938 -4.637 2.695 1 68.62 57 GLY B CA 1
ATOM 2914 C C . GLY B 1 57 ? 12.539 -3.598 1.771 1 68.62 57 GLY B C 1
ATOM 2915 O O . GLY B 1 57 ? 12.086 -2.453 1.73 1 68.62 57 GLY B O 1
ATOM 2916 N N . ASP B 1 58 ? 13.688 -3.961 1.199 1 79.44 58 ASP B N 1
ATOM 2917 C CA . ASP B 1 58 ? 14.484 -3.092 0.336 1 79.44 58 ASP B CA 1
ATOM 2918 C C . ASP B 1 58 ? 14.312 -3.471 -1.134 1 79.44 58 ASP B C 1
ATOM 2920 O O . ASP B 1 58 ? 15.195 -3.223 -1.952 1 79.44 58 ASP B O 1
ATOM 2924 N N . ALA B 1 59 ? 13.148 -4.086 -1.347 1 86.44 59 ALA B N 1
ATOM 2925 C CA . ALA B 1 59 ? 12.914 -4.488 -2.732 1 86.44 59 ALA B CA 1
ATOM 2926 C C . ALA B 1 59 ? 12.977 -3.283 -3.668 1 86.44 59 ALA B C 1
ATOM 2928 O O . ALA B 1 59 ? 12.57 -2.18 -3.297 1 86.44 59 ALA B O 1
ATOM 2929 N N . LYS B 1 60 ? 13.688 -3.545 -4.812 1 85.56 60 LYS B N 1
ATOM 2930 C CA . LYS B 1 60 ? 13.773 -2.521 -5.848 1 85.56 60 LYS B CA 1
ATOM 2931 C C . LYS B 1 60 ? 13.422 -3.094 -7.219 1 85.56 60 LYS B C 1
ATOM 2933 O O . LYS B 1 60 ? 14.094 -4.008 -7.703 1 85.56 60 LYS B O 1
ATOM 2938 N N . TRP B 1 61 ? 12.289 -2.963 -7.73 1 94.25 61 TRP B N 1
ATOM 2939 C CA . TRP B 1 61 ? 11.891 -3.371 -9.07 1 94.25 61 TRP B CA 1
ATOM 2940 C C . TRP B 1 61 ? 11 -2.312 -9.719 1 94.25 61 TRP B C 1
ATOM 2942 O O . TRP B 1 61 ? 9.867 -2.098 -9.289 1 94.25 61 TRP B O 1
ATOM 2952 N N . PRO B 1 62 ? 11.5 -1.651 -10.68 1 94.31 62 PRO B N 1
ATOM 2953 C CA . PRO B 1 62 ? 10.836 -0.452 -11.195 1 94.31 62 PRO B CA 1
ATOM 2954 C C . PRO B 1 62 ? 9.672 -0.777 -12.125 1 94.31 62 PRO B C 1
ATOM 2956 O O . PRO B 1 62 ? 9 0.131 -12.625 1 94.31 62 PRO B O 1
ATOM 2959 N N . CYS B 1 63 ? 9.352 -2.041 -12.305 1 97.25 63 CYS B N 1
ATOM 2960 C CA . CYS B 1 63 ? 8.422 -2.383 -13.375 1 97.25 63 CYS B CA 1
ATOM 2961 C C . CYS B 1 63 ? 6.992 -2.469 -12.852 1 97.25 63 CYS B C 1
ATOM 2963 O O . CYS B 1 63 ? 6.051 -2.652 -13.625 1 97.25 63 CYS B O 1
ATOM 2965 N N . LEU B 1 64 ? 6.77 -2.301 -11.555 1 97.5 64 LEU B N 1
ATOM 2966 C CA . LEU B 1 64 ? 5.426 -2.303 -10.984 1 97.5 64 LEU B CA 1
ATOM 2967 C C . LEU B 1 64 ? 4.988 -0.89 -10.609 1 97.5 64 LEU B C 1
ATOM 2969 O O . LEU B 1 64 ? 5.656 -0.22 -9.82 1 97.5 64 LEU B O 1
ATOM 2973 N N . ASN B 1 65 ? 3.895 -0.45 -11.164 1 97 65 ASN B N 1
ATOM 2974 C CA . ASN B 1 65 ? 3.221 0.788 -10.789 1 97 65 ASN B CA 1
ATOM 2975 C C . ASN B 1 65 ? 1.797 0.526 -10.305 1 97 65 ASN B C 1
ATOM 2977 O O . ASN B 1 65 ? 1.085 -0.302 -10.883 1 97 65 ASN B O 1
ATOM 2981 N N . ILE B 1 66 ? 1.447 1.205 -9.297 1 96.31 66 ILE B N 1
ATOM 2982 C CA . ILE B 1 66 ? 0.067 1.148 -8.836 1 96.31 66 ILE B CA 1
ATOM 2983 C C . ILE B 1 66 ? -0.689 2.387 -9.305 1 96.31 66 ILE B C 1
ATOM 2985 O O . ILE B 1 66 ? -0.471 3.488 -8.797 1 96.31 66 ILE B O 1
ATOM 2989 N N . LEU B 1 67 ? -1.572 2.191 -10.219 1 95.88 67 LEU B N 1
ATOM 2990 C CA . LEU B 1 67 ? -2.287 3.293 -10.852 1 95.88 67 LEU B CA 1
ATOM 2991 C C . LEU B 1 67 ? -3.482 3.725 -10.008 1 95.88 67 LEU B C 1
ATOM 2993 O O . LEU B 1 67 ? -3.893 4.887 -10.055 1 95.88 67 LEU B O 1
ATOM 2997 N N . ASP B 1 68 ? -4.012 2.785 -9.344 1 93.88 68 ASP B N 1
ATOM 2998 C CA . ASP B 1 68 ? -5.148 3.049 -8.461 1 93.88 68 ASP B CA 1
ATOM 2999 C C . ASP B 1 68 ? -5.004 2.301 -7.141 1 93.88 68 ASP B C 1
ATOM 3001 O O . ASP B 1 68 ? -5.449 1.156 -7.016 1 93.88 68 ASP B O 1
ATOM 3005 N N . PRO B 1 69 ? -4.434 2.943 -6.18 1 93.69 69 PRO B N 1
ATOM 3006 C CA . PRO B 1 69 ? -4.199 2.273 -4.898 1 93.69 69 PRO B CA 1
ATOM 3007 C C . PRO B 1 69 ? -5.492 1.997 -4.129 1 93.69 69 PRO B C 1
ATOM 3009 O O . PRO B 1 69 ? -5.473 1.287 -3.123 1 93.69 69 PRO B O 1
ATOM 3012 N N . PHE B 1 70 ? -6.637 2.477 -4.582 1 91.81 70 PHE B N 1
ATOM 3013 C CA . PHE B 1 70 ? -7.898 2.35 -3.859 1 91.81 70 PHE B CA 1
ATOM 3014 C C . PHE B 1 70 ? -8.695 1.15 -4.363 1 91.81 70 PHE B C 1
ATOM 3016 O O . PHE B 1 70 ? -9.711 0.786 -3.777 1 91.81 70 PHE B O 1
ATOM 3023 N N . ASN B 1 71 ? -8.289 0.603 -5.473 1 90.81 71 ASN B N 1
ATOM 3024 C CA . ASN B 1 71 ? -8.977 -0.534 -6.074 1 90.81 71 ASN B CA 1
ATOM 3025 C C . ASN B 1 71 ? -8 -1.635 -6.473 1 90.81 71 ASN B C 1
ATOM 3027 O O . ASN B 1 71 ? -7.996 -2.084 -7.617 1 90.81 71 ASN B O 1
ATOM 3031 N N . LEU B 1 72 ? -7.289 -2.102 -5.449 1 93.06 72 LEU B N 1
ATOM 3032 C CA . LEU B 1 72 ? -6.285 -3.135 -5.676 1 93.06 72 LEU B CA 1
ATOM 3033 C C . LEU B 1 72 ? -6.926 -4.52 -5.703 1 93.06 72 LEU B C 1
ATOM 3035 O O . LEU B 1 72 ? -8.055 -4.691 -5.246 1 93.06 72 LEU B O 1
ATOM 3039 N N . PRO B 1 73 ? -6.219 -5.492 -6.332 1 94.38 73 PRO B N 1
ATOM 3040 C CA . PRO B 1 73 ? -6.801 -6.832 -6.391 1 94.38 73 PRO B CA 1
ATOM 3041 C C . PRO B 1 73 ? -6.98 -7.461 -5.012 1 94.38 73 PRO B C 1
ATOM 3043 O O . PRO B 1 73 ? -6.137 -7.277 -4.133 1 94.38 73 PRO B O 1
ATOM 3046 N N . GLU B 1 74 ? -8.039 -8.211 -4.914 1 92.31 74 GLU B N 1
ATOM 3047 C CA . GLU B 1 74 ? -8.328 -8.914 -3.664 1 92.31 74 GLU B CA 1
ATOM 3048 C C . GLU B 1 74 ? -7.633 -10.273 -3.621 1 92.31 74 GLU B C 1
ATOM 3050 O O . GLU B 1 74 ? -7.441 -10.844 -2.545 1 92.31 74 GLU B O 1
ATOM 3055 N N . ASN B 1 75 ? -7.348 -10.742 -4.789 1 95.88 75 ASN B N 1
ATOM 3056 C CA . ASN B 1 75 ? -6.711 -12.055 -4.895 1 95.88 75 ASN B CA 1
ATOM 3057 C C . ASN B 1 75 ? -5.484 -12.008 -5.801 1 95.88 75 ASN B C 1
ATOM 3059 O O . ASN B 1 75 ? -5.457 -11.266 -6.781 1 95.88 75 ASN B O 1
ATOM 3063 N N . VAL B 1 76 ? -4.551 -12.805 -5.414 1 98.06 76 VAL B N 1
ATOM 3064 C CA . VAL B 1 76 ? -3.41 -13.062 -6.285 1 98.06 76 VAL B CA 1
ATOM 3065 C C . VAL B 1 76 ? -3.246 -14.57 -6.484 1 98.06 76 VAL B C 1
ATOM 3067 O O . VAL B 1 76 ? -3.291 -15.336 -5.52 1 98.06 76 VAL B O 1
ATOM 3070 N N . VAL B 1 77 ? -3.135 -14.977 -7.719 1 98.25 77 VAL B N 1
ATOM 3071 C CA . VAL B 1 77 ? -2.904 -16.375 -8.078 1 98.25 77 VAL B CA 1
ATOM 3072 C C . VAL B 1 77 ? -1.526 -16.516 -8.719 1 98.25 77 VAL B C 1
ATOM 3074 O O . VAL B 1 77 ? -1.183 -15.781 -9.641 1 98.25 77 VAL B O 1
ATOM 3077 N N . THR B 1 78 ? -0.734 -17.406 -8.227 1 98.62 78 THR B N 1
ATOM 3078 C CA . THR B 1 78 ? 0.536 -17.75 -8.859 1 98.62 78 THR B CA 1
ATOM 3079 C C . THR B 1 78 ? 0.538 -19.188 -9.336 1 98.62 78 THR B C 1
ATOM 3081 O O . THR B 1 78 ? 0.047 -20.078 -8.641 1 98.62 78 THR B O 1
ATOM 3084 N N . ILE B 1 79 ? 0.948 -19.406 -10.531 1 98.44 79 ILE B N 1
ATOM 3085 C CA . ILE B 1 79 ? 1.176 -20.75 -11.07 1 98.44 79 ILE B CA 1
ATOM 3086 C C . ILE B 1 79 ? 2.635 -20.891 -11.492 1 98.44 79 ILE B C 1
ATOM 3088 O O . ILE B 1 79 ? 3.125 -20.109 -12.32 1 98.44 79 ILE B O 1
ATOM 3092 N N . ARG B 1 80 ? 3.314 -21.828 -10.867 1 98 80 ARG B N 1
ATOM 3093 C CA . ARG B 1 80 ? 4.762 -21.938 -11.023 1 98 80 ARG B CA 1
ATOM 3094 C C . ARG B 1 80 ? 5.148 -23.312 -11.547 1 98 80 ARG B C 1
ATOM 3096 O O . ARG B 1 80 ? 4.594 -24.328 -11.109 1 98 80 ARG B O 1
ATOM 3103 N N . LEU B 1 81 ? 6.047 -23.312 -12.484 1 97.56 81 LEU B N 1
ATOM 3104 C CA . LEU B 1 81 ? 6.652 -24.547 -12.992 1 97.56 81 LEU B CA 1
ATOM 3105 C C . LEU B 1 81 ? 8.148 -24.578 -12.703 1 97.56 81 LEU B C 1
ATOM 3107 O O . LEU B 1 81 ? 8.883 -23.672 -13.125 1 97.56 81 LEU B O 1
ATOM 3111 N N . ASP B 1 82 ? 8.586 -25.625 -12.078 1 95.94 82 ASP B N 1
ATOM 3112 C CA . ASP B 1 82 ? 10 -25.812 -11.797 1 95.94 82 ASP B CA 1
ATOM 3113 C C . ASP B 1 82 ? 10.625 -26.828 -12.766 1 95.94 82 ASP B C 1
ATOM 3115 O O . ASP B 1 82 ? 9.984 -27.812 -13.133 1 95.94 82 ASP B O 1
ATOM 3119 N N . GLY B 1 83 ? 11.906 -26.531 -13.172 1 94.94 83 GLY B N 1
ATOM 3120 C CA . GLY B 1 83 ? 12.641 -27.547 -13.906 1 94.94 83 GLY B CA 1
ATOM 3121 C C . GLY B 1 83 ? 13.172 -27.062 -15.234 1 94.94 83 GLY B C 1
ATOM 3122 O O . GLY B 1 83 ? 14.039 -27.703 -15.836 1 94.94 83 GLY B O 1
ATOM 3123 N N . VAL B 1 84 ? 12.633 -25.969 -15.688 1 93.38 84 VAL B N 1
ATOM 3124 C CA . VAL B 1 84 ? 13.078 -25.422 -16.969 1 93.38 84 VAL B CA 1
ATOM 3125 C C . VAL B 1 84 ? 13.266 -23.922 -16.844 1 93.38 84 VAL B C 1
ATOM 3127 O O . VAL B 1 84 ? 12.734 -23.297 -15.93 1 93.38 84 VAL B O 1
ATOM 3130 N N . THR B 1 85 ? 13.953 -23.297 -17.766 1 89.56 85 THR B N 1
ATOM 3131 C CA . THR B 1 85 ? 14.211 -21.859 -17.734 1 89.56 85 THR B CA 1
ATOM 3132 C C . THR B 1 85 ? 13.188 -21.109 -18.578 1 89.56 85 THR B C 1
ATOM 3134 O O . THR B 1 85 ? 12.992 -19.906 -18.406 1 89.56 85 THR B O 1
ATOM 3137 N N . ASN B 1 86 ? 12.664 -21.812 -19.516 1 87.25 86 ASN B N 1
ATOM 3138 C CA . ASN B 1 86 ? 11.688 -21.188 -20.406 1 87.25 86 ASN B CA 1
ATOM 3139 C C . ASN B 1 86 ? 10.5 -22.109 -20.656 1 87.25 86 ASN B C 1
ATOM 3141 O O . ASN B 1 86 ? 10.641 -23.328 -20.609 1 87.25 86 ASN B O 1
ATOM 3145 N N . SER B 1 87 ? 9.406 -21.469 -20.766 1 83.94 87 SER B N 1
ATOM 3146 C CA . SER B 1 87 ? 8.188 -22.188 -21.109 1 83.94 87 SER B CA 1
ATOM 3147 C C . SER B 1 87 ? 7.355 -21.406 -22.141 1 83.94 87 SER B C 1
ATOM 3149 O O . SER B 1 87 ? 7.777 -20.359 -22.625 1 83.94 87 SER B O 1
ATOM 3151 N N . LYS B 1 88 ? 6.309 -22 -22.516 1 89.19 88 LYS B N 1
ATOM 3152 C CA . LYS B 1 88 ? 5.402 -21.391 -23.484 1 89.19 88 LYS B CA 1
ATOM 3153 C C . LYS B 1 88 ? 4.461 -20.406 -22.812 1 89.19 88 LYS B C 1
ATOM 3155 O O . LYS B 1 88 ? 3.527 -19.891 -23.438 1 89.19 88 LYS B O 1
ATOM 3160 N N . LEU B 1 89 ? 4.832 -20.109 -21.609 1 91.81 89 LEU B N 1
ATOM 3161 C CA . LEU B 1 89 ? 3.969 -19.219 -20.844 1 91.81 89 LEU B CA 1
ATOM 3162 C C . LEU B 1 89 ? 4.031 -17.797 -21.375 1 91.81 89 LEU B C 1
ATOM 3164 O O . LEU B 1 89 ? 3.031 -17.078 -21.359 1 91.81 89 LEU B O 1
ATOM 3168 N N . SER B 1 90 ? 5.18 -17.406 -21.812 1 89 90 SER B N 1
ATOM 3169 C CA . SER B 1 90 ? 5.395 -16.062 -22.297 1 89 90 SER B CA 1
ATOM 3170 C C . SER B 1 90 ? 4.496 -15.758 -23.5 1 89 90 SER B C 1
ATOM 3172 O O . SER B 1 90 ? 4.145 -14.602 -23.75 1 89 90 SER B O 1
ATOM 3174 N N . ALA B 1 91 ? 4.094 -16.797 -24.125 1 89.19 91 ALA B N 1
ATOM 3175 C CA . ALA B 1 91 ? 3.268 -16.641 -25.328 1 89.19 91 ALA B CA 1
ATOM 3176 C C . ALA B 1 91 ? 1.822 -16.328 -24.953 1 89.19 91 ALA B C 1
ATOM 3178 O O . ALA B 1 91 ? 1.079 -15.75 -25.75 1 89.19 91 ALA B O 1
ATOM 3179 N N . ILE B 1 92 ? 1.471 -16.625 -23.797 1 89.44 92 ILE B N 1
ATOM 3180 C CA . ILE B 1 92 ? 0.07 -16.469 -23.422 1 89.44 92 ILE B CA 1
ATOM 3181 C C . ILE B 1 92 ? -0.076 -15.273 -22.484 1 89.44 92 ILE B C 1
ATOM 3183 O O . ILE B 1 92 ? -1.185 -14.773 -22.266 1 89.44 92 ILE B O 1
ATOM 3187 N N . GLY B 1 93 ? 1.007 -14.844 -21.953 1 91.56 93 GLY B N 1
ATOM 3188 C CA . GLY B 1 93 ? 0.956 -13.758 -21 1 91.56 93 GLY B CA 1
ATOM 3189 C C . GLY B 1 93 ? 0.905 -12.391 -21.641 1 91.56 93 GLY B C 1
ATOM 3190 O O . GLY B 1 93 ? 1.169 -12.25 -22.844 1 91.56 93 GLY B O 1
ATOM 3191 N N . LYS B 1 94 ? 0.511 -11.438 -20.828 1 93.69 94 LYS B N 1
ATOM 3192 C CA . LYS B 1 94 ? 0.459 -10.047 -21.266 1 93.69 94 LYS B CA 1
ATOM 3193 C C . LYS B 1 94 ? 1.854 -9.43 -21.297 1 93.69 94 LYS B C 1
ATOM 3195 O O . LYS B 1 94 ? 2.152 -8.594 -22.156 1 93.69 94 LYS B O 1
ATOM 3200 N N . LYS B 1 95 ? 2.65 -9.812 -20.375 1 96 95 LYS B N 1
ATOM 3201 C CA . LYS B 1 95 ? 4.02 -9.312 -20.25 1 96 95 LYS B CA 1
ATOM 3202 C C . LYS B 1 95 ? 4.918 -10.352 -19.578 1 96 95 LYS B C 1
ATOM 3204 O O . LYS B 1 95 ? 4.473 -11.102 -18.703 1 96 95 LYS B O 1
ATOM 3209 N N . SER B 1 96 ? 6.195 -10.383 -20.016 1 96.38 96 SER B N 1
ATOM 3210 C CA . SER B 1 96 ? 7.148 -11.344 -19.469 1 96.38 96 SER B CA 1
ATOM 3211 C C . SER B 1 96 ? 8.445 -10.656 -19.047 1 96.38 96 SER B C 1
ATOM 3213 O O . SER B 1 96 ? 8.891 -9.719 -19.703 1 96.38 96 SER B O 1
ATOM 3215 N N . TYR B 1 97 ? 8.969 -11.086 -17.953 1 96.75 97 TYR B N 1
ATOM 3216 C CA . TYR B 1 97 ? 10.227 -10.57 -17.438 1 96.75 97 TYR B CA 1
ATOM 3217 C C . TYR B 1 97 ? 11.219 -11.703 -17.188 1 96.75 97 TYR B C 1
ATOM 3219 O O . TYR B 1 97 ? 10.82 -12.836 -16.906 1 96.75 97 TYR B O 1
ATOM 3227 N N . GLN B 1 98 ? 12.469 -11.336 -17.344 1 96 98 GLN B N 1
ATOM 3228 C CA . GLN B 1 98 ? 13.508 -12.281 -16.938 1 96 98 GLN B CA 1
ATOM 3229 C C . GLN B 1 98 ? 13.57 -12.406 -15.414 1 96 98 GLN B C 1
ATOM 3231 O O . GLN B 1 98 ? 13.461 -11.406 -14.695 1 96 98 GLN B O 1
ATOM 3236 N N . LEU B 1 99 ? 13.664 -13.633 -14.945 1 96.19 99 LEU B N 1
ATOM 3237 C CA . LEU B 1 99 ? 13.758 -13.914 -13.516 1 96.19 99 LEU B CA 1
ATOM 3238 C C . LEU B 1 99 ? 15.188 -14.266 -13.125 1 96.19 99 LEU B C 1
ATOM 3240 O O . LEU B 1 99 ? 15.812 -15.133 -13.742 1 96.19 99 LEU B O 1
ATOM 3244 N N . GLU B 1 100 ? 15.68 -13.594 -12.094 1 94.38 100 GLU B N 1
ATOM 3245 C CA . GLU B 1 100 ? 17.047 -13.82 -11.617 1 94.38 100 GLU B CA 1
ATOM 3246 C C . GLU B 1 100 ? 17.047 -14.375 -10.195 1 94.38 100 GLU B C 1
ATOM 3248 O O . GLU B 1 100 ? 16.172 -14.055 -9.398 1 94.38 100 GLU B O 1
ATOM 3253 N N . GLY B 1 101 ? 18 -15.227 -9.945 1 91.88 101 GLY B N 1
ATOM 3254 C CA . GLY B 1 101 ? 18.172 -15.75 -8.602 1 91.88 101 GLY B CA 1
ATOM 3255 C C . GLY B 1 101 ? 17.391 -17.031 -8.367 1 91.88 101 GLY B C 1
ATOM 3256 O O . GLY B 1 101 ? 16.688 -17.516 -9.258 1 91.88 101 GLY B O 1
ATOM 3257 N N . HIS B 1 102 ? 17.516 -17.656 -7.082 1 90.69 102 HIS B N 1
ATOM 3258 C CA . HIS B 1 102 ? 16.984 -18.984 -6.816 1 90.69 102 HIS B CA 1
ATOM 3259 C C . HIS B 1 102 ? 16.094 -18.984 -5.578 1 90.69 102 HIS B C 1
ATOM 3261 O O . HIS B 1 102 ? 15.852 -20.047 -4.988 1 90.69 102 HIS B O 1
ATOM 3267 N N . ARG B 1 103 ? 15.516 -17.859 -5.27 1 93.12 103 ARG B N 1
ATOM 3268 C CA . ARG B 1 103 ? 14.797 -17.781 -4.004 1 93.12 103 ARG B CA 1
ATOM 3269 C C . ARG B 1 103 ? 13.289 -17.641 -4.234 1 93.12 103 ARG B C 1
ATOM 3271 O O . ARG B 1 103 ? 12.586 -17.031 -3.432 1 93.12 103 ARG B O 1
ATOM 3278 N N . VAL B 1 104 ? 12.805 -18.203 -5.277 1 96.19 104 VAL B N 1
ATOM 3279 C CA . VAL B 1 104 ? 11.398 -18.062 -5.625 1 96.19 104 VAL B CA 1
ATOM 3280 C C . VAL B 1 104 ? 10.531 -18.703 -4.551 1 96.19 104 VAL B C 1
ATOM 3282 O O . VAL B 1 104 ? 9.602 -18.078 -4.035 1 96.19 104 VAL B O 1
ATOM 3285 N N . GLU B 1 105 ? 10.891 -19.891 -4.191 1 94.81 105 GLU B N 1
ATOM 3286 C CA . GLU B 1 105 ? 10.094 -20.609 -3.203 1 94.81 105 GLU B CA 1
ATOM 3287 C C . GLU B 1 105 ? 10.094 -19.891 -1.858 1 94.81 105 GLU B C 1
ATOM 3289 O O . GLU B 1 105 ? 9.047 -19.75 -1.229 1 94.81 105 GLU B O 1
ATOM 3294 N N . ASP B 1 106 ? 11.203 -19.438 -1.489 1 95.19 106 ASP B N 1
ATOM 3295 C CA . ASP B 1 106 ? 11.328 -18.703 -0.233 1 95.19 106 ASP B CA 1
ATOM 3296 C C . ASP B 1 106 ? 10.461 -17.438 -0.24 1 95.19 106 ASP B C 1
ATOM 3298 O O . ASP B 1 106 ? 9.781 -17.141 0.747 1 95.19 106 ASP B O 1
ATOM 3302 N N . SER B 1 107 ? 10.5 -16.797 -1.338 1 95.38 107 SER B N 1
ATOM 3303 C CA . SER B 1 107 ? 9.75 -15.547 -1.467 1 95.38 107 SER B CA 1
ATOM 3304 C C . SER B 1 107 ? 8.25 -15.789 -1.42 1 95.38 107 SER B C 1
ATOM 3306 O O . SER B 1 107 ? 7.516 -15.07 -0.737 1 95.38 107 SER B O 1
ATOM 3308 N N . LEU B 1 108 ? 7.809 -16.797 -2.078 1 97.12 108 LEU B N 1
ATOM 3309 C CA . LEU B 1 108 ? 6.383 -17.109 -2.102 1 97.12 108 LEU B CA 1
ATOM 3310 C C . LEU B 1 108 ? 5.914 -17.625 -0.744 1 97.12 108 LEU B C 1
ATOM 3312 O O . LEU B 1 108 ? 4.82 -17.281 -0.292 1 97.12 108 LEU B O 1
ATOM 3316 N N . ASN B 1 109 ? 6.762 -18.406 -0.124 1 95.94 109 ASN B N 1
ATOM 3317 C CA . ASN B 1 109 ? 6.438 -18.875 1.22 1 95.94 109 ASN B CA 1
ATOM 3318 C C . ASN B 1 109 ? 6.367 -17.719 2.215 1 95.94 109 ASN B C 1
ATOM 3320 O O . ASN B 1 109 ? 5.523 -17.719 3.111 1 95.94 109 ASN B O 1
ATOM 3324 N N . ALA B 1 110 ? 7.25 -16.812 2.033 1 94.56 110 ALA B N 1
ATOM 3325 C CA . ALA B 1 110 ? 7.242 -15.648 2.906 1 94.56 110 ALA B CA 1
ATOM 3326 C C . ALA B 1 110 ? 5.938 -14.867 2.771 1 94.56 110 ALA B C 1
ATOM 3328 O O . ALA B 1 110 ? 5.398 -14.375 3.764 1 94.56 110 ALA B O 1
ATOM 3329 N N . VAL B 1 111 ? 5.418 -14.742 1.568 1 96.19 111 VAL B N 1
ATOM 3330 C CA . VAL B 1 111 ? 4.137 -14.086 1.34 1 96.19 111 VAL B CA 1
ATOM 3331 C C . VAL B 1 111 ? 3.033 -14.828 2.088 1 96.19 111 VAL B C 1
ATOM 3333 O O . VAL B 1 111 ? 2.236 -14.219 2.803 1 96.19 111 VAL B O 1
ATOM 3336 N N . ALA B 1 112 ? 3.035 -16.109 1.947 1 96.56 112 ALA B N 1
ATOM 3337 C CA . ALA B 1 112 ? 2.025 -16.938 2.6 1 96.56 112 ALA B CA 1
ATOM 3338 C C . ALA B 1 112 ? 2.086 -16.781 4.117 1 96.56 112 ALA B C 1
ATOM 3340 O O . ALA B 1 112 ? 1.058 -16.594 4.77 1 96.56 112 ALA B O 1
ATOM 3341 N N . ASP B 1 113 ? 3.277 -16.812 4.613 1 95.81 113 ASP B N 1
ATOM 3342 C CA . ASP B 1 113 ? 3.48 -16.703 6.055 1 95.81 113 ASP B CA 1
ATOM 3343 C C . ASP B 1 113 ? 2.979 -15.359 6.574 1 95.81 113 ASP B C 1
ATOM 3345 O O . ASP B 1 113 ? 2.303 -15.297 7.605 1 95.81 113 ASP B O 1
ATOM 3349 N N . GLN B 1 114 ? 3.301 -14.352 5.867 1 93.31 114 GLN B N 1
ATOM 3350 C CA . GLN B 1 114 ? 2.92 -13.008 6.289 1 93.31 114 GLN B CA 1
ATOM 3351 C C . GLN B 1 114 ? 1.405 -12.82 6.238 1 93.31 114 GLN B C 1
ATOM 3353 O O . GLN B 1 114 ? 0.814 -12.234 7.148 1 93.31 114 GLN B O 1
ATOM 3358 N N . LEU B 1 115 ? 0.805 -13.289 5.199 1 95.25 115 LEU B N 1
ATOM 3359 C CA . LEU B 1 115 ? -0.645 -13.172 5.078 1 95.25 115 LEU B CA 1
ATOM 3360 C C . LEU B 1 115 ? -1.343 -13.977 6.176 1 95.25 115 LEU B C 1
ATOM 3362 O O . LEU B 1 115 ? -2.336 -13.516 6.746 1 95.25 115 LEU B O 1
ATOM 3366 N N . GLU B 1 116 ? -0.804 -15.094 6.477 1 94.69 116 GLU B N 1
ATOM 3367 C CA . GLU B 1 116 ? -1.365 -15.891 7.566 1 94.69 116 GLU B CA 1
ATOM 3368 C C . GLU B 1 116 ? -1.226 -15.172 8.906 1 94.69 116 GLU B C 1
ATOM 3370 O O . GLU B 1 116 ? -2.148 -15.18 9.719 1 94.69 116 GLU B O 1
ATOM 3375 N N . ALA B 1 117 ? -0.087 -14.594 9.102 1 92.31 117 ALA B N 1
ATOM 3376 C CA . ALA B 1 117 ? 0.139 -13.82 10.32 1 92.31 117 ALA B CA 1
ATOM 3377 C C . ALA B 1 117 ? -0.869 -12.68 10.438 1 92.31 117 ALA B C 1
ATOM 3379 O O . ALA B 1 117 ? -1.272 -12.312 11.539 1 92.31 117 ALA B O 1
ATOM 3380 N N . ASP B 1 118 ? -1.313 -12.164 9.32 1 88.12 118 ASP B N 1
ATOM 3381 C CA . ASP B 1 118 ? -2.291 -11.078 9.281 1 88.12 118 ASP B CA 1
ATOM 3382 C C . ASP B 1 118 ? -3.717 -11.625 9.258 1 88.12 118 ASP B C 1
ATOM 3384 O O . ASP B 1 118 ? -4.668 -10.883 9 1 88.12 118 ASP B O 1
ATOM 3388 N N . ASN B 1 119 ? -3.854 -12.898 9.391 1 92.19 119 ASN B N 1
ATOM 3389 C CA . ASN B 1 119 ? -5.129 -13.609 9.422 1 92.19 119 ASN B CA 1
ATOM 3390 C C . ASN B 1 119 ? -5.848 -13.531 8.078 1 92.19 119 ASN B C 1
ATOM 3392 O O . ASN B 1 119 ? -7.07 -13.406 8.031 1 92.19 119 ASN B O 1
ATOM 3396 N N . GLU B 1 120 ? -5.066 -13.43 7.023 1 93.31 120 GLU B N 1
ATOM 3397 C CA . GLU B 1 120 ? -5.59 -13.523 5.664 1 93.31 120 GLU B CA 1
ATOM 3398 C C . GLU B 1 120 ? -5.457 -14.945 5.113 1 93.31 120 GLU B C 1
ATOM 3400 O O . GLU B 1 120 ? -4.398 -15.562 5.238 1 93.31 120 GLU B O 1
ATOM 3405 N N . PRO B 1 121 ? -6.438 -15.477 4.555 1 95.25 121 PRO B N 1
ATOM 3406 C CA . PRO B 1 121 ? -6.402 -16.875 4.117 1 95.25 121 PRO B CA 1
ATOM 3407 C C . PRO B 1 121 ? -5.488 -17.094 2.912 1 95.25 121 PRO B C 1
ATOM 3409 O O . PRO B 1 121 ? -5.504 -16.297 1.971 1 95.25 121 PRO B O 1
ATOM 3412 N N . VAL B 1 122 ? -4.758 -18.188 3.025 1 97.25 122 VAL B N 1
ATOM 3413 C CA . VAL B 1 122 ? -3.824 -18.547 1.963 1 97.25 122 VAL B CA 1
ATOM 3414 C C . VAL B 1 122 ? -4.027 -20 1.567 1 97.25 122 VAL B C 1
ATOM 3416 O O . VAL B 1 122 ? -4.289 -20.859 2.42 1 97.25 122 VAL B O 1
ATOM 3419 N N . CYS B 1 123 ? -3.934 -20.25 0.294 1 97.06 123 CYS B N 1
ATOM 3420 C CA . CYS B 1 123 ? -3.992 -21.609 -0.246 1 97.06 123 CYS B CA 1
ATOM 3421 C C . CYS B 1 123 ? -2.732 -21.938 -1.04 1 97.06 123 CYS B C 1
ATOM 3423 O O . CYS B 1 123 ? -2.477 -21.328 -2.082 1 97.06 123 CYS B O 1
ATOM 3425 N N . VAL B 1 124 ? -2.002 -22.906 -0.502 1 96.81 124 VAL B N 1
ATOM 3426 C CA . VAL B 1 124 ? -0.764 -23.297 -1.161 1 96.81 124 VAL B CA 1
ATOM 3427 C C . VAL B 1 124 ? -0.884 -24.75 -1.646 1 96.81 124 VAL B C 1
ATOM 3429 O O . VAL B 1 124 ? -1.123 -25.656 -0.85 1 96.81 124 VAL B O 1
ATOM 3432 N N . MET B 1 125 ? -0.72 -24.922 -2.914 1 97.19 125 MET B N 1
ATOM 3433 C CA . MET B 1 125 ? -0.763 -26.25 -3.531 1 97.19 125 MET B CA 1
ATOM 3434 C C . MET B 1 125 ? 0.547 -26.562 -4.246 1 97.19 125 MET B C 1
ATOM 3436 O O . MET B 1 125 ? 0.708 -26.234 -5.426 1 97.19 125 MET B O 1
ATOM 3440 N N . ASN B 1 126 ? 1.382 -27.188 -3.578 1 96.75 126 ASN B N 1
ATOM 3441 C CA . ASN B 1 126 ? 2.654 -27.625 -4.137 1 96.75 126 ASN B CA 1
ATOM 3442 C C . ASN B 1 126 ? 2.611 -29.109 -4.523 1 96.75 126 ASN B C 1
ATOM 3444 O O . ASN B 1 126 ? 2.648 -29.984 -3.656 1 96.75 126 ASN B O 1
ATOM 3448 N N . PHE B 1 127 ? 2.658 -29.422 -5.781 1 97.31 127 PHE B N 1
ATOM 3449 C CA . PHE B 1 127 ? 2.438 -30.781 -6.258 1 97.31 127 PHE B CA 1
ATOM 3450 C C . PHE B 1 127 ? 3.742 -31.578 -6.27 1 97.31 127 PHE B C 1
ATOM 3452 O O . PHE B 1 127 ? 3.76 -32.75 -6.641 1 97.31 127 PHE B O 1
ATOM 3459 N N . GLU B 1 128 ? 4.797 -30.922 -5.875 1 92 128 GLU B N 1
ATOM 3460 C CA . GLU B 1 128 ? 5.98 -31.719 -5.574 1 92 128 GLU B CA 1
ATOM 3461 C C . GLU B 1 128 ? 5.758 -32.594 -4.336 1 92 128 GLU B C 1
ATOM 3463 O O . GLU B 1 128 ? 6.391 -33.625 -4.184 1 92 128 GLU B O 1
ATOM 3468 N N . ASN B 1 129 ? 5.004 -32.062 -3.473 1 92.81 129 ASN B N 1
ATOM 3469 C CA . ASN B 1 129 ? 4.41 -32.844 -2.395 1 92.81 129 ASN B CA 1
ATOM 3470 C C . ASN B 1 129 ? 2.945 -33.188 -2.676 1 92.81 129 ASN B C 1
ATOM 3472 O O . ASN B 1 129 ? 2.049 -32.5 -2.158 1 92.81 129 ASN B O 1
ATOM 3476 N N . PHE B 1 130 ? 2.705 -34.219 -3.357 1 93.69 130 PHE B N 1
ATOM 3477 C CA . PHE B 1 130 ? 1.42 -34.531 -3.977 1 93.69 130 PHE B CA 1
ATOM 3478 C C . PHE B 1 130 ? 0.355 -34.781 -2.916 1 93.69 130 PHE B C 1
ATOM 3480 O O . PHE B 1 130 ? -0.762 -34.25 -3.016 1 93.69 130 PHE B O 1
ATOM 3487 N N . GLU B 1 131 ? 0.687 -35.5 -1.89 1 93.94 131 GLU B N 1
ATOM 3488 C CA . GLU B 1 131 ? -0.277 -35.844 -0.846 1 93.94 131 GLU B CA 1
ATOM 3489 C C . GLU B 1 131 ? -0.776 -34.594 -0.131 1 93.94 131 GLU B C 1
ATOM 3491 O O . GLU B 1 131 ? -1.981 -34.438 0.062 1 93.94 131 GLU B O 1
ATOM 3496 N N . GLU B 1 132 ? 0.124 -33.781 0.179 1 94.88 132 GLU B N 1
ATOM 3497 C CA . GLU B 1 132 ? -0.242 -32.531 0.852 1 94.88 132 GLU B CA 1
ATOM 3498 C C . GLU B 1 132 ? -1.076 -31.656 -0.059 1 94.88 132 GLU B C 1
ATOM 3500 O O . GLU B 1 132 ? -2.033 -31.016 0.391 1 94.88 132 GLU B O 1
ATOM 3505 N N . ALA B 1 133 ? -0.715 -31.578 -1.31 1 96 133 ALA B N 1
ATOM 3506 C CA . ALA B 1 133 ? -1.438 -30.766 -2.277 1 96 133 ALA B CA 1
ATOM 3507 C C . ALA B 1 133 ? -2.885 -31.219 -2.418 1 96 133 ALA B C 1
ATOM 3509 O O . ALA B 1 133 ? -3.805 -30.406 -2.465 1 96 133 ALA B O 1
ATOM 3510 N N . ILE B 1 134 ? -3.059 -32.531 -2.4 1 94.81 134 ILE B N 1
ATOM 3511 C CA . ILE B 1 134 ? -4.395 -33.094 -2.547 1 94.81 134 ILE B CA 1
ATOM 3512 C C . ILE B 1 134 ? -5.219 -32.812 -1.294 1 94.81 134 ILE B C 1
ATOM 3514 O O . ILE B 1 134 ? -6.406 -32.5 -1.385 1 94.81 134 ILE B O 1
ATOM 3518 N N . GLU B 1 135 ? -4.586 -32.938 -0.193 1 95.25 135 GLU B N 1
ATOM 3519 C CA . GLU B 1 135 ? -5.273 -32.625 1.057 1 95.25 135 GLU B CA 1
ATOM 3520 C C . GLU B 1 135 ? -5.758 -31.172 1.07 1 95.25 135 GLU B C 1
ATOM 3522 O O . GLU B 1 135 ? -6.906 -30.906 1.428 1 95.25 135 GLU B O 1
ATOM 3527 N N . ASN B 1 136 ? -4.895 -30.266 0.668 1 95.06 136 ASN B N 1
ATOM 3528 C CA . ASN B 1 136 ? -5.266 -28.859 0.61 1 95.06 136 ASN B CA 1
ATOM 3529 C C . ASN B 1 136 ? -6.367 -28.609 -0.417 1 95.06 136 ASN B C 1
ATOM 3531 O O . ASN B 1 136 ? -7.293 -27.844 -0.166 1 95.06 136 ASN B O 1
ATOM 3535 N N . PHE B 1 137 ? -6.234 -29.281 -1.512 1 96.5 137 PHE B N 1
ATOM 3536 C CA . PHE B 1 137 ? -7.258 -29.188 -2.547 1 96.5 137 PHE B CA 1
ATOM 3537 C C . PHE B 1 137 ? -8.625 -29.594 -2 1 96.5 137 PHE B C 1
ATOM 3539 O O . PHE B 1 137 ? -9.602 -28.844 -2.158 1 96.5 137 PHE B O 1
ATOM 3546 N N . ASN B 1 138 ? -8.625 -30.641 -1.307 1 95.62 138 ASN B N 1
ATOM 3547 C CA . ASN B 1 138 ? -9.883 -31.141 -0.749 1 95.62 138 ASN B CA 1
ATOM 3548 C C . ASN B 1 138 ? -10.422 -30.203 0.328 1 95.62 138 ASN B C 1
ATOM 3550 O O . ASN B 1 138 ? -11.633 -30.016 0.448 1 95.62 138 ASN B O 1
ATOM 3554 N N . ALA B 1 139 ? -9.578 -29.625 1.018 1 94.81 139 ALA B N 1
ATOM 3555 C CA . ALA B 1 139 ? -9.969 -28.703 2.086 1 94.81 139 ALA B CA 1
ATOM 3556 C C . ALA B 1 139 ? -10.609 -27.438 1.52 1 94.81 139 ALA B C 1
ATOM 3558 O O . ALA B 1 139 ? -11.555 -26.906 2.1 1 94.81 139 ALA B O 1
ATOM 3559 N N . PHE B 1 140 ? -10.156 -26.969 0.371 1 95 140 PHE B N 1
ATOM 3560 C CA . PHE B 1 140 ? -10.602 -25.672 -0.154 1 95 140 PHE B CA 1
ATOM 3561 C C . PHE B 1 140 ? -11.711 -25.859 -1.185 1 95 140 PHE B C 1
ATOM 3563 O O . PHE B 1 140 ? -12.641 -25.062 -1.257 1 95 140 PHE B O 1
ATOM 3570 N N . VAL B 1 141 ? -11.586 -26.859 -1.974 1 94.56 141 VAL B N 1
ATOM 3571 C CA . VAL B 1 141 ? -12.516 -27.031 -3.084 1 94.56 141 VAL B CA 1
ATOM 3572 C C . VAL B 1 141 ? -13.617 -28.016 -2.684 1 94.56 141 VAL B C 1
ATOM 3574 O O . VAL B 1 141 ? -14.766 -27.875 -3.123 1 94.56 141 VAL B O 1
ATOM 3577 N N . GLY B 1 142 ? -13.258 -28.984 -1.798 1 90.94 142 GLY B N 1
ATOM 3578 C CA . GLY B 1 142 ? -14.188 -30.062 -1.456 1 90.94 142 GLY B CA 1
ATOM 3579 C C . GLY B 1 142 ? -14.031 -31.281 -2.334 1 90.94 142 GLY B C 1
ATOM 3580 O O . GLY B 1 142 ? -12.984 -31.484 -2.967 1 90.94 142 GLY B O 1
ATOM 3581 N N . ASN B 1 143 ? -15.047 -32.156 -2.215 1 89.38 143 ASN B N 1
ATOM 3582 C CA . ASN B 1 143 ? -15 -33.406 -2.965 1 89.38 143 ASN B CA 1
ATOM 3583 C C . ASN B 1 143 ? -15.578 -33.25 -4.367 1 89.38 143 ASN B C 1
ATOM 3585 O O . ASN B 1 143 ? -16.781 -33.375 -4.566 1 89.38 143 ASN B O 1
ATOM 3589 N N . VAL B 1 144 ? -14.688 -32.906 -5.289 1 93.75 144 VAL B N 1
ATOM 3590 C CA . VAL B 1 144 ? -15.125 -32.719 -6.668 1 93.75 144 VAL B CA 1
ATOM 3591 C C . VAL B 1 144 ? -14.469 -33.75 -7.562 1 93.75 144 VAL B C 1
ATOM 3593 O O . VAL B 1 144 ? -13.469 -34.375 -7.184 1 93.75 144 VAL B O 1
ATOM 3596 N N . GLU B 1 145 ? -15.039 -33.969 -8.664 1 92.5 145 GLU B N 1
ATOM 3597 C CA . GLU B 1 145 ? -14.492 -34.906 -9.625 1 92.5 145 GLU B CA 1
ATOM 3598 C C . GLU B 1 145 ? -13.25 -34.344 -10.312 1 92.5 145 GLU B C 1
ATOM 3600 O O . GLU B 1 145 ? -13.242 -33.188 -10.734 1 92.5 145 GLU B O 1
ATOM 3605 N N . VAL B 1 146 ? -12.203 -35.156 -10.352 1 96.12 146 VAL B N 1
ATOM 3606 C CA . VAL B 1 146 ? -10.977 -34.781 -11.055 1 96.12 146 VAL B CA 1
ATOM 3607 C C . VAL B 1 146 ? -10.781 -35.719 -12.258 1 96.12 146 VAL B C 1
ATOM 3609 O O . VAL B 1 146 ? -10.438 -36.875 -12.102 1 96.12 146 VAL B O 1
ATOM 3612 N N . ASP B 1 147 ? -10.969 -35.125 -13.43 1 95.5 147 ASP B N 1
ATOM 3613 C CA . ASP B 1 147 ? -10.859 -35.938 -14.648 1 95.5 147 ASP B CA 1
ATOM 3614 C C . ASP B 1 147 ? -9.406 -36.188 -15.016 1 95.5 147 ASP B C 1
ATOM 3616 O O . ASP B 1 147 ? -8.555 -35.312 -14.898 1 95.5 147 ASP B O 1
ATOM 3620 N N . SER B 1 148 ? -9.203 -37.406 -15.383 1 94.19 148 SER B N 1
ATOM 3621 C CA . SER B 1 148 ? -7.852 -37.75 -15.828 1 94.19 148 SER B CA 1
ATOM 3622 C C . SER B 1 148 ? -7.492 -37 -17.109 1 94.19 148 SER B C 1
ATOM 3624 O O . SER B 1 148 ? -8.375 -36.594 -17.859 1 94.19 148 SER B O 1
ATOM 3626 N N . VAL B 1 149 ? -6.207 -36.844 -17.297 1 96.56 149 VAL B N 1
ATOM 3627 C CA . VAL B 1 149 ? -5.691 -36.156 -18.484 1 96.56 149 VAL B CA 1
ATOM 3628 C C . VAL B 1 149 ? -4.984 -37.156 -19.375 1 96.56 149 VAL B C 1
ATOM 3630 O O . VAL B 1 149 ? -4.23 -38.031 -18.906 1 96.56 149 VAL B O 1
ATOM 3633 N N . SER B 1 150 ? -5.27 -37 -20.656 1 95.19 150 SER B N 1
ATOM 3634 C CA . SER B 1 150 ? -4.641 -37.906 -21.609 1 95.19 150 SER B CA 1
ATOM 3635 C C . SER B 1 150 ? -3.33 -37.344 -22.141 1 95.19 150 SER B C 1
ATOM 3637 O O . SER B 1 150 ? -3.133 -36.125 -22.125 1 95.19 150 SER B O 1
ATOM 3639 N N . SER B 1 151 ? -2.461 -38.219 -22.484 1 96.62 151 SER B N 1
ATOM 3640 C CA . SER B 1 151 ? -1.173 -37.844 -23.031 1 96.62 151 SER B CA 1
ATOM 3641 C C . SER B 1 151 ? -0.766 -38.75 -24.188 1 96.62 151 SER B C 1
ATOM 3643 O O . SER B 1 151 ? -1.313 -39.844 -24.344 1 96.62 151 SER B O 1
ATOM 3645 N N . ILE B 1 152 ? 0.045 -38.25 -25.062 1 96.81 152 ILE B N 1
ATOM 3646 C CA . ILE B 1 152 ? 0.532 -39 -26.203 1 96.81 152 ILE B CA 1
ATOM 3647 C C . ILE B 1 152 ? 1.908 -39.594 -25.891 1 96.81 152 ILE B C 1
ATOM 3649 O O . ILE B 1 152 ? 2.145 -40.781 -26.078 1 96.81 152 ILE B O 1
ATOM 3653 N N . TYR B 1 153 ? 2.764 -38.781 -25.281 1 97.25 153 TYR B N 1
ATOM 3654 C CA . TYR B 1 153 ? 4.16 -39.188 -25.141 1 97.25 153 TYR B CA 1
ATOM 3655 C C . TYR B 1 153 ? 4.504 -39.438 -23.688 1 97.25 153 TYR B C 1
ATOM 3657 O O . TYR B 1 153 ? 5.5 -40.125 -23.391 1 97.25 153 TYR B O 1
ATOM 3665 N N . LEU B 1 154 ? 3.74 -38.875 -22.75 1 97.62 154 LEU B N 1
ATOM 3666 C CA . LEU B 1 154 ? 3.895 -39.25 -21.359 1 97.62 154 LEU B CA 1
ATOM 3667 C C . LEU B 1 154 ? 3.223 -40.594 -21.062 1 97.62 154 LEU B C 1
ATOM 3669 O O . LEU B 1 154 ? 2.062 -40.781 -21.438 1 97.62 154 LEU B O 1
ATOM 3673 N N . LYS B 1 155 ? 3.924 -41.438 -20.438 1 96.19 155 LYS B N 1
ATOM 3674 C CA . LYS B 1 155 ? 3.443 -42.812 -20.203 1 96.19 155 LYS B CA 1
ATOM 3675 C C . LYS B 1 155 ? 3.305 -43.094 -18.703 1 96.19 155 LYS B C 1
ATOM 3677 O O . LYS B 1 155 ? 4.219 -43.625 -18.094 1 96.19 155 LYS B O 1
ATOM 3682 N N . PRO B 1 156 ? 2.16 -42.844 -18.172 1 94.56 156 PRO B N 1
ATOM 3683 C CA . PRO B 1 156 ? 1.965 -42.969 -16.734 1 94.56 156 PRO B CA 1
ATOM 3684 C C . PRO B 1 156 ? 2.131 -44.406 -16.25 1 94.56 156 PRO B C 1
ATOM 3686 O O . PRO B 1 156 ? 2.455 -44.656 -15.086 1 94.56 156 PRO B O 1
ATOM 3689 N N . GLN B 1 157 ? 1.965 -45.406 -17.109 1 93.75 157 GLN B N 1
ATOM 3690 C CA . GLN B 1 157 ? 2.074 -46.812 -16.719 1 93.75 157 GLN B CA 1
ATOM 3691 C C . GLN B 1 157 ? 3.533 -47.219 -16.609 1 93.75 157 GLN B C 1
ATOM 3693 O O . GLN B 1 157 ? 3.852 -48.188 -15.898 1 93.75 157 GLN B O 1
ATOM 3698 N N . LEU B 1 158 ? 4.387 -46.5 -17.281 1 93.69 158 LEU B N 1
ATOM 3699 C CA . LEU B 1 158 ? 5.793 -46.906 -17.344 1 93.69 158 LEU B CA 1
ATOM 3700 C C . LEU B 1 158 ? 6.637 -46.062 -16.406 1 93.69 158 LEU B C 1
ATOM 3702 O O . LEU B 1 158 ? 7.637 -46.531 -15.859 1 93.69 158 LEU B O 1
ATOM 3706 N N . HIS B 1 159 ? 6.309 -44.781 -16.25 1 93.75 159 HIS B N 1
ATOM 3707 C CA . HIS B 1 159 ? 7.109 -43.844 -15.469 1 93.75 159 HIS B CA 1
ATOM 3708 C C . HIS B 1 159 ? 6.277 -43.188 -14.383 1 93.75 159 HIS B C 1
ATOM 3710 O O . HIS B 1 159 ? 5.328 -42.438 -14.688 1 93.75 159 HIS B O 1
ATOM 3716 N N . ILE B 1 160 ? 6.695 -43.25 -13.164 1 92.12 160 ILE B N 1
ATOM 3717 C CA . ILE B 1 160 ? 5.996 -42.688 -12.016 1 92.12 160 ILE B CA 1
ATOM 3718 C C . ILE B 1 160 ? 5.965 -41.156 -12.141 1 92.12 160 ILE B C 1
ATOM 3720 O O . ILE B 1 160 ? 4.98 -40.531 -11.766 1 92.12 160 ILE B O 1
ATOM 3724 N N . GLY B 1 161 ? 7.035 -40.625 -12.664 1 93.94 161 GLY B N 1
ATOM 3725 C CA . GLY B 1 161 ? 7.09 -39.188 -12.891 1 93.94 161 GLY B CA 1
ATOM 3726 C C . GLY B 1 161 ? 6.008 -38.688 -13.828 1 93.94 161 GLY B C 1
ATOM 3727 O O . GLY B 1 161 ? 5.422 -37.625 -13.602 1 93.94 161 GLY B O 1
ATOM 3728 N N . ASP B 1 162 ? 5.75 -39.469 -14.867 1 97.25 162 ASP B N 1
ATOM 3729 C CA . ASP B 1 162 ? 4.684 -39.125 -15.805 1 97.25 162 ASP B CA 1
ATOM 3730 C C . ASP B 1 162 ? 3.318 -39.188 -15.117 1 97.25 162 ASP B C 1
ATOM 3732 O O . ASP B 1 162 ? 2.488 -38.281 -15.328 1 97.25 162 ASP B O 1
ATOM 3736 N N . LYS B 1 163 ? 3.148 -40.188 -14.383 1 96.25 163 LYS B N 1
ATOM 3737 C CA . LYS B 1 163 ? 1.883 -40.375 -13.68 1 96.25 163 LYS B CA 1
ATOM 3738 C C . LYS B 1 163 ? 1.608 -39.188 -12.742 1 96.25 163 LYS B C 1
ATOM 3740 O O . LYS B 1 163 ? 0.507 -38.625 -12.742 1 96.25 163 LYS B O 1
ATOM 3745 N N . GLN B 1 164 ? 2.574 -38.812 -11.992 1 95.19 164 GLN B N 1
ATOM 3746 C CA . GLN B 1 164 ? 2.43 -37.719 -11.039 1 95.19 164 GLN B CA 1
ATOM 3747 C C . GLN B 1 164 ? 2.186 -36.406 -11.766 1 95.19 164 GLN B C 1
ATOM 3749 O O . GLN B 1 164 ? 1.356 -35.594 -11.344 1 95.19 164 GLN B O 1
ATOM 3754 N N . TYR B 1 165 ? 2.932 -36.188 -12.789 1 97.69 165 TYR B N 1
ATOM 3755 C CA . TYR B 1 165 ? 2.775 -34.969 -13.555 1 97.69 165 TYR B CA 1
ATOM 3756 C C . TYR B 1 165 ? 1.366 -34.844 -14.125 1 97.69 165 TYR B C 1
ATOM 3758 O O . TYR B 1 165 ? 0.713 -33.812 -13.984 1 97.69 165 TYR B O 1
ATOM 3766 N N . LEU B 1 166 ? 0.887 -35.906 -14.727 1 98.19 166 LEU B N 1
ATOM 3767 C CA . LEU B 1 166 ? -0.443 -35.938 -15.328 1 98.19 166 LEU B CA 1
ATOM 3768 C C . LEU B 1 166 ? -1.521 -35.75 -14.266 1 98.19 166 LEU B C 1
ATOM 3770 O O . LEU B 1 166 ? -2.52 -35.062 -14.492 1 98.19 166 LEU B O 1
ATOM 3774 N N . SER B 1 167 ? -1.298 -36.344 -13.141 1 97.38 167 SER B N 1
ATOM 3775 C CA . SER B 1 167 ? -2.23 -36.156 -12.031 1 97.38 167 SER B CA 1
ATOM 3776 C C . SER B 1 167 ? -2.252 -34.719 -11.555 1 97.38 167 SER B C 1
ATOM 3778 O O . SER B 1 167 ? -3.318 -34.156 -11.273 1 97.38 167 SER B O 1
ATOM 3780 N N . SER B 1 168 ? -1.098 -34.125 -11.438 1 98 168 SER B N 1
ATOM 3781 C CA . SER B 1 168 ? -1.016 -32.719 -11.047 1 98 168 SER B CA 1
ATOM 3782 C C . SER B 1 168 ? -1.797 -31.844 -12.016 1 98 168 SER B C 1
ATOM 3784 O O . SER B 1 168 ? -2.57 -30.969 -11.586 1 98 168 SER B O 1
ATOM 3786 N N . ILE B 1 169 ? -1.618 -32.094 -13.266 1 98.5 169 ILE B N 1
ATOM 3787 C CA . ILE B 1 169 ? -2.318 -31.328 -14.289 1 98.5 169 ILE B CA 1
ATOM 3788 C C . ILE B 1 169 ? -3.826 -31.516 -14.125 1 98.5 169 ILE B C 1
ATOM 3790 O O . ILE B 1 169 ? -4.586 -30.547 -14.25 1 98.5 169 ILE B O 1
ATOM 3794 N N . ALA B 1 170 ? -4.219 -32.688 -13.859 1 98.31 170 ALA B N 1
ATOM 3795 C CA . ALA B 1 170 ? -5.637 -33 -13.672 1 98.31 170 ALA B CA 1
ATOM 3796 C C . ALA B 1 170 ? -6.211 -32.188 -12.508 1 98.31 170 ALA B C 1
ATOM 3798 O O . ALA B 1 170 ? -7.293 -31.609 -12.617 1 98.31 170 ALA B O 1
ATOM 3799 N N . TYR B 1 171 ? -5.496 -32.125 -11.43 1 98 171 TYR B N 1
ATOM 3800 C CA . TYR B 1 171 ? -5.957 -31.375 -10.258 1 98 171 TYR B CA 1
ATOM 3801 C C . TYR B 1 171 ? -5.984 -29.875 -10.531 1 98 171 TYR B C 1
ATOM 3803 O O . TYR B 1 171 ? -6.902 -29.188 -10.094 1 98 171 TYR B O 1
ATOM 3811 N N . ILE B 1 172 ? -5.023 -29.375 -11.211 1 98.38 172 ILE B N 1
ATOM 3812 C CA . ILE B 1 172 ? -4.996 -27.953 -11.539 1 98.38 172 ILE B CA 1
ATOM 3813 C C . ILE B 1 172 ? -6.152 -27.625 -12.477 1 98.38 172 ILE B C 1
ATOM 3815 O O . ILE B 1 172 ? -6.766 -26.562 -12.359 1 98.38 172 ILE B O 1
ATOM 3819 N N . ASN B 1 173 ? -6.441 -28.578 -13.406 1 98.19 173 ASN B N 1
ATOM 3820 C CA . ASN B 1 173 ? -7.629 -28.406 -14.234 1 98.19 173 ASN B CA 1
ATOM 3821 C C . ASN B 1 173 ? -8.891 -28.281 -13.383 1 98.19 173 ASN B C 1
ATOM 3823 O O . ASN B 1 173 ? -9.734 -27.422 -13.633 1 98.19 173 ASN B O 1
ATOM 3827 N N . ALA B 1 174 ? -8.984 -29.125 -12.461 1 97.75 174 ALA B N 1
ATOM 3828 C CA . ALA B 1 174 ? -10.141 -29.094 -11.562 1 97.75 174 ALA B CA 1
ATOM 3829 C C . ALA B 1 174 ? -10.172 -27.781 -10.773 1 97.75 174 ALA B C 1
ATOM 3831 O O . ALA B 1 174 ? -11.25 -27.234 -10.531 1 97.75 174 ALA B O 1
ATOM 3832 N N . MET B 1 175 ? -9.055 -27.25 -10.367 1 97.62 175 MET B N 1
ATOM 3833 C CA . MET B 1 175 ? -8.969 -25.953 -9.688 1 97.62 175 MET B CA 1
ATOM 3834 C C . MET B 1 175 ? -9.484 -24.828 -10.578 1 97.62 175 MET B C 1
ATOM 3836 O O . MET B 1 175 ? -10.234 -23.969 -10.125 1 97.62 175 MET B O 1
ATOM 3840 N N . ALA B 1 176 ? -9.023 -24.906 -11.805 1 97.5 176 ALA B N 1
ATOM 3841 C CA . ALA B 1 176 ? -9.43 -23.875 -12.758 1 97.5 176 ALA B CA 1
ATOM 3842 C C . ALA B 1 176 ? -10.945 -23.828 -12.898 1 97.5 176 ALA B C 1
ATOM 3844 O O . ALA B 1 176 ? -11.531 -22.734 -12.938 1 97.5 176 ALA B O 1
ATOM 3845 N N . VAL B 1 177 ? -11.57 -24.984 -12.938 1 95.94 177 VAL B N 1
ATOM 3846 C CA . VAL B 1 177 ? -13.016 -25.094 -13.094 1 95.94 177 VAL B CA 1
ATOM 3847 C C . VAL B 1 177 ? -13.711 -24.578 -11.828 1 95.94 177 VAL B C 1
ATOM 3849 O O . VAL B 1 177 ? -14.789 -24 -11.898 1 95.94 177 VAL B O 1
ATOM 3852 N N . ASN B 1 178 ? -13.094 -24.734 -10.695 1 96.44 178 ASN B N 1
ATOM 3853 C CA . ASN B 1 178 ? -13.672 -24.344 -9.414 1 96.44 178 ASN B CA 1
ATOM 3854 C C . ASN B 1 178 ? -12.992 -23.109 -8.836 1 96.44 178 ASN B C 1
ATOM 3856 O O . ASN B 1 178 ? -12.859 -22.984 -7.617 1 96.44 178 ASN B O 1
ATOM 3860 N N . MET B 1 179 ? -12.523 -22.25 -9.656 1 96.75 179 MET B N 1
ATOM 3861 C CA . MET B 1 179 ? -11.703 -21.109 -9.234 1 96.75 179 MET B CA 1
ATOM 3862 C C . MET B 1 179 ? -12.508 -20.156 -8.367 1 96.75 179 MET B C 1
ATOM 3864 O O . MET B 1 179 ? -11.969 -19.562 -7.422 1 96.75 179 MET B O 1
ATOM 3868 N N . ASP B 1 180 ? -13.75 -20.047 -8.664 1 94.5 180 ASP B N 1
ATOM 3869 C CA . ASP B 1 180 ? -14.609 -19.172 -7.879 1 94.5 180 ASP B CA 1
ATOM 3870 C C . ASP B 1 180 ? -14.648 -19.594 -6.414 1 94.5 180 ASP B C 1
ATOM 3872 O O . ASP B 1 180 ? -14.508 -18.766 -5.516 1 94.5 180 ASP B O 1
ATOM 3876 N N . THR B 1 181 ? -14.812 -20.891 -6.258 1 94.62 181 THR B N 1
ATOM 3877 C CA . THR B 1 181 ? -14.844 -21.453 -4.91 1 94.62 181 THR B CA 1
ATOM 3878 C C . THR B 1 181 ? -13.523 -21.203 -4.191 1 94.62 181 THR B C 1
ATOM 3880 O O . THR B 1 181 ? -13.508 -20.844 -3.014 1 94.62 181 THR B O 1
ATOM 3883 N N . LEU B 1 182 ? -12.445 -21.344 -4.859 1 95.94 182 LEU B N 1
ATOM 3884 C CA . LEU B 1 182 ? -11.109 -21.172 -4.293 1 95.94 182 LEU B CA 1
ATOM 3885 C C . LEU B 1 182 ? -10.859 -19.719 -3.922 1 95.94 182 LEU B C 1
ATOM 3887 O O . LEU B 1 182 ? -10.438 -19.422 -2.799 1 95.94 182 LEU B O 1
ATOM 3891 N N . LEU B 1 183 ? -11.164 -18.828 -4.836 1 95.88 183 LEU B N 1
ATOM 3892 C CA . LEU B 1 183 ? -10.805 -17.422 -4.668 1 95.88 183 LEU B CA 1
ATOM 3893 C C . LEU B 1 183 ? -11.727 -16.75 -3.656 1 95.88 183 LEU B C 1
ATOM 3895 O O . LEU B 1 183 ? -11.383 -15.695 -3.098 1 95.88 183 LEU B O 1
ATOM 3899 N N . LYS B 1 184 ? -12.859 -17.344 -3.391 1 94.62 184 LYS B N 1
ATOM 3900 C CA . LYS B 1 184 ? -13.711 -16.875 -2.307 1 94.62 184 LYS B CA 1
ATOM 3901 C C . LYS B 1 184 ? -13.102 -17.188 -0.945 1 94.62 184 LYS B C 1
ATOM 3903 O O . LYS B 1 184 ? -13.367 -16.484 0.039 1 94.62 184 LYS B O 1
ATOM 3908 N N . LYS B 1 185 ? -12.234 -18.172 -0.928 1 95.06 185 LYS B N 1
ATOM 3909 C CA . LYS B 1 185 ? -11.75 -18.688 0.349 1 95.06 185 LYS B CA 1
ATOM 3910 C C . LYS B 1 185 ? -10.305 -18.25 0.601 1 95.06 185 LYS B C 1
ATOM 3912 O O . LYS B 1 185 ? -9.789 -18.406 1.71 1 95.06 185 LYS B O 1
ATOM 3917 N N . CYS B 1 186 ? -9.656 -17.719 -0.464 1 94.81 186 CYS B N 1
ATOM 3918 C CA . CYS B 1 186 ? -8.258 -17.375 -0.208 1 94.81 186 CYS B CA 1
ATOM 3919 C C . CYS B 1 186 ? -7.887 -16.078 -0.903 1 94.81 186 CYS B C 1
ATOM 3921 O O . CYS B 1 186 ? -8.383 -15.781 -1.993 1 94.81 186 CYS B O 1
ATOM 3923 N N . LYS B 1 187 ? -7.043 -15.359 -0.231 1 95.5 187 LYS B N 1
ATOM 3924 C CA . LYS B 1 187 ? -6.488 -14.109 -0.749 1 95.5 187 LYS B CA 1
ATOM 3925 C C . LYS B 1 187 ? -5.293 -14.375 -1.66 1 95.5 187 LYS B C 1
ATOM 3927 O O . LYS B 1 187 ? -5.074 -13.648 -2.633 1 95.5 187 LYS B O 1
ATOM 3932 N N . PHE B 1 188 ? -4.555 -15.375 -1.339 1 97.81 188 PHE B N 1
ATOM 3933 C CA . PHE B 1 188 ? -3.369 -15.766 -2.092 1 97.81 188 PHE B CA 1
ATOM 3934 C C . PHE B 1 188 ? -3.402 -17.25 -2.42 1 97.81 188 PHE B C 1
ATOM 3936 O O . PHE B 1 188 ? -3.43 -18.094 -1.518 1 97.81 188 PHE B O 1
ATOM 3943 N N . LEU B 1 189 ? -3.459 -17.578 -3.686 1 98 189 LEU B N 1
ATOM 3944 C CA . LEU B 1 189 ? -3.422 -18.953 -4.184 1 98 189 LEU B CA 1
ATOM 3945 C C . LEU B 1 189 ? -2.105 -19.234 -4.902 1 98 189 LEU B C 1
ATOM 3947 O O . LEU B 1 189 ? -1.815 -18.625 -5.938 1 98 189 LEU B O 1
ATOM 3951 N N . SER B 1 190 ? -1.334 -20.125 -4.348 1 98.44 190 SER B N 1
ATOM 3952 C CA . SER B 1 190 ? -0.052 -20.5 -4.938 1 98.44 190 SER B CA 1
ATOM 3953 C C . SER B 1 190 ? -0.066 -21.938 -5.434 1 98.44 190 SER B C 1
ATOM 3955 O O . SER B 1 190 ? -0.214 -22.875 -4.641 1 98.44 190 SER B O 1
ATOM 3957 N N . ILE B 1 191 ? 0.069 -22.125 -6.723 1 98.38 191 ILE B N 1
ATOM 3958 C CA . ILE B 1 191 ? 0.109 -23.438 -7.355 1 98.38 191 ILE B CA 1
ATOM 3959 C C . ILE B 1 191 ? 1.51 -23.719 -7.902 1 98.38 191 ILE B C 1
ATOM 3961 O O . ILE B 1 191 ? 2.094 -22.859 -8.578 1 98.38 191 ILE B O 1
ATOM 3965 N N . SER B 1 192 ? 2.051 -24.875 -7.609 1 97.88 192 SER B N 1
ATOM 3966 C CA . SER B 1 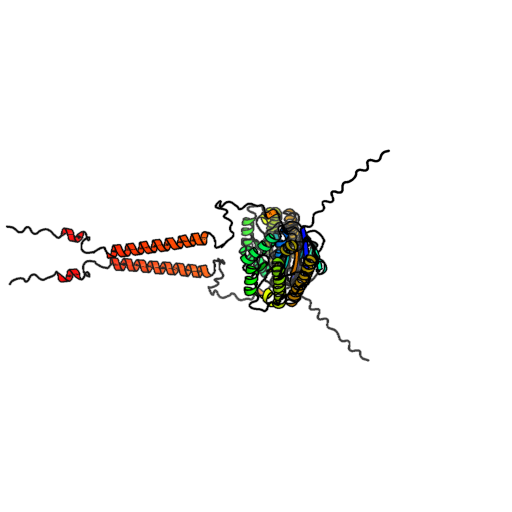192 ? 3.369 -25.188 -8.164 1 97.88 192 SER B CA 1
ATOM 3967 C C . SER B 1 192 ? 3.486 -26.656 -8.547 1 97.88 192 SER B C 1
ATOM 3969 O O . SER B 1 192 ? 2.877 -27.516 -7.918 1 97.88 192 SER B O 1
ATOM 3971 N N . LEU B 1 193 ? 4.152 -26.891 -9.594 1 96.81 193 LEU B N 1
ATOM 3972 C CA . LEU B 1 193 ? 4.496 -28.234 -10.031 1 96.81 193 LEU B CA 1
ATOM 3973 C C . LEU B 1 193 ? 5.875 -28.266 -10.68 1 96.81 193 LEU B C 1
ATOM 3975 O O . LEU B 1 193 ? 6.484 -27.219 -10.898 1 96.81 193 LEU B O 1
ATOM 3979 N N . SER B 1 194 ? 6.41 -29.453 -10.93 1 96.56 194 SER B N 1
ATOM 3980 C CA . SER B 1 194 ? 7.758 -29.609 -11.461 1 96.56 194 SER B CA 1
ATOM 3981 C C . SER B 1 194 ? 7.777 -30.609 -12.625 1 96.56 194 SER B C 1
ATOM 3983 O O . SER B 1 194 ? 7.023 -31.578 -12.625 1 96.56 194 SER B O 1
ATOM 3985 N N . VAL B 1 195 ? 8.68 -30.344 -13.57 1 96.25 195 VAL B N 1
ATOM 3986 C CA . VAL B 1 195 ? 8.828 -31.25 -14.695 1 96.25 195 VAL B CA 1
ATOM 3987 C C . VAL B 1 195 ? 10.125 -32.062 -14.547 1 96.25 195 VAL B C 1
ATOM 3989 O O . VAL B 1 195 ? 10.531 -32.781 -15.461 1 96.25 195 VAL B O 1
ATOM 3992 N N . ASP B 1 196 ? 10.742 -31.922 -13.391 1 94.75 196 ASP B N 1
ATOM 3993 C CA . ASP B 1 196 ? 12.023 -32.594 -13.164 1 94.75 196 ASP B CA 1
ATOM 3994 C C . ASP B 1 196 ? 11.891 -34.094 -13.344 1 94.75 196 ASP B C 1
ATOM 3996 O O . ASP B 1 196 ? 12.758 -34.75 -13.945 1 94.75 196 ASP B O 1
ATOM 4000 N N . SER B 1 197 ? 10.836 -34.688 -12.805 1 93.75 197 SER B N 1
ATOM 4001 C CA . SER B 1 197 ? 10.633 -36.156 -12.883 1 93.75 197 SER B CA 1
ATOM 4002 C C . SER B 1 197 ? 10.43 -36.594 -14.328 1 93.75 197 SER B C 1
ATOM 4004 O O . SER B 1 197 ? 10.875 -37.688 -14.711 1 93.75 197 SER B O 1
ATOM 4006 N N . VAL B 1 198 ? 9.742 -35.781 -15.125 1 96.38 198 VAL B N 1
ATOM 4007 C CA . VAL B 1 198 ? 9.555 -36.094 -16.547 1 96.38 198 VAL B CA 1
ATOM 4008 C C . VAL B 1 198 ? 10.898 -36.031 -17.266 1 96.38 198 VAL B C 1
ATOM 4010 O O . VAL B 1 198 ? 11.227 -36.906 -18.062 1 96.38 198 VAL B O 1
ATOM 4013 N N . ALA B 1 199 ? 11.664 -35 -16.953 1 94.81 199 ALA B N 1
ATOM 4014 C CA . ALA B 1 199 ? 12.977 -34.844 -17.562 1 94.81 199 ALA B CA 1
ATOM 4015 C C . ALA B 1 199 ? 13.883 -36.031 -17.219 1 94.81 199 ALA B C 1
ATOM 4017 O O . ALA B 1 199 ? 14.664 -36.469 -18.062 1 94.81 199 ALA B O 1
ATOM 4018 N N . LYS B 1 200 ? 13.812 -36.469 -16 1 93 200 LYS B N 1
ATOM 4019 C CA . LYS B 1 200 ? 14.625 -37.594 -15.57 1 93 200 LYS B CA 1
ATOM 4020 C C . LYS B 1 200 ? 14.258 -38.844 -16.344 1 93 200 LYS B C 1
ATOM 4022 O O . LYS B 1 200 ? 15.133 -39.656 -16.688 1 93 200 LYS B O 1
ATOM 4027 N N . GLY B 1 201 ? 13.055 -39.031 -16.656 1 92.25 201 GLY B N 1
ATOM 4028 C CA . GLY B 1 201 ? 12.578 -40.25 -17.328 1 92.25 201 GLY B CA 1
ATOM 4029 C C . GLY B 1 201 ? 12.75 -40.188 -18.844 1 92.25 201 GLY B C 1
ATOM 4030 O O . GLY B 1 201 ? 12.992 -41.219 -19.469 1 92.25 201 GLY B O 1
ATOM 4031 N N . HIS B 1 202 ? 12.609 -39.031 -19.453 1 95.94 202 HIS B N 1
ATOM 4032 C CA . HIS B 1 202 ? 12.531 -38.969 -20.906 1 95.94 202 HIS B CA 1
ATOM 4033 C C . HIS B 1 202 ? 13.656 -38.094 -21.484 1 95.94 202 HIS B C 1
ATOM 4035 O O . HIS B 1 202 ? 13.922 -38.125 -22.688 1 95.94 202 HIS B O 1
ATOM 4041 N N . GLY B 1 203 ? 14.32 -37.281 -20.641 1 93.69 203 GLY B N 1
ATOM 4042 C CA . GLY B 1 203 ? 15.305 -36.312 -21.109 1 93.69 203 GLY B CA 1
ATOM 4043 C C . GLY B 1 203 ? 14.734 -34.938 -21.266 1 93.69 203 GLY B C 1
ATOM 4044 O O . GLY B 1 203 ? 13.555 -34.781 -21.578 1 93.69 203 GLY B O 1
ATOM 4045 N N . GLU B 1 204 ? 15.492 -33.938 -21.203 1 91.25 204 GLU B N 1
ATOM 4046 C CA . GLU B 1 204 ? 15.078 -32.531 -21.188 1 91.25 204 GLU B CA 1
ATOM 4047 C C . GLU B 1 204 ? 14.633 -32.062 -22.578 1 91.25 204 GLU B C 1
ATOM 4049 O O . GLU B 1 204 ? 13.836 -31.141 -22.703 1 91.25 204 GLU B O 1
ATOM 4054 N N . LYS B 1 205 ? 15.148 -32.719 -23.625 1 92.69 205 LYS B N 1
ATOM 4055 C CA . LYS B 1 205 ? 14.828 -32.312 -25 1 92.69 205 LYS B CA 1
ATOM 4056 C C . LYS B 1 205 ? 13.922 -33.344 -25.688 1 92.69 205 LYS B C 1
ATOM 4058 O O . LYS B 1 205 ? 13.836 -33.375 -26.906 1 92.69 205 LYS B O 1
ATOM 4063 N N . SER B 1 206 ? 13.203 -34.125 -24.938 1 95.19 206 SER B N 1
ATOM 4064 C CA . SER B 1 206 ? 12.367 -35.188 -25.469 1 95.19 206 SER B CA 1
ATOM 4065 C C . SER B 1 206 ? 11.008 -34.656 -25.922 1 95.19 206 SER B C 1
ATOM 4067 O O . SER B 1 206 ? 10.625 -33.531 -25.547 1 95.19 206 SER B O 1
ATOM 4069 N N . VAL B 1 207 ? 10.352 -35.406 -26.75 1 96.62 207 VAL B N 1
ATOM 4070 C CA . VAL B 1 207 ? 9 -35.062 -27.188 1 96.62 207 VAL B CA 1
ATOM 4071 C C . VAL B 1 207 ? 8.047 -35.125 -25.984 1 96.62 207 VAL B C 1
ATOM 4073 O O . VAL B 1 207 ? 7.086 -34.344 -25.922 1 96.62 207 VAL B O 1
ATOM 4076 N N . ALA B 1 208 ? 8.359 -35.969 -25 1 97.12 208 ALA B N 1
ATOM 4077 C CA . ALA B 1 208 ? 7.57 -36.031 -23.766 1 97.12 208 ALA B CA 1
ATOM 4078 C C . ALA B 1 208 ? 7.66 -34.719 -23 1 97.12 208 ALA B C 1
ATOM 4080 O O . ALA B 1 208 ? 6.66 -34.219 -22.469 1 97.12 208 ALA B O 1
ATOM 4081 N N . MET B 1 209 ? 8.859 -34.156 -22.969 1 96.38 209 MET B N 1
ATOM 4082 C CA . MET B 1 209 ? 9.062 -32.875 -22.297 1 96.38 209 MET B CA 1
ATOM 4083 C C . MET B 1 209 ? 8.297 -31.75 -23.016 1 96.38 209 MET B C 1
ATOM 4085 O O . MET B 1 209 ? 7.676 -30.906 -22.359 1 96.38 209 MET B O 1
ATOM 4089 N N . ILE B 1 210 ? 8.297 -31.734 -24.281 1 96.5 210 ILE B N 1
ATOM 4090 C CA . ILE B 1 210 ? 7.562 -30.75 -25.062 1 96.5 210 ILE B CA 1
ATOM 4091 C C . ILE B 1 210 ? 6.07 -30.844 -24.75 1 96.5 210 ILE B C 1
ATOM 4093 O O . ILE B 1 210 ? 5.402 -29.844 -24.547 1 96.5 210 ILE B O 1
ATOM 4097 N N . GLU B 1 211 ? 5.574 -32.094 -24.75 1 97.75 211 GLU B N 1
ATOM 4098 C CA . GLU B 1 211 ? 4.172 -32.312 -24.406 1 97.75 211 GLU B CA 1
ATOM 4099 C C . GLU B 1 211 ? 3.855 -31.797 -23 1 97.75 211 GLU B C 1
ATOM 4101 O O . GLU B 1 211 ? 2.818 -31.172 -22.797 1 97.75 211 GLU B O 1
ATOM 4106 N N . ALA B 1 212 ? 4.73 -32.062 -22.047 1 97.62 212 ALA B N 1
ATOM 4107 C CA . ALA B 1 212 ? 4.539 -31.609 -20.672 1 97.62 212 ALA B CA 1
ATOM 4108 C C . ALA B 1 212 ? 4.461 -30.094 -20.594 1 97.62 212 ALA B C 1
ATOM 4110 O O . ALA B 1 212 ? 3.605 -29.547 -19.891 1 97.62 212 ALA B O 1
ATOM 4111 N N . LEU B 1 213 ? 5.371 -29.438 -21.281 1 96.75 213 LEU B N 1
ATOM 4112 C CA . LEU B 1 213 ? 5.398 -27.984 -21.281 1 96.75 213 LEU B CA 1
ATOM 4113 C C . LEU B 1 213 ? 4.152 -27.422 -21.953 1 96.75 213 LEU B C 1
ATOM 4115 O O . LEU B 1 213 ? 3.613 -26.391 -21.516 1 96.75 213 LEU B O 1
ATOM 4119 N N . ASP B 1 214 ? 3.664 -28.109 -22.984 1 96.75 214 ASP B N 1
ATOM 4120 C CA . ASP B 1 214 ? 2.42 -27.703 -23.641 1 96.75 214 ASP B CA 1
ATOM 4121 C C . ASP B 1 214 ? 1.232 -27.859 -22.688 1 96.75 214 ASP B C 1
ATOM 4123 O O . ASP B 1 214 ? 0.357 -26.984 -22.641 1 96.75 214 ASP B O 1
ATOM 4127 N N . MET B 1 215 ? 1.219 -28.906 -21.984 1 97.44 215 MET B N 1
ATOM 4128 C CA . MET B 1 215 ? 0.158 -29.141 -21.016 1 97.44 215 MET B CA 1
ATOM 4129 C C . MET B 1 215 ? 0.162 -28.062 -19.938 1 97.44 215 MET B C 1
ATOM 4131 O O . MET B 1 215 ? -0.898 -27.594 -19.516 1 97.44 215 MET B O 1
ATOM 4135 N N . PHE B 1 216 ? 1.364 -27.656 -19.531 1 97.62 216 PHE B N 1
ATOM 4136 C CA . PHE B 1 216 ? 1.474 -26.625 -18.516 1 97.62 216 PHE B CA 1
ATOM 4137 C C . PHE B 1 216 ? 0.918 -25.297 -19.031 1 97.62 216 PHE B C 1
ATOM 4139 O O . PHE B 1 216 ? 0.169 -24.609 -18.328 1 97.62 216 PHE B O 1
ATOM 4146 N N . ALA B 1 217 ? 1.36 -24.938 -20.203 1 97.31 217 ALA B N 1
ATOM 4147 C CA . ALA B 1 217 ? 0.859 -23.703 -20.781 1 97.31 217 ALA B CA 1
ATOM 4148 C C . ALA B 1 217 ? -0.663 -23.719 -20.891 1 97.31 217 ALA B C 1
ATOM 4150 O O . ALA B 1 217 ? -1.324 -22.719 -20.609 1 97.31 217 ALA B O 1
ATOM 4151 N N . THR B 1 218 ? -1.197 -24.859 -21.266 1 97.12 218 THR B N 1
ATOM 4152 C CA . THR B 1 218 ? -2.639 -25.016 -21.438 1 97.12 218 THR B CA 1
ATOM 4153 C C . THR B 1 218 ? -3.354 -24.875 -20.094 1 97.12 218 THR B C 1
ATOM 4155 O O . THR B 1 218 ? -4.363 -24.172 -19.984 1 97.12 218 THR B O 1
ATOM 4158 N N . VAL B 1 219 ? -2.832 -25.5 -19.094 1 97.62 219 VAL B N 1
ATOM 4159 C CA . VAL B 1 219 ? -3.504 -25.453 -17.797 1 97.62 219 VAL B CA 1
ATOM 4160 C C . VAL B 1 219 ? -3.355 -24.062 -17.188 1 97.62 219 VAL B C 1
ATOM 4162 O O . VAL B 1 219 ? -4.262 -23.578 -16.5 1 97.62 219 VAL B O 1
ATOM 4165 N N . ALA B 1 220 ? -2.195 -23.422 -17.359 1 98.19 220 ALA B N 1
ATOM 4166 C CA . ALA B 1 220 ? -2.021 -22.047 -16.906 1 98.19 220 ALA B CA 1
ATOM 4167 C C . ALA B 1 220 ? -3.068 -21.125 -17.531 1 98.19 220 ALA B C 1
ATOM 4169 O O . ALA B 1 220 ? -3.611 -20.25 -16.875 1 98.19 220 ALA B O 1
ATOM 4170 N N . LYS B 1 221 ? -3.314 -21.344 -18.812 1 97.62 221 LYS B N 1
ATOM 4171 C CA . LYS B 1 221 ? -4.352 -20.594 -19.5 1 97.62 221 LYS B CA 1
ATOM 4172 C C . LYS B 1 221 ? -5.723 -20.828 -18.875 1 97.62 221 LYS B C 1
ATOM 4174 O O . LYS B 1 221 ? -6.5 -19.891 -18.688 1 97.62 221 LYS B O 1
ATOM 4179 N N . LYS B 1 222 ? -6.016 -22.031 -18.531 1 97.69 222 LYS B N 1
ATOM 4180 C CA . LYS B 1 222 ? -7.289 -22.375 -17.891 1 97.69 222 LYS B CA 1
ATOM 4181 C C . LYS B 1 222 ? -7.402 -21.719 -16.531 1 97.69 222 LYS B C 1
ATOM 4183 O O . LYS B 1 222 ? -8.469 -21.219 -16.156 1 97.69 222 LYS B O 1
ATOM 4188 N N . VAL B 1 223 ? -6.348 -21.734 -15.781 1 97.69 223 VAL B N 1
ATOM 4189 C CA . VAL B 1 223 ? -6.305 -21.062 -14.484 1 97.69 223 VAL B CA 1
ATOM 4190 C C . VAL B 1 223 ? -6.602 -19.578 -14.664 1 97.69 223 VAL B C 1
ATOM 4192 O O . VAL B 1 223 ? -7.406 -19 -13.922 1 97.69 223 VAL B O 1
ATOM 4195 N N . ASN B 1 224 ? -5.941 -18.984 -15.625 1 96.75 224 ASN B N 1
ATOM 4196 C CA . ASN B 1 224 ? -6.152 -17.562 -15.914 1 96.75 224 ASN B CA 1
ATOM 4197 C C . ASN B 1 224 ? -7.605 -17.281 -16.281 1 96.75 224 ASN B C 1
ATOM 4199 O O . ASN B 1 224 ? -8.203 -16.328 -15.773 1 96.75 224 ASN B O 1
ATOM 4203 N N . ILE B 1 225 ? -8.18 -18.125 -17.125 1 96.19 225 ILE B N 1
ATOM 4204 C CA . ILE B 1 225 ? -9.57 -17.969 -17.547 1 96.19 225 ILE B CA 1
ATOM 4205 C C . ILE B 1 225 ? -10.492 -18.109 -16.328 1 96.19 225 ILE B C 1
ATOM 4207 O O . ILE B 1 225 ? -11.422 -17.328 -16.156 1 96.19 225 ILE B O 1
ATOM 4211 N N . GLY B 1 226 ? -10.219 -19.109 -15.516 1 96.19 226 GLY B N 1
ATOM 4212 C CA . GLY B 1 226 ? -10.992 -19.281 -14.297 1 96.19 226 GLY B CA 1
ATOM 4213 C C . GLY B 1 226 ? -10.93 -18.078 -13.375 1 96.19 226 GLY B C 1
ATOM 4214 O O . GLY B 1 226 ? -11.945 -17.656 -12.812 1 96.19 226 GLY B O 1
ATOM 4215 N N . ALA B 1 227 ? -9.734 -17.484 -13.203 1 96.19 227 ALA B N 1
ATOM 4216 C CA . ALA B 1 227 ? -9.531 -16.312 -12.344 1 96.19 227 ALA B CA 1
ATOM 4217 C C . ALA B 1 227 ? -10.25 -15.094 -12.914 1 96.19 227 ALA B C 1
ATOM 4219 O O . ALA B 1 227 ? -10.82 -14.297 -12.164 1 96.19 227 ALA B O 1
ATOM 4220 N N . GLU B 1 228 ? -10.195 -14.961 -14.203 1 93.12 228 GLU B N 1
ATOM 4221 C CA . GLU B 1 228 ? -10.844 -13.836 -14.875 1 93.12 228 GLU B CA 1
ATOM 4222 C C . GLU B 1 228 ? -12.359 -13.883 -14.688 1 93.12 228 GLU B C 1
ATOM 4224 O O . GLU B 1 228 ? -13.008 -12.844 -14.539 1 93.12 228 GLU B O 1
ATOM 4229 N N . LYS B 1 229 ? -12.914 -15.023 -14.656 1 91.31 229 LYS B N 1
ATOM 4230 C CA . LYS B 1 229 ? -14.359 -15.203 -14.516 1 91.31 229 LYS B CA 1
ATOM 4231 C C . LYS B 1 229 ? -14.828 -14.805 -13.125 1 91.31 229 LYS B C 1
ATOM 4233 O O . LYS B 1 229 ? -15.938 -14.281 -12.961 1 91.31 229 LYS B O 1
ATOM 4238 N N . TYR B 1 230 ? -14.211 -15.039 -12.07 1 88.19 230 TYR B N 1
ATOM 4239 C CA . TYR B 1 230 ? -14.586 -14.758 -10.695 1 88.19 230 TYR B CA 1
ATOM 4240 C C . TYR B 1 230 ? -14.734 -13.258 -10.461 1 88.19 230 TYR B C 1
ATOM 4242 O O . TYR B 1 230 ? -15.703 -12.812 -9.836 1 88.19 230 TYR B O 1
ATOM 4250 N N . ARG B 1 231 ? -13.992 -12.273 -10.867 1 81.94 231 ARG B N 1
ATOM 4251 C CA . ARG B 1 231 ? -14.055 -10.852 -10.562 1 81.94 231 ARG B CA 1
ATOM 4252 C C . ARG B 1 231 ? -13.727 -10.008 -11.789 1 81.94 231 ARG B C 1
ATOM 4254 O O . ARG B 1 231 ? -13.047 -8.984 -11.68 1 81.94 231 ARG B O 1
ATOM 4261 N N . ASN B 1 232 ? -14.281 -10.516 -12.797 1 77.44 232 ASN B N 1
ATOM 4262 C CA . ASN B 1 232 ? -14.18 -9.742 -14.031 1 77.44 232 ASN B CA 1
ATOM 4263 C C . ASN B 1 232 ? -12.789 -9.141 -14.203 1 77.44 232 ASN B C 1
ATOM 4265 O O . ASN B 1 232 ? -12.648 -7.93 -14.406 1 77.44 232 ASN B O 1
ATOM 4269 N N . LYS B 1 233 ? -11.734 -9.82 -14.078 1 73.75 233 LYS B N 1
ATOM 4270 C CA . LYS B 1 233 ? -10.352 -9.516 -14.438 1 73.75 233 LYS B CA 1
ATOM 4271 C C . LYS B 1 233 ? -9.688 -8.664 -13.359 1 73.75 233 LYS B C 1
ATOM 4273 O O . LYS B 1 233 ? -8.68 -8 -13.617 1 73.75 233 LYS B O 1
ATOM 4278 N N . GLU B 1 234 ? -10.234 -8.734 -12.172 1 89.62 234 GLU B N 1
ATOM 4279 C CA . GLU B 1 234 ? -9.656 -7.941 -11.094 1 89.62 234 GLU B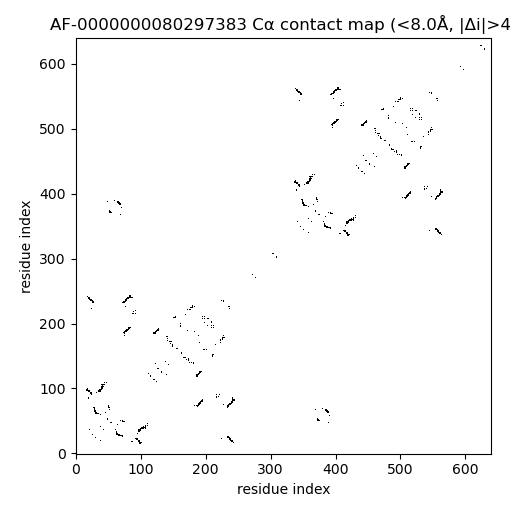 CA 1
ATOM 4280 C C . GLU B 1 234 ? -8.695 -8.773 -10.25 1 89.62 234 GLU B C 1
ATOM 4282 O O . GLU B 1 234 ? -8.219 -8.32 -9.211 1 89.62 234 GLU B O 1
ATOM 4287 N N . THR B 1 235 ? -8.414 -9.938 -10.82 1 95.5 235 THR B N 1
ATOM 4288 C CA . THR B 1 235 ? -7.465 -10.82 -10.156 1 95.5 235 THR B CA 1
ATOM 4289 C C . THR B 1 235 ? -6.082 -10.711 -10.789 1 95.5 235 THR B C 1
ATOM 4291 O O . THR B 1 235 ? -5.965 -10.633 -12.016 1 95.5 235 THR B O 1
ATOM 4294 N N . LEU B 1 236 ? -5.098 -10.602 -9.945 1 98 236 LEU B N 1
ATOM 4295 C CA . LEU B 1 236 ? -3.727 -10.672 -10.438 1 98 236 LEU B CA 1
ATOM 4296 C C . LEU B 1 236 ? -3.27 -12.117 -10.586 1 98 236 LEU B C 1
ATOM 4298 O O . LEU B 1 236 ? -3.326 -12.891 -9.633 1 98 236 LEU B O 1
ATOM 4302 N N . VAL B 1 237 ? -2.934 -12.516 -11.828 1 98.38 237 VAL B N 1
ATOM 4303 C CA . VAL B 1 237 ? -2.479 -13.875 -12.102 1 98.38 237 VAL B CA 1
ATOM 4304 C C . VAL B 1 237 ? -1.045 -13.844 -12.625 1 98.38 237 VAL B C 1
ATOM 4306 O O . VAL B 1 237 ? -0.76 -13.188 -13.633 1 98.38 237 VAL B O 1
ATOM 4309 N N . LEU B 1 238 ? -0.204 -14.609 -11.922 1 98.62 238 LEU B N 1
ATOM 4310 C CA . LEU B 1 238 ? 1.224 -14.586 -12.219 1 98.62 238 LEU B CA 1
ATOM 4311 C C . LEU B 1 238 ? 1.728 -15.977 -12.586 1 98.62 238 LEU B C 1
ATOM 4313 O O . LEU B 1 238 ? 1.363 -16.969 -11.938 1 98.62 238 LEU B O 1
ATOM 4317 N N . GLY B 1 239 ? 2.486 -16.016 -13.656 1 98.31 239 GLY B N 1
ATOM 4318 C CA . GLY B 1 239 ? 3.195 -17.219 -14.031 1 98.31 239 GLY B CA 1
ATOM 4319 C C . GLY B 1 239 ? 4.684 -17.156 -13.75 1 98.31 239 GLY B C 1
ATOM 4320 O O . GLY B 1 239 ? 5.328 -16.141 -14.016 1 98.31 239 GLY B O 1
ATOM 4321 N N . ILE B 1 240 ? 5.191 -18.266 -13.172 1 97.94 240 ILE B N 1
ATOM 4322 C CA . ILE B 1 240 ? 6.613 -18.328 -12.852 1 97.94 240 ILE B CA 1
ATOM 4323 C C . ILE B 1 240 ? 7.207 -19.641 -13.383 1 97.94 240 ILE B C 1
ATOM 4325 O O . ILE B 1 240 ? 6.641 -20.703 -13.172 1 97.94 240 ILE B O 1
ATOM 4329 N N . VAL B 1 241 ? 8.258 -19.484 -14.125 1 97 241 VAL B N 1
ATOM 4330 C CA . VAL B 1 241 ? 9 -20.656 -14.602 1 97 241 VAL B CA 1
ATOM 4331 C C . VAL B 1 241 ? 10.469 -20.516 -14.203 1 97 241 VAL B C 1
ATOM 4333 O O . VAL B 1 241 ? 11.086 -19.469 -14.43 1 97 241 VAL B O 1
ATOM 4336 N N . LYS B 1 242 ? 10.945 -21.578 -13.633 1 95.06 242 LYS B N 1
ATOM 4337 C CA . LYS B 1 242 ? 12.344 -21.5 -13.219 1 95.06 242 LYS B CA 1
ATOM 4338 C C . LYS B 1 242 ? 13 -22.875 -13.234 1 95.06 242 LYS B C 1
ATOM 4340 O O . LYS B 1 242 ? 12.32 -23.891 -13.125 1 95.06 242 LYS B O 1
ATOM 4345 N N . LYS B 1 243 ? 14.312 -22.812 -13.305 1 91.88 243 LYS B N 1
ATOM 4346 C CA . LYS B 1 243 ? 15.094 -24.047 -13.141 1 91.88 243 LYS B CA 1
ATOM 4347 C C . LYS B 1 243 ? 15.219 -24.422 -11.672 1 91.88 243 LYS B C 1
ATOM 4349 O O . LYS B 1 243 ? 15.273 -23.562 -10.797 1 91.88 243 LYS B O 1
ATOM 4354 N N . THR B 1 244 ? 15.164 -25.734 -11.461 1 86.25 244 THR B N 1
ATOM 4355 C CA . THR B 1 244 ? 15.32 -26.219 -10.094 1 86.25 244 THR B CA 1
ATOM 4356 C C . THR B 1 244 ? 16.75 -26 -9.609 1 86.25 244 THR B C 1
ATOM 4358 O O . THR B 1 244 ? 17.703 -26.188 -10.375 1 86.25 244 THR B O 1
ATOM 4361 N N . ASP B 1 245 ? 16.953 -25.391 -8.469 1 71.56 245 ASP B N 1
ATOM 4362 C CA . ASP B 1 245 ? 18.281 -25.203 -7.895 1 71.56 245 ASP B CA 1
ATOM 4363 C C . ASP B 1 245 ? 18.844 -26.516 -7.375 1 71.56 245 ASP B C 1
ATOM 4365 O O . ASP B 1 245 ? 18.25 -27.156 -6.512 1 71.56 245 ASP B O 1
ATOM 4369 N N . ASN B 1 246 ? 19.688 -27.203 -8.195 1 56.75 246 ASN B N 1
ATOM 4370 C CA . ASN B 1 246 ? 20.312 -28.438 -7.746 1 56.75 246 ASN B CA 1
ATOM 4371 C C . ASN B 1 246 ? 21.281 -28.188 -6.586 1 56.75 246 ASN B C 1
ATOM 4373 O O . ASN B 1 246 ? 21.891 -29.125 -6.074 1 56.75 246 ASN B O 1
ATOM 4377 N N . THR B 1 247 ? 21.703 -27.078 -6.352 1 46.06 247 THR B N 1
ATOM 4378 C CA . THR B 1 247 ? 22.766 -26.984 -5.355 1 46.06 247 THR B CA 1
ATOM 4379 C C . THR B 1 247 ? 22.297 -27.5 -4.004 1 46.06 247 THR B C 1
ATOM 4381 O O . THR B 1 247 ? 23.078 -27.594 -3.059 1 46.06 247 THR B O 1
ATOM 4384 N N . ARG B 1 248 ? 21.125 -27.703 -3.812 1 44.12 248 ARG B N 1
ATOM 4385 C CA . ARG B 1 248 ? 20.844 -28.156 -2.455 1 44.12 248 ARG B CA 1
ATOM 4386 C C . ARG B 1 248 ? 21.016 -29.672 -2.336 1 44.12 248 ARG B C 1
ATOM 4388 O O . ARG B 1 248 ? 20.703 -30.25 -1.296 1 44.12 248 ARG B O 1
ATOM 4395 N N . ALA B 1 249 ? 21.422 -30.578 -3.502 1 37.62 249 ALA B N 1
ATOM 4396 C CA . ALA B 1 249 ? 21.531 -31.984 -3.088 1 37.62 249 ALA B CA 1
ATOM 4397 C C . ALA B 1 249 ? 22.625 -32.156 -2.041 1 37.62 249 ALA B C 1
ATOM 4399 O O . ALA B 1 249 ? 22.625 -33.125 -1.295 1 37.62 249 ALA B O 1
ATOM 4400 N N . LYS B 1 250 ? 23.906 -31.609 -2.33 1 32.94 250 LYS B N 1
ATOM 4401 C CA . LYS B 1 250 ? 24.953 -32.094 -1.437 1 32.94 250 LYS B CA 1
ATOM 4402 C C . LYS B 1 250 ? 24.719 -31.609 -0.008 1 32.94 250 LYS B C 1
ATOM 4404 O O . LYS B 1 250 ? 25.594 -31.75 0.848 1 32.94 250 LYS B O 1
ATOM 4409 N N . ARG B 1 251 ? 24.062 -30.625 0.181 1 33 251 ARG B N 1
ATOM 4410 C CA . ARG B 1 251 ? 24.141 -30.375 1.617 1 33 251 ARG B CA 1
ATOM 4411 C C . ARG B 1 251 ? 23.672 -31.578 2.41 1 33 251 ARG B C 1
ATOM 4413 O O . ARG B 1 251 ? 22.562 -32.094 2.186 1 33 251 ARG B O 1
ATOM 4420 N N . GLN B 1 252 ? 24.719 -32.281 3.029 1 30.64 252 GLN B N 1
ATOM 4421 C CA . GLN B 1 252 ? 24.891 -33.344 4.02 1 30.64 252 GLN B CA 1
ATOM 4422 C C . GLN B 1 252 ? 23.688 -33.438 4.945 1 30.64 252 GLN B C 1
ATOM 4424 O O . GLN B 1 252 ? 23.016 -32.406 5.203 1 30.64 252 GLN B O 1
ATOM 4429 N N . ALA B 1 253 ? 23.328 -34.625 5.191 1 30.23 253 ALA B N 1
ATOM 4430 C CA . ALA B 1 253 ? 22.609 -35.094 6.383 1 30.23 253 ALA B CA 1
ATOM 4431 C C . ALA B 1 253 ? 23.016 -34.25 7.602 1 30.23 253 ALA B C 1
ATOM 4433 O O . ALA B 1 253 ? 24.172 -34.25 8.008 1 30.23 253 ALA B O 1
ATOM 4434 N N . PRO B 1 254 ? 22.578 -33.062 7.805 1 28.36 254 PRO B N 1
ATOM 4435 C CA . PRO B 1 254 ? 22.922 -32.562 9.133 1 28.36 254 PRO B CA 1
ATOM 4436 C C . PRO B 1 254 ? 22.922 -33.656 10.203 1 28.36 254 PRO B C 1
ATOM 4438 O O . PRO B 1 254 ? 22.094 -34.562 10.172 1 28.36 254 PRO B O 1
ATOM 4441 N N . THR B 1 255 ? 24.094 -34.031 10.625 1 28.02 255 THR B N 1
ATOM 4442 C CA . THR B 1 255 ? 24.25 -34.562 11.977 1 28.02 255 THR B CA 1
ATOM 4443 C C . THR B 1 255 ? 23.25 -33.875 12.922 1 28.02 255 THR B C 1
ATOM 4445 O O . THR B 1 255 ? 22.938 -32.688 12.758 1 28.02 255 THR B O 1
ATOM 4448 N N . GLU B 1 256 ? 22.641 -34.75 13.766 1 28.23 256 GLU B N 1
ATOM 4449 C CA . GLU B 1 256 ? 21.719 -34.5 14.867 1 28.23 256 GLU B CA 1
ATOM 4450 C C . GLU B 1 256 ? 22.062 -33.219 15.609 1 28.23 256 GLU B C 1
ATOM 4452 O O . GLU B 1 256 ? 21.547 -32.969 16.703 1 28.23 256 GLU B O 1
ATOM 4457 N N . ASP B 1 257 ? 23.172 -32.531 15.234 1 26.88 257 ASP B N 1
ATOM 4458 C CA . ASP B 1 257 ? 23.328 -31.609 16.344 1 26.88 257 ASP B CA 1
ATOM 4459 C C . ASP B 1 257 ? 22.078 -30.766 16.547 1 26.88 257 ASP B C 1
ATOM 4461 O O . ASP B 1 257 ? 21.359 -30.484 15.586 1 26.88 257 ASP B O 1
ATOM 4465 N N . ASP B 1 258 ? 21.922 -30.297 17.812 1 23.73 258 ASP B N 1
ATOM 4466 C CA . ASP B 1 258 ? 20.844 -29.875 18.703 1 23.73 258 ASP B CA 1
ATOM 4467 C C . ASP B 1 258 ? 20.031 -28.75 18.062 1 23.73 258 ASP B C 1
ATOM 4469 O O . ASP B 1 258 ? 18.797 -28.828 17.984 1 23.73 258 ASP B O 1
ATOM 4473 N N . LYS B 1 259 ? 20.453 -27.453 18.328 1 25.78 259 LYS B N 1
ATOM 4474 C CA . LYS B 1 259 ? 19.562 -26.422 18.828 1 25.78 259 LYS B CA 1
ATOM 4475 C C . LYS B 1 259 ? 18.906 -25.641 17.688 1 25.78 259 LYS B C 1
ATOM 4477 O O . LYS B 1 259 ? 18.391 -24.547 17.891 1 25.78 259 LYS B O 1
ATOM 4482 N N . ASN B 1 260 ? 19.141 -25.969 16.453 1 24.88 260 ASN B N 1
ATOM 4483 C CA . ASN B 1 260 ? 18.75 -24.859 15.594 1 24.88 260 ASN B CA 1
ATOM 4484 C C . ASN B 1 260 ? 17.266 -24.547 15.742 1 24.88 260 ASN B C 1
ATOM 4486 O O . ASN B 1 260 ? 16.406 -25.344 15.367 1 24.88 260 ASN B O 1
ATOM 4490 N N . LYS B 1 261 ? 17.031 -23.609 16.578 1 26.61 261 LYS B N 1
ATOM 4491 C CA . LYS B 1 261 ? 15.891 -23.031 17.266 1 26.61 261 LYS B CA 1
ATOM 4492 C C . LYS B 1 261 ? 14.836 -22.531 16.281 1 26.61 261 LYS B C 1
ATOM 4494 O O . LYS B 1 261 ? 13.711 -22.234 16.656 1 26.61 261 LYS B O 1
ATOM 4499 N N . TYR B 1 262 ? 15.273 -22.094 15.008 1 26.84 262 TYR B N 1
ATOM 4500 C CA . TYR B 1 262 ? 14.242 -21.203 14.469 1 26.84 262 TYR B CA 1
ATOM 4501 C C . TYR B 1 262 ? 13.109 -22.016 13.852 1 26.84 262 TYR B C 1
ATOM 4503 O O . TYR B 1 262 ? 13.055 -22.188 12.625 1 26.84 262 TYR B O 1
ATOM 4511 N N . ASN B 1 263 ? 12.945 -23.234 14.102 1 26.92 263 ASN B N 1
ATOM 4512 C CA . ASN B 1 263 ? 11.711 -23.891 13.695 1 26.92 263 ASN B CA 1
ATOM 4513 C C . ASN B 1 263 ? 10.508 -22.969 13.891 1 26.92 263 ASN B C 1
ATOM 4515 O O . ASN B 1 263 ? 10.148 -22.641 15.023 1 26.92 263 ASN B O 1
ATOM 4519 N N . LEU B 1 264 ? 10.312 -22.141 13 1 29.16 264 LEU B N 1
ATOM 4520 C CA . LEU B 1 264 ? 9.273 -21.125 12.953 1 29.16 264 LEU B CA 1
ATOM 4521 C C . LEU B 1 264 ? 7.91 -21.719 13.273 1 29.16 264 LEU B C 1
ATOM 4523 O O . LEU B 1 264 ? 7.09 -21.938 12.375 1 29.16 264 LEU B O 1
ATOM 4527 N N . ALA B 1 265 ? 7.84 -22.859 13.984 1 28.11 265 ALA B N 1
ATOM 4528 C CA . ALA B 1 265 ? 6.594 -23.484 14.414 1 28.11 265 ALA B CA 1
ATOM 4529 C C . ALA B 1 265 ? 5.59 -22.438 14.898 1 28.11 265 ALA B C 1
ATOM 4531 O O . ALA B 1 265 ? 5.938 -21.266 15.062 1 28.11 265 ALA B O 1
ATOM 4532 N N . GLU B 1 266 ? 4.797 -22.859 15.992 1 29.98 266 GLU B N 1
ATOM 4533 C CA . GLU B 1 266 ? 3.631 -22.406 16.75 1 29.98 266 GLU B CA 1
ATOM 4534 C C . GLU B 1 266 ? 3.865 -21.047 17.375 1 29.98 266 GLU B C 1
ATOM 4536 O O . GLU B 1 266 ? 4.621 -20.906 18.344 1 29.98 266 GLU B O 1
ATOM 4541 N N . TYR B 1 267 ? 4.066 -20.219 16.594 1 31.75 267 TYR B N 1
ATOM 4542 C CA . TYR B 1 267 ? 4.391 -18.891 17.094 1 31.75 267 TYR B CA 1
ATOM 4543 C C . TYR B 1 267 ? 3.438 -18.469 18.203 1 31.75 267 TYR B C 1
ATOM 4545 O O . TYR B 1 267 ? 2.418 -17.828 17.953 1 31.75 267 TYR B O 1
ATOM 4553 N N . TYR B 1 268 ? 2.746 -19.484 18.812 1 31.62 268 TYR B N 1
ATOM 4554 C CA . TYR B 1 268 ? 2.229 -19.156 20.141 1 31.62 268 TYR B CA 1
ATOM 4555 C C . TYR B 1 268 ? 3.244 -18.328 20.922 1 31.62 268 TYR B C 1
ATOM 4557 O O . TYR B 1 268 ? 4.453 -18.484 20.734 1 31.62 268 TYR B O 1
ATOM 4565 N N . SER B 1 269 ? 3.092 -17.125 21.172 1 35.47 269 SER B N 1
ATOM 4566 C CA . SER B 1 269 ? 4.062 -16.438 22.016 1 35.47 269 SER B CA 1
ATOM 4567 C C . SER B 1 269 ? 4.832 -17.438 22.875 1 35.47 269 SER B C 1
ATOM 4569 O O . SER B 1 269 ? 4.238 -18.328 23.484 1 35.47 269 SER B O 1
ATOM 4571 N N . GLU B 1 270 ? 5.898 -17.953 22.359 1 38.97 270 GLU B N 1
ATOM 4572 C CA . GLU B 1 270 ? 6.793 -18.938 22.938 1 38.97 270 GLU B CA 1
ATOM 4573 C C . GLU B 1 270 ? 6.703 -18.953 24.469 1 38.97 270 GLU B C 1
ATOM 4575 O O . GLU B 1 270 ? 6.84 -20 25.094 1 38.97 270 GLU B O 1
ATOM 4580 N N . ASP B 1 271 ? 6.555 -17.797 24.891 1 40.47 271 ASP B N 1
ATOM 4581 C CA . ASP B 1 271 ? 6.465 -17.656 26.328 1 40.47 271 ASP B CA 1
ATOM 4582 C C . ASP B 1 271 ? 5.086 -18.062 26.844 1 40.47 271 ASP B C 1
ATOM 4584 O O . ASP B 1 271 ? 4.844 -18.062 28.047 1 40.47 271 ASP B O 1
ATOM 4588 N N . TYR B 1 272 ? 4.207 -18.281 25.812 1 46.16 272 TYR B N 1
ATOM 4589 C CA . TYR B 1 272 ? 2.859 -18.703 26.188 1 46.16 272 TYR B CA 1
ATOM 4590 C C . TYR B 1 272 ? 2.867 -20.109 26.797 1 46.16 272 TYR B C 1
ATOM 4592 O O . TYR B 1 272 ? 2.271 -20.344 27.844 1 46.16 272 TYR B O 1
ATOM 4600 N N . PRO B 1 273 ? 3.504 -20.984 26 1 47.88 273 PRO B N 1
ATOM 4601 C CA . PRO B 1 273 ? 3.604 -22.266 26.688 1 47.88 273 PRO B CA 1
ATOM 4602 C C . PRO B 1 273 ? 4.414 -22.188 27.984 1 47.88 273 PRO B C 1
ATOM 4604 O O . PRO B 1 273 ? 4.09 -22.859 28.953 1 47.88 273 PRO B O 1
ATOM 4607 N N . VAL B 1 274 ? 5.438 -21.359 27.953 1 52.03 274 VAL B N 1
ATOM 4608 C CA . VAL B 1 274 ? 6.234 -21.094 29.141 1 52.03 274 VAL B CA 1
ATOM 4609 C C . VAL B 1 274 ? 5.391 -20.344 30.188 1 52.03 274 VAL B C 1
ATOM 4611 O O . VAL B 1 274 ? 5.379 -20.703 31.359 1 52.03 274 VAL B O 1
ATOM 4614 N N . ILE B 1 275 ? 4.664 -19.359 29.703 1 52.31 275 ILE B N 1
ATOM 4615 C CA . ILE B 1 275 ? 3.766 -18.594 30.562 1 52.31 275 ILE B CA 1
ATOM 4616 C C . ILE B 1 275 ? 2.596 -19.484 30.984 1 52.31 275 ILE B C 1
ATOM 4618 O O . ILE B 1 275 ? 2.201 -19.484 32.156 1 52.31 275 ILE B O 1
ATOM 4622 N N . PHE B 1 276 ? 2.07 -20.281 30.125 1 59.25 276 PHE B N 1
ATOM 4623 C CA . PHE B 1 276 ? 1.028 -21.25 30.438 1 59.25 276 PHE B CA 1
ATOM 4624 C C . PHE B 1 276 ? 1.55 -22.328 31.391 1 59.25 276 PHE B C 1
ATOM 4626 O O . PHE B 1 276 ? 0.889 -22.656 32.375 1 59.25 276 PHE B O 1
ATOM 4633 N N . ASN B 1 277 ? 2.666 -22.812 31.047 1 62.75 277 ASN B N 1
ATOM 4634 C CA . ASN B 1 277 ? 3.307 -23.797 31.906 1 62.75 277 ASN B CA 1
ATOM 4635 C C . ASN B 1 277 ? 3.646 -23.219 33.281 1 62.75 277 ASN B C 1
ATOM 4637 O O . ASN B 1 277 ? 3.461 -23.891 34.312 1 62.75 277 ASN B O 1
ATOM 4641 N N . ILE B 1 278 ? 4.035 -22 33.312 1 62.38 278 ILE B N 1
ATOM 4642 C CA . ILE B 1 278 ? 4.316 -21.312 34.562 1 62.38 278 ILE B CA 1
ATOM 4643 C C . ILE B 1 278 ? 3.02 -21.094 35.344 1 62.38 278 ILE B C 1
ATOM 4645 O O . ILE B 1 278 ? 2.957 -21.375 36.531 1 62.38 278 ILE B O 1
ATOM 4649 N N . ILE B 1 279 ? 1.961 -20.672 34.625 1 64.19 279 ILE B N 1
ATOM 4650 C CA . ILE B 1 279 ? 0.666 -20.469 35.281 1 64.19 279 ILE B CA 1
ATOM 4651 C C . ILE B 1 279 ? 0.064 -21.797 35.688 1 64.19 279 ILE B C 1
ATOM 4653 O O . ILE B 1 279 ? -0.474 -21.938 36.781 1 64.19 279 ILE B O 1
ATOM 4657 N N . LEU B 1 280 ? 0.179 -22.766 34.875 1 70.81 280 LEU B N 1
ATOM 4658 C CA . LEU B 1 280 ? -0.323 -24.094 35.156 1 70.81 280 LEU B CA 1
ATOM 4659 C C . LEU B 1 280 ? 0.379 -24.688 36.375 1 70.81 280 LEU B C 1
ATOM 4661 O O . LEU B 1 280 ? -0.277 -25.109 37.344 1 70.81 280 LEU B O 1
ATOM 4665 N N . TRP B 1 281 ? 1.662 -24.625 36.469 1 71.88 281 TRP B N 1
ATOM 4666 C CA . TRP B 1 281 ? 2.4 -25.219 37.562 1 71.88 281 TRP B CA 1
ATOM 4667 C C . TRP B 1 281 ? 2.266 -24.391 38.844 1 71.88 281 TRP B C 1
ATOM 4669 O O . TRP B 1 281 ? 2.207 -24.938 39.938 1 71.88 281 TRP B O 1
ATOM 4679 N N . LEU B 1 282 ? 2.092 -23.125 38.625 1 72.69 282 LEU B N 1
ATOM 4680 C CA . LEU B 1 282 ? 1.789 -22.266 39.781 1 72.69 282 LEU B CA 1
ATOM 4681 C C . LEU B 1 282 ? 0.422 -22.594 40.375 1 72.69 282 LEU B C 1
ATOM 4683 O O . LEU B 1 282 ? 0.267 -22.688 41.594 1 72.69 282 LEU B O 1
ATOM 4687 N N . MET B 1 283 ? -0.597 -22.875 39.531 1 71 283 MET B N 1
ATOM 4688 C CA . MET B 1 283 ? -1.937 -23.266 39.938 1 71 283 MET B CA 1
ATOM 4689 C C . MET B 1 283 ? -1.924 -24.641 40.594 1 71 283 MET B C 1
ATOM 4691 O O . MET B 1 283 ? -2.588 -24.875 41.625 1 71 283 MET B O 1
ATOM 4695 N N . VAL B 1 284 ? -1.191 -25.516 40.062 1 72.88 284 VAL B N 1
ATOM 4696 C CA . VAL B 1 284 ? -1.062 -26.859 40.594 1 72.88 284 VAL B CA 1
ATOM 4697 C C . VAL B 1 284 ? -0.369 -26.828 41.938 1 72.88 284 VAL B C 1
ATOM 4699 O O . VAL B 1 284 ? -0.832 -27.453 42.906 1 72.88 284 VAL B O 1
ATOM 4702 N N . THR B 1 285 ? 0.719 -26.062 42.062 1 74.12 285 THR B N 1
ATOM 4703 C CA . THR B 1 285 ? 1.427 -25.938 43.344 1 74.12 285 THR B CA 1
ATOM 4704 C C . THR B 1 285 ? 0.538 -25.266 44.406 1 74.12 285 THR B C 1
ATOM 4706 O O . THR B 1 285 ? 0.523 -25.672 45.562 1 74.12 285 THR B O 1
ATOM 4709 N N . PHE B 1 286 ? -0.191 -24.281 43.969 1 73.94 286 PHE B N 1
ATOM 4710 C CA . PHE B 1 286 ? -1.125 -23.609 44.844 1 73.94 286 PHE B CA 1
ATOM 4711 C C . PHE B 1 286 ? -2.242 -24.547 45.281 1 73.94 286 PHE B C 1
ATOM 4713 O O . PHE B 1 286 ? -2.646 -24.547 46.438 1 73.94 286 PHE B O 1
ATOM 4720 N N . GLY B 1 287 ? -2.754 -25.344 44.375 1 72.62 287 GLY B N 1
ATOM 4721 C CA . GLY B 1 287 ? -3.732 -26.375 44.688 1 72.62 287 GLY B CA 1
ATOM 4722 C C . GLY B 1 287 ? -3.238 -27.375 45.719 1 72.62 287 GLY B C 1
ATOM 4723 O O . GLY B 1 287 ? -3.941 -27.672 46.688 1 72.62 287 GLY B O 1
ATOM 4724 N N . PHE B 1 288 ? -2.043 -27.797 45.594 1 75.19 288 PHE B N 1
ATOM 4725 C CA . PHE B 1 288 ? -1.474 -28.75 46.531 1 75.19 288 PHE B CA 1
ATOM 4726 C C . PHE B 1 288 ? -1.189 -28.094 47.875 1 75.19 288 PHE B C 1
ATOM 4728 O O . PHE B 1 288 ? -1.385 -28.703 48.938 1 75.19 288 PHE B O 1
ATOM 4735 N N . SER B 1 289 ? -0.732 -26.875 47.812 1 72.94 289 SER B N 1
ATOM 4736 C CA . SER B 1 289 ? -0.531 -26.141 49.062 1 72.94 289 SER B CA 1
ATOM 4737 C C . SER B 1 289 ? -1.84 -25.984 49.844 1 72.94 289 SER B C 1
ATOM 4739 O O . SER B 1 289 ? -1.877 -26.172 51.062 1 72.94 289 SER B O 1
ATOM 4741 N N . LEU B 1 290 ? -2.932 -25.734 49.156 1 73.38 290 LEU B N 1
ATOM 4742 C CA . LEU B 1 290 ? -4.258 -25.625 49.75 1 73.38 290 LEU B CA 1
ATOM 4743 C C . LEU B 1 290 ? -4.723 -26.969 50.281 1 73.38 290 LEU B C 1
ATOM 4745 O O . LEU B 1 290 ? -5.293 -27.047 51.375 1 73.38 290 LEU B O 1
ATOM 4749 N N . LEU B 1 291 ? -4.488 -28 49.625 1 74.25 291 LEU B N 1
ATOM 4750 C CA . LEU B 1 291 ? -4.844 -29.344 50.062 1 74.25 291 LEU B CA 1
ATOM 4751 C C . LEU B 1 291 ? -4.039 -29.734 51.312 1 74.25 291 LEU B C 1
ATOM 4753 O O . LEU B 1 291 ? -4.582 -30.312 52.25 1 74.25 291 LEU B O 1
ATOM 4757 N N . ALA B 1 292 ? -2.848 -29.422 51.406 1 72.69 292 ALA B N 1
ATOM 4758 C CA . ALA B 1 292 ? -1.989 -29.703 52.562 1 72.69 292 ALA B CA 1
ATOM 4759 C C . ALA B 1 292 ? -2.441 -28.938 53.812 1 72.69 292 ALA B C 1
ATOM 4761 O O . ALA B 1 292 ? -2.475 -29.484 54.906 1 72.69 292 ALA B O 1
ATOM 4762 N N . ILE B 1 293 ? -2.75 -27.734 53.531 1 69.88 293 ILE B N 1
ATOM 4763 C CA . ILE B 1 293 ? -3.234 -26.922 54.656 1 69.88 293 ILE B CA 1
ATOM 4764 C C . ILE B 1 293 ? -4.547 -27.484 55.156 1 69.88 293 ILE B C 1
ATOM 4766 O O . ILE B 1 293 ? -4.73 -27.625 56.375 1 69.88 293 ILE B O 1
ATOM 4770 N N . CYS B 1 294 ? -5.426 -27.906 54.312 1 68.25 294 CYS B N 1
ATOM 4771 C CA . CYS B 1 294 ? -6.684 -28.547 54.688 1 68.25 294 CYS B CA 1
ATOM 4772 C C . CYS B 1 294 ? -6.434 -29.844 55.438 1 68.25 294 CYS B C 1
ATOM 4774 O O . CYS B 1 294 ? -7.082 -30.109 56.469 1 68.25 294 CYS B O 1
ATOM 4776 N N . TYR B 1 295 ? -5.594 -30.641 55.062 1 66.5 295 TYR B N 1
ATOM 4777 C CA . TYR B 1 295 ? -5.285 -31.906 55.719 1 66.5 295 TYR B CA 1
ATOM 4778 C C . TYR B 1 295 ? -4.621 -31.672 57.062 1 66.5 295 TYR B C 1
ATOM 4780 O O . TYR B 1 295 ? -4.934 -32.375 58.062 1 66.5 295 TYR B O 1
ATOM 4788 N N . ALA B 1 296 ? -3.713 -30.75 57.094 1 65.06 296 ALA B N 1
ATOM 4789 C CA . ALA B 1 296 ? -3.047 -30.422 58.375 1 65.06 296 ALA B CA 1
ATOM 4790 C C . ALA B 1 296 ? -4.047 -29.938 59.406 1 65.06 296 ALA B C 1
ATOM 4792 O O . ALA B 1 296 ? -3.99 -30.328 60.562 1 65.06 296 ALA B O 1
ATOM 4793 N N . ILE B 1 297 ? -4.875 -29.156 58.938 1 63.91 297 ILE B N 1
ATOM 4794 C CA . ILE B 1 297 ? -5.871 -28.641 59.875 1 63.91 297 ILE B CA 1
ATOM 4795 C C . ILE B 1 297 ? -6.848 -29.75 60.25 1 63.91 297 ILE B C 1
ATOM 4797 O O . ILE B 1 297 ? -7.25 -29.859 61.438 1 63.91 297 ILE B O 1
ATOM 4801 N N . GLY B 1 298 ? -7.211 -30.5 59.25 1 63.72 298 GLY B N 1
ATOM 4802 C CA . GLY B 1 298 ? -8.094 -31.625 59.531 1 63.72 298 GLY B CA 1
ATOM 4803 C C . GLY B 1 298 ? -7.477 -32.688 60.438 1 63.72 298 GLY B C 1
ATOM 4804 O O . GLY B 1 298 ? -8.188 -33.344 61.188 1 63.72 298 GLY B O 1
ATOM 4805 N N . SER B 1 299 ? -6.227 -32.875 60.406 1 56.12 299 SER B N 1
ATOM 4806 C CA . SER B 1 299 ? -5.547 -33.875 61.219 1 56.12 299 SER B CA 1
ATOM 4807 C C . SER B 1 299 ? -5.168 -33.312 62.562 1 56.12 299 SER B C 1
ATOM 4809 O O . SER B 1 299 ? -4.656 -34.031 63.438 1 56.12 299 SER B O 1
ATOM 4811 N N . MET B 1 300 ? -5.18 -32.031 62.625 1 49.84 300 MET B N 1
ATOM 4812 C CA . MET B 1 300 ? -4.996 -31.469 63.969 1 49.84 300 MET B CA 1
ATOM 4813 C C . MET B 1 300 ? -6.152 -31.875 64.875 1 49.84 300 MET B C 1
ATOM 4815 O O . MET B 1 300 ? -7.312 -31.625 64.562 1 49.84 300 MET B O 1
ATOM 4819 N N . ASP B 1 301 ? -6.098 -33.062 65.438 1 48.03 301 ASP B N 1
ATOM 4820 C CA . ASP B 1 301 ? -6.977 -33.469 66.562 1 48.03 301 ASP B CA 1
ATOM 4821 C C . ASP B 1 301 ? -7.027 -32.375 67.625 1 48.03 301 ASP B C 1
ATOM 4823 O O . ASP B 1 301 ? -6 -32.031 68.188 1 48.03 301 ASP B O 1
ATOM 4827 N N . PRO B 1 302 ? -7.945 -31.453 67.625 1 47.47 302 PRO B N 1
ATOM 4828 C CA . PRO B 1 302 ? -7.988 -30.406 68.625 1 47.47 302 PRO B CA 1
ATOM 4829 C C . PRO B 1 302 ? -7.73 -30.938 70.062 1 47.47 302 PRO B C 1
ATOM 4831 O O . PRO B 1 302 ? -7.523 -30.172 71 1 47.47 302 PRO B O 1
ATOM 4834 N N . GLY B 1 303 ? -8.102 -32.219 70.375 1 42.75 303 GLY B N 1
ATOM 4835 C CA . GLY B 1 303 ? -7.965 -32.719 71.75 1 42.75 303 GLY B CA 1
ATOM 4836 C C . GLY B 1 303 ? -6.547 -32.594 72.312 1 42.75 303 GLY B C 1
ATOM 4837 O O . GLY B 1 303 ? -6.332 -32.125 73.438 1 42.75 303 GLY B O 1
ATOM 4838 N N . ARG B 1 304 ? -5.703 -33.375 71.688 1 43.91 304 ARG B N 1
ATOM 4839 C CA . ARG B 1 304 ? -4.434 -33.688 72.312 1 43.91 304 ARG B CA 1
ATOM 4840 C C . ARG B 1 304 ? -3.48 -32.5 72.25 1 43.91 304 ARG B C 1
ATOM 4842 O O . ARG B 1 304 ? -2.666 -32.281 73.125 1 43.91 304 ARG B O 1
ATOM 4849 N N . ASP B 1 305 ? -3.371 -31.906 71.062 1 43.25 305 ASP B N 1
ATOM 4850 C CA . ASP B 1 305 ? -2.207 -31.031 70.938 1 43.25 305 ASP B CA 1
ATOM 4851 C C . ASP B 1 305 ? -2.51 -29.625 71.5 1 43.25 305 ASP B C 1
ATOM 4853 O O . ASP B 1 305 ? -1.72 -28.703 71.25 1 43.25 305 ASP B O 1
ATOM 4857 N N . SER B 1 306 ? -3.791 -29.438 71.875 1 39.41 306 SER B N 1
ATOM 4858 C CA . SER B 1 306 ? -3.916 -28.141 72.562 1 39.41 306 SER B CA 1
ATOM 4859 C C . SER B 1 306 ? -3.205 -28.125 73.875 1 39.41 306 SER B C 1
ATOM 4861 O O . SER B 1 306 ? -3.285 -29.078 74.688 1 39.41 306 SER B O 1
ATOM 4863 N N . ILE B 1 307 ? -2.066 -27.531 74.062 1 40.88 307 ILE B N 1
ATOM 4864 C CA . ILE B 1 307 ? -1.243 -27.297 75.25 1 40.88 307 ILE B CA 1
ATOM 4865 C C . ILE B 1 307 ? -2.137 -27.141 76.438 1 40.88 307 ILE B C 1
ATOM 4867 O O . ILE B 1 307 ? -1.689 -27.359 77.625 1 40.88 307 ILE B O 1
ATOM 4871 N N . ILE B 1 308 ? -3.41 -26.703 76.25 1 39.25 308 ILE B N 1
ATOM 4872 C CA . ILE B 1 308 ? -4.121 -26.344 77.5 1 39.25 308 ILE B CA 1
ATOM 4873 C C . ILE B 1 308 ? -4.484 -27.609 78.25 1 39.25 308 ILE B C 1
ATOM 4875 O O . ILE B 1 308 ? -4.523 -27.609 79.5 1 39.25 308 ILE B O 1
ATOM 4879 N N . TYR B 1 309 ? -4.711 -28.781 77.562 1 38.56 309 TYR B N 1
ATOM 4880 C CA . TYR B 1 309 ? -5.18 -29.922 78.375 1 38.56 309 TYR B CA 1
ATOM 4881 C C . TYR B 1 309 ? -4.027 -30.578 79.125 1 38.56 309 TYR B C 1
ATOM 4883 O O . TYR B 1 309 ? -4.246 -31.391 80 1 38.56 309 TYR B O 1
ATOM 4891 N N . ARG B 1 310 ? -2.822 -30.344 78.75 1 40.41 310 ARG B N 1
ATOM 4892 C CA . ARG B 1 310 ? -1.78 -31.078 79.5 1 40.41 310 ARG B CA 1
ATOM 4893 C C . ARG B 1 310 ? -1.644 -30.562 80.938 1 40.41 310 ARG B C 1
ATOM 4895 O O . ARG B 1 310 ? -0.99 -31.188 81.75 1 40.41 310 ARG B O 1
ATOM 4902 N N . MET B 1 311 ? -2.018 -29.25 81.188 1 37.81 311 MET B N 1
ATOM 4903 C CA . MET B 1 311 ? -1.672 -28.844 82.562 1 37.81 311 MET B CA 1
ATOM 4904 C C . MET B 1 311 ? -2.643 -29.438 83.562 1 37.81 311 MET B C 1
ATOM 4906 O O . MET B 1 311 ? -2.416 -29.359 84.812 1 37.81 311 MET B O 1
ATOM 4910 N N . THR B 1 312 ? -3.867 -29.797 83.125 1 37.25 312 THR B N 1
ATOM 4911 C CA . THR B 1 312 ? -4.793 -30.062 84.25 1 37.25 312 THR B CA 1
ATOM 4912 C C . THR B 1 312 ? -4.68 -31.516 84.688 1 37.25 312 THR B C 1
ATOM 4914 O O . THR B 1 312 ? -5.441 -31.953 85.562 1 37.25 312 THR B O 1
ATOM 4917 N N . SER B 1 313 ? -3.885 -32.406 84.062 1 37.53 313 SER B N 1
ATOM 4918 C CA . SER B 1 313 ? -3.891 -33.75 84.688 1 37.53 313 SER B CA 1
ATOM 4919 C C . SER B 1 313 ? -3.031 -33.781 85.938 1 37.53 313 SER B C 1
ATOM 4921 O O . SER B 1 313 ? -1.817 -34 85.875 1 37.53 313 SER B O 1
ATOM 4923 N N . THR B 1 314 ? -3.1 -32.75 86.812 1 36.12 314 THR B N 1
ATOM 4924 C CA . THR B 1 314 ? -2.416 -32.969 88.062 1 36.12 314 THR B CA 1
ATOM 4925 C C . THR B 1 314 ? -2.91 -34.281 88.75 1 36.12 314 THR B C 1
ATOM 4927 O O . THR B 1 314 ? -4.117 -34.5 88.812 1 36.12 314 THR B O 1
ATOM 4930 N N . ARG B 1 315 ? -2.141 -35.281 88.812 1 37.75 315 ARG B N 1
ATOM 4931 C CA . ARG B 1 315 ? -2.207 -36.562 89.562 1 37.75 315 ARG B CA 1
ATOM 4932 C C . ARG B 1 315 ? -2.666 -36.344 91 1 37.75 315 ARG B C 1
ATOM 4934 O O . ARG B 1 315 ? -2.068 -35.531 91.75 1 37.75 315 ARG B O 1
ATOM 4941 N N . MET B 1 316 ? -3.912 -36.438 91.312 1 34.94 316 MET B N 1
ATOM 4942 C CA . MET B 1 316 ? -4.34 -36.562 92.75 1 34.94 316 MET B CA 1
ATOM 4943 C C . MET B 1 316 ? -3.555 -37.656 93.438 1 34.94 316 MET B C 1
ATOM 4945 O O . MET B 1 316 ? -3.492 -38.781 93 1 34.94 316 MET B O 1
ATOM 4949 N N . LYS B 1 317 ? -2.527 -37.312 94.125 1 32.28 317 LYS B N 1
ATOM 4950 C CA . LYS B 1 317 ? -1.836 -38.156 95.062 1 32.28 317 LYS B CA 1
ATOM 4951 C C . LYS B 1 317 ? -2.828 -38.906 95.938 1 32.28 317 LYS B C 1
ATOM 4953 O O . LYS B 1 317 ? -3.652 -38.281 96.625 1 32.28 317 LYS B O 1
ATOM 4958 N N . LYS B 1 318 ? -3.225 -40.031 95.562 1 31.61 318 LYS B N 1
ATOM 4959 C CA . LYS B 1 318 ? -3.902 -40.969 96.438 1 31.61 318 LYS B CA 1
ATOM 4960 C C . LYS B 1 318 ? -3.07 -41.188 97.688 1 31.61 318 LYS B C 1
ATOM 4962 O O . LYS B 1 318 ? -1.902 -41.594 97.625 1 31.61 318 LYS B O 1
ATOM 4967 N N . ASP B 1 319 ? -3.232 -40.531 98.875 1 36.78 319 ASP B N 1
ATOM 4968 C CA . ASP B 1 319 ? -2.814 -40.875 100.25 1 36.78 319 ASP B CA 1
ATOM 4969 C C . ASP B 1 319 ? -3.1 -42.312 100.562 1 36.78 319 ASP B C 1
ATOM 4971 O O . ASP B 1 319 ? -4.23 -42.781 100.375 1 36.78 319 ASP B O 1
ATOM 4975 N N . ASN B 1 320 ? -2.152 -43.188 100.312 1 31.69 320 ASN B N 1
ATOM 4976 C CA . ASN B 1 320 ? -2.068 -44.281 101.25 1 31.69 320 ASN B CA 1
ATOM 4977 C C . ASN B 1 320 ? -1.8 -43.812 102.625 1 31.69 320 ASN B C 1
ATOM 4979 O O . ASN B 1 320 ? -1.01 -42.875 102.875 1 31.69 320 ASN B O 1
#

Foldseek 3Di:
DPPPPPPPPPPPVVLPQQAKKFWLFADPQKFFDDAAAAELQCVLVLVQVLCLHDDPDPGDDPRIDGNHSPQGFQAEEEEEEEADRDFCQNVNGPDMYGYHDACNVVSLVVNCVVCVVVVFFEQEAELVVVVVNVVSLCVQQNDDDFDFDDDDPQDVVVFVLSVSLRSLLSSLLVCLVRVLSNVVRGRYYYHYDYCNSVCVVANCPGPSNVRSSVSSSVSLVSNSVSQCVNPVRSYTYMYIYGYHDVVVVPPDPPDPPPPPVPPDCPVPVPCCCVVVVVVVVVVVVVVVVVVVVVVVVVPPPVPPPPVPVVVPPPPPPPPD/DPPPPPPPPPPPVVLPQQAKKFWLFADPQKFFDDAAAAELQCVLVLVCVLCLHDDPDPGDDPRIDGNHSPQGFQAEEEEEEEADHDFCQNVNGPDMYGYHDACNVVSLVVNCVVCVVVVFFEQEAALVVVVVNVVSLCVQQNDDDFDFDDDDPQDVVVFVLSVSLRSLLSSLLVCLVRVLSRVVRGRYYYHYDYCNSVCVVANCPGPSNVRSSVSSSVSLVSNSVSQCVNPVRSYTYMYIYGYHDPVVPPPDPPDPDDDPDPPVPPVPVVCCVVVVVVVVVVVVVVVVVVVVVVVVVVPPPVPPPPVVVVVPPPPPPPDD

Organism: Glossina morsitans morsitans (NCBI:txid37546)

pLDDT: mean 80.53, std 23.54, range [23.73, 98.69]

InterPro domains:
  IPR012493 Renin receptor-like [PTHR13351] (6-319)
  IPR056780 Renin receptor-like, C-terminal transmembrane spanning segment [PF07850] (248-319)
  IPR057318 Renin receptor, N-terminal domain [PF25294] (19-117)

Secondary structure (DSSP, 8-state):
------------------EEEEEEE--TTEEE-----EEGGGHHHHHHHHTTPPP-S----TTEEES-TTS--S-EEEEEEES-S--GGGGTSSEEEEEESS-HHHHHHHHHHHHHHTT--EEEEETTSHHHHHHHHHHHH-S--------SS--TTT-HHHHHHHHHHHHHHHHHHTHHHHHHH-SEEEEEEE-HHHHHHH-TTSHHHHHHHHHHHHHHHHHHHHHHHHTTT-SEEEEEEE---GGGSSS------S-----------THHHHHHHHHHHHHHHHHHHHHHHHHHHHH--TTTS-TTGGGG--------/------------------EEEEEEE--TTEEE---PPEETTTHHHHHHHHTTPPP-S----TTEEES-TTS--S-EEEEEEES-S--GGGGTSSEEEEEESS-HHHHHHHHHHHHHHTT--EEEEETTSHHHHHHHHHHHH-S--------SS--TTT-HHHHHHHHHHHHHHHHHHTHHHHHHH-SEEEEEEE-HHHHHHH-TTSHHHHHHHHHHHHHHHHHHHHHHHHTTT-SEEEEEEE---GGGSSS----------------S-THHHHHHHHHHHHHHHHHHHHHHHHHHHHH--TTTS-HHHHTS--------

Solvent-accessible surface area (backbone atoms only — not comparable to full-atom values): 35116 Å² total; per-residue (Å²): 135,83,77,82,76,75,75,75,74,72,76,70,72,68,74,72,64,34,12,32,38,23,38,56,38,64,23,86,25,49,42,83,48,85,70,70,62,41,48,21,73,35,48,25,55,53,55,41,45,52,56,36,40,60,78,89,65,82,45,81,64,83,32,47,26,32,48,28,78,59,59,50,32,72,34,39,38,36,45,33,41,33,49,37,45,73,68,59,47,59,76,70,26,78,43,64,28,44,21,33,71,88,34,48,67,60,18,52,49,48,43,48,52,51,36,44,75,70,72,39,45,64,42,69,32,42,46,82,46,48,69,61,21,50,53,45,43,39,72,58,71,40,97,69,83,65,60,83,61,88,67,88,65,51,44,49,92,81,33,68,39,32,34,50,45,39,50,47,52,18,49,53,46,40,43,18,76,42,26,50,57,41,56,74,65,22,38,36,38,40,38,35,39,58,46,50,50,41,28,72,75,61,34,80,87,27,72,38,40,52,50,52,45,50,51,48,35,51,46,52,51,43,36,50,52,22,44,31,64,62,53,76,38,37,32,33,29,36,37,37,30,22,46,63,77,63,80,66,68,77,64,68,78,72,71,77,70,76,72,73,66,87,63,81,76,67,76,47,60,73,54,36,60,53,46,44,49,49,49,49,52,49,50,51,52,48,49,51,52,51,50,49,51,51,48,53,57,65,64,50,54,73,70,76,75,37,72,71,61,68,68,68,69,65,76,78,75,75,82,123,133,87,75,83,75,75,75,75,74,70,76,70,71,69,74,71,65,36,12,31,38,23,38,54,39,65,23,85,24,47,42,82,47,86,70,71,62,40,48,20,73,35,48,24,56,54,53,41,45,53,56,34,39,60,79,90,66,83,46,80,65,82,34,46,26,33,48,27,78,60,59,50,31,72,33,39,38,38,44,33,41,33,50,39,45,72,68,59,48,59,76,71,26,78,44,64,29,44,21,33,72,85,34,49,66,59,17,51,49,49,44,47,51,52,36,47,75,69,72,39,44,63,41,70,31,43,45,81,46,49,69,60,20,50,53,45,44,38,70,59,72,39,97,69,82,65,59,83,61,86,67,88,65,52,46,49,90,81,33,67,38,32,35,52,45,41,49,47,52,18,50,50,47,40,43,18,76,42,25,51,56,40,56,74,63,22,37,36,38,40,37,35,40,56,48,50,51,40,28,72,72,60,33,78,86,26,71,38,40,52,50,51,46,50,51,47,34,52,45,52,50,43,37,48,54,23,44,30,66,62,52,75,38,38,33,33,28,37,36,37,30,22,46,64,76,65,78,65,70,73,67,66,77,73,66,83,75,79,71,83,68,79,66,82,60,75,76,50,60,71,54,43,62,50,47,45,49,49,50,49,50,50,51,50,52,49,51,50,52,52,51,49,52,52,48,52,56,66,64,50,56,71,72,74,74,39,72,71,62,68,69,70,71,65,77,78,77,76,81,124

Radius of gyration: 38.07 Å; Cα contacts (8 Å, |Δi|>4): 992; chains: 2; bounding box: 93×92×139 Å

Sequence (640 aa):
MLGNLVLFLIWITTTNAFGEFVILNSPKSLNFTGAEPISSEDLGDVIYASLGNGLSGDAKWPCLNILDPFNLPENVVTIRLDGVTNSKLSAIGKKSYQLEGHRVEDSLNAVADQLEADNEPVCVMNFENFEEAIENFNAFVGNVEVDSVSSIYLKPQLHIGDKQYLSSIAYINAMAVNMDTLLKKCKFLSISLSVDSVAKGHGEKSVAMIEALDMFATVAKKVNIGAEKYRNKETLVLGIVKKTDNTRAKRQAPTEDDKNKYNLAEYYSEDYPVIFNIILWLMVTFGFSLLAICYAIGSMDPGRDSIIYRMTSTRMKKDNMLGNLVLFLIWITTTNAFGEFVILNSPKSLNFTGAEPISSEDLGDVIYASLGNGLSGDAKWPCLNILDPFNLPENVVTIRLDGVTNSKLSAIGKKSYQLEGHRVEDSLNAVADQLEADNEPVCVMNFENFEEAIENFNAFVGNVEVDSVSSIYLKPQLHIGDKQYLSSIAYINAMAVNMDTLLKKCKFLSISLSVDSVAKGHGEKSVAMIEALDMFATVAKKVNIGAEKYRNKETLVLGIVKKTDNTRAKRQAPTEDDKNKYNLAEYYSEDYPVIFNIILWLMVTFGFSLLAICYAIGSMDPGRDSIIYRMTSTRMKKDN